Protein AF-0000000074055043 (afdb_homodimer)

Solvent-accessible surface area (backbone atoms only — not comparable to full-atom values): 33519 Å² total; per-residue (Å²): 127,64,66,51,71,71,38,55,76,89,51,40,65,58,17,42,52,49,30,53,51,57,69,73,51,47,36,26,38,34,29,25,25,49,71,39,51,46,24,26,50,11,29,48,30,32,48,45,49,50,36,48,75,71,71,37,51,70,44,43,38,26,54,65,42,75,46,78,78,53,64,84,59,86,58,79,60,70,71,35,54,58,89,67,88,58,99,63,80,64,49,19,32,42,37,31,48,50,73,50,58,73,40,39,26,69,74,50,40,71,46,47,85,78,30,52,18,34,20,40,23,22,64,81,93,50,87,49,80,28,74,73,38,57,44,61,40,58,86,42,50,19,35,5,53,53,49,48,34,20,35,22,54,62,70,42,79,57,36,40,68,48,14,40,18,27,46,42,0,40,36,54,56,14,59,56,57,50,36,83,58,53,43,36,64,53,28,40,49,49,15,49,19,39,71,33,60,20,57,60,33,61,50,47,50,57,60,58,27,57,38,47,70,20,30,40,29,38,50,8,52,45,37,52,62,42,42,68,36,83,95,39,31,27,25,40,39,73,42,48,58,63,52,32,59,75,31,65,33,58,78,73,53,50,66,67,46,46,59,56,44,37,20,32,42,73,38,48,35,10,37,30,38,35,43,78,45,78,51,29,26,37,38,41,32,35,35,55,89,85,40,52,40,17,62,25,22,41,77,58,72,26,36,68,39,55,37,41,15,26,37,60,39,84,34,37,66,71,57,42,48,53,54,50,52,50,33,48,50,52,44,53,51,54,58,68,71,101,125,64,64,51,73,73,40,56,78,89,52,41,63,60,17,41,54,50,30,54,52,57,70,73,49,46,37,26,37,33,30,24,26,50,70,39,51,45,24,28,48,12,28,49,30,31,47,46,49,51,36,48,74,69,70,36,51,70,44,43,40,25,54,65,42,76,44,79,78,52,64,84,59,87,58,82,62,71,72,35,54,60,89,67,88,58,97,64,80,65,48,18,32,42,36,30,49,48,75,49,58,75,41,40,26,66,73,51,41,70,48,46,89,79,31,51,18,36,20,40,21,22,64,81,94,51,88,50,81,28,76,73,40,57,43,61,41,56,85,44,51,19,33,5,52,53,49,49,35,20,34,24,53,61,70,42,79,56,36,40,68,48,15,39,17,26,45,39,0,40,38,53,56,14,61,56,58,51,35,83,58,52,43,35,65,54,28,40,49,49,14,49,20,38,71,33,61,20,57,61,32,61,50,47,51,55,60,60,28,55,39,46,70,20,32,42,30,38,51,8,53,45,36,52,61,41,44,68,37,82,94,38,31,29,24,39,38,75,42,50,58,65,51,32,60,76,31,66,35,57,79,74,54,50,68,66,47,47,59,57,45,37,20,32,42,72,38,49,33,12,38,30,38,34,43,78,45,79,50,28,25,37,37,41,34,34,33,55,89,87,41,53,38,17,62,25,22,41,76,59,72,25,36,68,39,55,38,42,15,26,38,59,39,84,33,36,64,70,57,42,50,53,52,49,53,50,34,48,49,51,44,53,50,54,58,69,72,100

InterPro domains:
  IPR001667 DDH domain [PF01368] (27-170)
  IPR003156 DHHA1 domain [PF02272] (252-331)
  IPR038763 DHH phosphoesterase superfamily [SSF64182] (26-314)
  IPR051319 Bifunctional oligoribonuclease/pAp-phosphatase and c-di-AMP PDE [PTHR47618] (15-335)

Nearest PDB structures (foldseek):
  5o4z-assembly1_A  TM=9.029E-01  e=2.085E-30  Thermotoga maritima
  5o25-assembly1_B  TM=9.298E-01  e=1.106E-29  Thermotoga maritima
  4py9-assembly1_A  TM=8.926E-01  e=7.795E-25  Bacteroides fragilis
  4ls9-assembly1_B  TM=8.419E-01  e=5.519E-25  Mycolicibacterium smegmatis MC2 155
  5jju-assembly1_B  TM=8.271E-01  e=3.102E-24  Mycobacterium tuberculosis H37Ra

Foldseek 3Di:
DQLLVLPPPVLNVVLLVVLVLLLPFALEEEFEFAADALLRQLLLQLVLVLCVVSVHDYAAEHLNDYDPLCVVQDGPDDYHNDPPPDPDDHQAYEYFADADLVRRPPRCSVCLVRHQYEYQHQDPDHPTSGPRYYHHHVLALGSLLSSSSNCSSNVHALADSSLQSSLSGNCGSCVNVVHPSNDPSSVSSNVRSVVRHHPNVVSVCSSPPPDDQLLVQLLVVFVVQWDADPVRQEIETEAEPVSCVVSVHDPCSCPCSQVVSVVRPNHAKYKYWYDPDQFKIKMKMFGDDQQACQQLQVVQVWGDDRGIIMDMGRGGPVVVVVSSVVSSVVSVVVVVVD/DQLLVLPPPVLNVVLLVVLVLLLVFALEEEFEFAADALLRQLLLQLVLVLCVVSVHDYAAEHLNDYDPLCVVQDGPDDYHNDPPPDPDDHQAYEYFQDADLVRRPDRCSVCLVRHQYEYQHADPDHPTSGPRYYHHHVLALGSLLSSCSNCSSNVHACADSSLQSSLSGNCGSCVNVVHPSNDPSSVSSNVRSVVRHHPNVVSVCSSPPPDDQLLVQLLVVFVVVWDADPVRQEIETEAEPVSCVVSVHDPCSCPCSQVVSVPRPNHAKYKYWYDPDQFKIKMKMFGDDQQACQQLQVVQVWGDDRGIIMDMGRGGPVVVVVSSVVSSVVSVVVVVVD

Secondary structure (DSSP, 8-state):
--GGGGS-HHHHHHHHHHHHHHHT--SEEEE--SS--HHHHHHHHHHHHHHHHTT--EEEE-TT---GGGTTS--SSPEES--SS-SS---EEEEES-SSGGGG-HHHHHHGGGSEEEEEE--TT---S-SSEEEE-TTSS-HHHHHHHHHHHTT----HHHHHHHHHHHHHHTTTTTSTT--HHHHHHHHHHHHTT--HHHHHHHHHS-B-HHHHHHHHHHHHH-EEETTTTEEEEEE-HHHHHHHT--GGGGTTHHHHHHTBTT-SEEEEEEEEETTEEEEEEEE-TT--HHHHHHHTT-EEETTEEEEEE-S-HHHHHHHHHHHHHHHHHHHHT-/--GGGGS-HHHHHHHHHHHHHHHT--SEEEE--SS--HHHHHHHHHHHHHHHHTT--EEEE-TT---GGGTTS--SSPEES--SS-SS---EEEEES-SSGGGG-HHHHHHGGGSEEEEEE--TT---S-SSEEEE-TTSS-HHHHHHHHHHHTT----HHHHHHHHHHHHHHTTTTTSTT--HHHHHHHHHHHHTT--HHHHHHHHHS-B-HHHHHHHHHHHHH-EEETTTTEEEEEE-HHHHHHHT--GGGGTTHHHHHHTBTT-SEEEEEEEEETTEEEEEEEE-TT--HHHHHHHTT-EEETTEEEEEE-S-HHHHHHHHHHHHHHHHHHHHT-

Structure (mmCIF, N/CA/C/O backbone):
data_AF-0000000074055043-model_v1
#
loop_
_entity.id
_entity.type
_entity.pdbx_description
1 polymer Phosphoesterase
#
loop_
_atom_site.group_PDB
_atom_site.id
_atom_site.type_symbol
_atom_site.label_atom_id
_atom_site.label_alt_id
_atom_site.label_comp_id
_atom_site.label_asym_id
_atom_site.label_entity_id
_atom_site.label_seq_id
_atom_site.pdbx_PDB_ins_code
_atom_site.Cartn_x
_atom_site.Cartn_y
_atom_site.Cartn_z
_atom_site.occupancy
_atom_site.B_iso_or_equiv
_atom_site.auth_seq_id
_atom_site.auth_comp_id
_atom_site.auth_asym_id
_atom_site.auth_atom_id
_atom_site.pdbx_PDB_model_num
ATOM 1 N N . MET A 1 1 ? -29.188 -9.594 2.592 1 49.84 1 MET A N 1
ATOM 2 C CA . MET A 1 1 ? -29.062 -9.625 1.137 1 49.84 1 MET A CA 1
ATOM 3 C C . MET A 1 1 ? -28.531 -10.977 0.663 1 49.84 1 MET A C 1
ATOM 5 O O . MET A 1 1 ? -27.656 -11.562 1.3 1 49.84 1 MET A O 1
ATOM 9 N N . PRO A 1 2 ? -29.078 -11.469 -0.365 1 58.69 2 PRO A N 1
ATOM 10 C CA . PRO A 1 2 ? -28.453 -12.703 -0.85 1 58.69 2 PRO A CA 1
ATOM 11 C C . PRO A 1 2 ? -26.984 -12.508 -1.216 1 58.69 2 PRO A C 1
ATOM 13 O O . PRO A 1 2 ? -26.594 -11.469 -1.751 1 58.69 2 PRO A O 1
ATOM 16 N N . GLN A 1 3 ? -26.062 -13.383 -0.641 1 71.5 3 GLN A N 1
ATOM 17 C CA . GLN A 1 3 ? -24.609 -13.328 -0.836 1 71.5 3 GLN A CA 1
ATOM 18 C C . GLN A 1 3 ? -24.266 -13.102 -2.305 1 71.5 3 GLN A C 1
ATOM 20 O O . GLN A 1 3 ? -23.234 -12.492 -2.619 1 71.5 3 GLN A O 1
ATOM 25 N N . THR A 1 4 ? -25.25 -13.383 -3.115 1 81.56 4 THR A N 1
ATOM 26 C CA . THR A 1 4 ? -25.016 -13.258 -4.547 1 81.56 4 THR A CA 1
ATOM 27 C C . THR A 1 4 ? -25.109 -11.805 -4.988 1 81.56 4 THR A C 1
ATOM 29 O O . THR A 1 4 ? -24.625 -11.445 -6.066 1 81.56 4 THR A O 1
ATOM 32 N N . GLU A 1 5 ? -25.703 -11.039 -4.145 1 84 5 GLU A N 1
ATOM 33 C CA . GLU A 1 5 ? -25.828 -9.617 -4.465 1 84 5 GLU A CA 1
ATOM 34 C C . GLU A 1 5 ? -24.469 -8.922 -4.391 1 84 5 GLU A C 1
ATOM 36 O O . GLU A 1 5 ? -24.281 -7.832 -4.938 1 84 5 GLU A O 1
ATOM 41 N N . LEU A 1 6 ? -23.578 -9.625 -3.795 1 90.81 6 LEU A N 1
ATOM 42 C CA . LEU A 1 6 ? -22.234 -9.086 -3.648 1 90.81 6 LEU A CA 1
ATOM 43 C C . LEU A 1 6 ? -21.438 -9.234 -4.945 1 90.81 6 LEU A C 1
ATOM 45 O O . LEU A 1 6 ? -20.391 -8.617 -5.109 1 90.81 6 LEU A O 1
ATOM 49 N N . ILE A 1 7 ? -21.984 -10.07 -5.836 1 97.25 7 ILE A N 1
ATOM 50 C CA . ILE A 1 7 ? -21.297 -10.258 -7.117 1 97.25 7 ILE A CA 1
ATOM 51 C C . ILE A 1 7 ? -21.688 -9.133 -8.07 1 97.25 7 ILE A C 1
ATOM 53 O O . ILE A 1 7 ? -22.859 -9.008 -8.453 1 97.25 7 ILE A O 1
ATOM 57 N N . PRO A 1 8 ? -20.766 -8.312 -8.469 1 97.06 8 PRO A N 1
ATOM 58 C CA . PRO A 1 8 ? -21.109 -7.301 -9.469 1 97.06 8 PRO A CA 1
ATOM 59 C C . PRO A 1 8 ? -21.781 -7.902 -10.703 1 97.06 8 PRO A C 1
ATOM 61 O O . PRO A 1 8 ? -21.422 -9.008 -11.125 1 97.06 8 PRO A O 1
ATOM 64 N N . ALA A 1 9 ? -22.656 -7.195 -11.305 1 96.31 9 ALA A N 1
ATOM 65 C CA . ALA A 1 9 ? -23.5 -7.668 -12.398 1 96.31 9 ALA A CA 1
ATOM 66 C C . ALA A 1 9 ? -22.656 -8.266 -13.523 1 96.31 9 ALA A C 1
ATOM 68 O O . ALA A 1 9 ? -22.984 -9.328 -14.062 1 96.31 9 ALA A O 1
ATOM 69 N N . PHE A 1 10 ? -21.578 -7.629 -13.805 1 96.69 10 PHE A N 1
ATOM 70 C CA . PHE A 1 10 ? -20.719 -8.008 -14.922 1 96.69 10 PHE A CA 1
ATOM 71 C C . PHE A 1 10 ? -20.156 -9.414 -14.727 1 96.69 10 PHE A C 1
ATOM 73 O O . PHE A 1 10 ? -19.953 -10.148 -15.695 1 96.69 10 PHE A O 1
ATOM 80 N N . PHE A 1 11 ? -19.969 -9.875 -13.492 1 98 11 PHE A N 1
ATOM 81 C CA . PHE A 1 11 ? -19.266 -11.125 -13.188 1 98 11 PHE A CA 1
ATOM 82 C C . PHE A 1 11 ? -20.266 -12.227 -12.867 1 98 11 PHE A C 1
ATOM 84 O O . PHE A 1 11 ? -19.891 -13.383 -12.664 1 98 11 PHE A O 1
ATOM 91 N N . ARG A 1 12 ? -21.562 -12.008 -12.82 1 97.75 12 ARG A N 1
ATOM 92 C CA . ARG A 1 12 ? -22.562 -12.914 -12.266 1 97.75 12 ARG A CA 1
ATOM 93 C C . ARG A 1 12 ? -22.703 -14.172 -13.125 1 97.75 12 ARG A C 1
ATOM 95 O O . ARG A 1 12 ? -22.688 -15.289 -12.609 1 97.75 12 ARG A O 1
ATOM 102 N N . ASP A 1 13 ? -22.797 -13.945 -14.398 1 97.81 13 ASP A N 1
ATOM 103 C CA . ASP A 1 13 ? -23 -15.078 -15.289 1 97.81 13 ASP A CA 1
ATOM 104 C C . ASP A 1 13 ? -21.812 -16.031 -15.25 1 97.81 13 ASP A C 1
ATOM 106 O O . ASP A 1 13 ? -21.984 -17.25 -15.141 1 97.81 13 ASP A O 1
ATOM 110 N N . GLY A 1 14 ? -20.609 -15.445 -15.344 1 98.12 14 GLY A N 1
ATOM 111 C CA . GLY A 1 14 ? -19.406 -16.266 -15.266 1 98.12 14 GLY A CA 1
ATOM 112 C C . GLY A 1 14 ? -19.281 -17.016 -13.953 1 98.12 14 GLY A C 1
ATOM 113 O O . GLY A 1 14 ? -18.969 -18.203 -13.938 1 98.12 14 GLY A O 1
ATOM 114 N N . ALA A 1 15 ? -19.609 -16.344 -12.914 1 98.56 15 ALA A N 1
ATOM 115 C CA . ALA A 1 15 ? -19.531 -16.938 -11.578 1 98.56 15 ALA A CA 1
ATOM 116 C C . ALA A 1 15 ? -20.5 -18.125 -11.453 1 98.56 15 ALA A C 1
ATOM 118 O O . ALA A 1 15 ? -20.125 -19.188 -10.938 1 98.56 15 ALA A O 1
ATOM 119 N N . GLN A 1 16 ? -21.688 -17.922 -11.914 1 98 16 GLN A N 1
ATOM 120 C CA . GLN A 1 16 ? -22.703 -18.953 -11.828 1 98 16 GLN A CA 1
ATOM 121 C C . GLN A 1 16 ? -22.344 -20.156 -12.68 1 98 16 GLN A C 1
ATOM 123 O O . GLN A 1 16 ? -22.5 -21.312 -12.25 1 98 16 GLN A O 1
ATOM 128 N N . ARG A 1 17 ? -21.844 -19.875 -13.836 1 98.44 17 ARG A N 1
ATOM 129 C CA . ARG A 1 17 ? -21.438 -20.953 -14.727 1 98.44 17 ARG A CA 1
ATOM 130 C C . ARG A 1 17 ? -20.312 -21.781 -14.102 1 98.44 17 ARG A C 1
ATOM 132 O O . ARG A 1 17 ? -20.328 -23.016 -14.172 1 98.44 17 ARG A O 1
ATOM 139 N N . MET A 1 18 ? -19.391 -21.141 -13.484 1 98.62 18 MET A N 1
ATOM 140 C CA . MET A 1 18 ? -18.266 -21.859 -12.898 1 98.62 18 MET A CA 1
ATOM 141 C C . MET A 1 18 ? -18.703 -22.641 -11.664 1 98.62 18 MET A C 1
ATOM 143 O O . MET A 1 18 ? -18.25 -23.766 -11.445 1 98.62 18 MET A O 1
ATOM 147 N N . ALA A 1 19 ? -19.547 -22 -10.859 1 98.38 19 ALA A N 1
ATOM 148 C CA . ALA A 1 19 ? -20.062 -22.703 -9.695 1 98.38 19 ALA A CA 1
ATOM 149 C C . ALA A 1 19 ? -20.781 -24 -10.109 1 98.38 19 ALA A C 1
ATOM 151 O O . ALA A 1 19 ? -20.594 -25.047 -9.492 1 98.38 19 ALA A O 1
ATOM 152 N N . GLN A 1 20 ? -21.547 -23.891 -11.148 1 98.31 20 GLN A N 1
ATOM 153 C CA . GLN A 1 20 ? -22.266 -25.062 -11.656 1 98.31 20 GLN A CA 1
ATOM 154 C C . GLN A 1 20 ? -21.281 -26.109 -12.195 1 98.31 20 GLN A C 1
ATOM 156 O O . GLN A 1 20 ? -21.453 -27.297 -11.945 1 98.31 20 GLN A O 1
ATOM 161 N N . ALA A 1 21 ? -20.297 -25.688 -12.93 1 98.62 21 ALA A N 1
ATOM 162 C CA . ALA A 1 21 ? -19.297 -26.609 -13.461 1 98.62 21 ALA A CA 1
ATOM 163 C C . ALA A 1 21 ? -18.609 -27.375 -12.336 1 98.62 21 ALA A C 1
ATOM 165 O O . ALA A 1 21 ? -18.359 -28.578 -12.453 1 98.62 21 ALA A O 1
ATOM 166 N N . LEU A 1 22 ? -18.281 -26.672 -11.242 1 98.5 22 LEU A N 1
ATOM 167 C CA . LEU A 1 22 ? -17.547 -27.281 -10.141 1 98.5 22 LEU A CA 1
ATOM 168 C C . LEU A 1 22 ? -18.406 -28.312 -9.422 1 98.5 22 LEU A C 1
ATOM 170 O O . LEU A 1 22 ? -17.891 -29.281 -8.859 1 98.5 22 LEU A O 1
ATOM 174 N N . ARG A 1 23 ? -19.688 -28.141 -9.516 1 97.44 23 ARG A N 1
ATOM 175 C CA . ARG A 1 23 ? -20.594 -29.141 -8.938 1 97.44 23 ARG A CA 1
ATOM 176 C C . ARG A 1 23 ? -20.531 -30.438 -9.719 1 97.44 23 ARG A C 1
ATOM 178 O O . ARG A 1 23 ? -20.75 -31.516 -9.156 1 97.44 23 ARG A O 1
ATOM 185 N N . GLY A 1 24 ? -20.109 -30.344 -10.922 1 96.25 24 GLY A N 1
ATOM 186 C CA . GLY A 1 24 ? -20.141 -31.5 -11.797 1 96.25 24 GLY A CA 1
ATOM 187 C C . GLY A 1 24 ? -18.828 -32.25 -11.852 1 96.25 24 GLY A C 1
ATOM 188 O O . GLY A 1 24 ? -18.703 -33.25 -12.562 1 96.25 24 GLY A O 1
ATOM 189 N N . VAL A 1 25 ? -17.906 -31.812 -11.102 1 96.94 25 VAL A N 1
ATOM 190 C CA . VAL A 1 25 ? -16.609 -32.5 -11.164 1 96.94 25 VAL A CA 1
ATOM 191 C C . VAL A 1 25 ? -16.312 -33.156 -9.836 1 96.94 25 VAL A C 1
ATOM 193 O O . VAL A 1 25 ? -16.922 -32.844 -8.812 1 96.94 25 VAL A O 1
ATOM 196 N N . ASP A 1 26 ? -15.406 -34.125 -9.867 1 95.88 26 ASP A N 1
ATOM 197 C CA . ASP A 1 26 ? -14.93 -34.844 -8.68 1 95.88 26 ASP A CA 1
ATOM 198 C C . ASP A 1 26 ? -13.5 -35.344 -8.867 1 95.88 26 ASP A C 1
ATOM 200 O O . ASP A 1 26 ? -12.977 -35.312 -9.984 1 95.88 26 ASP A O 1
ATOM 204 N N . ARG A 1 27 ? -12.852 -35.688 -7.688 1 97.88 27 ARG A N 1
ATOM 205 C CA . ARG A 1 27 ? -11.453 -36.125 -7.727 1 97.88 27 ARG A CA 1
ATOM 206 C C . ARG A 1 27 ? -10.609 -35.125 -8.523 1 97.88 27 ARG A C 1
ATOM 208 O O . ARG A 1 27 ? -10.008 -35.5 -9.539 1 97.88 27 ARG A O 1
ATOM 215 N N . VAL A 1 28 ? -10.547 -33.938 -7.98 1 98.56 28 VAL A N 1
ATOM 216 C CA . VAL A 1 28 ? -10.109 -32.75 -8.727 1 98.56 28 VAL A CA 1
ATOM 217 C C . VAL A 1 28 ? -8.641 -32.469 -8.422 1 98.56 28 VAL A C 1
ATOM 219 O O . VAL A 1 28 ? -8.242 -32.406 -7.254 1 98.56 28 VAL A O 1
ATOM 222 N N . LEU A 1 29 ? -7.82 -32.375 -9.445 1 98.38 29 LEU A N 1
ATOM 223 C CA . LEU A 1 29 ? -6.492 -31.766 -9.328 1 98.38 29 LEU A CA 1
ATOM 224 C C . LEU A 1 29 ? -6.559 -30.25 -9.477 1 98.38 29 LEU A C 1
ATOM 226 O O . LEU A 1 29 ? -6.992 -29.75 -10.516 1 98.38 29 LEU A O 1
ATOM 230 N N . VAL A 1 30 ? -6.207 -29.531 -8.438 1 98.75 30 VAL A N 1
ATOM 231 C CA . VAL A 1 30 ? -6.23 -28.062 -8.453 1 98.75 30 VAL A CA 1
ATOM 232 C C . VAL A 1 30 ? -4.812 -27.531 -8.641 1 98.75 30 VAL A C 1
ATOM 234 O O . VAL A 1 30 ? -3.908 -27.875 -7.879 1 98.75 30 VAL A O 1
ATOM 237 N N . SER A 1 31 ? -4.625 -26.688 -9.641 1 98.31 31 SER A N 1
ATOM 238 C CA . SER A 1 31 ? -3.273 -26.203 -9.914 1 98.31 31 SER A CA 1
ATOM 239 C C . SER A 1 31 ? -3.293 -24.781 -10.484 1 98.31 31 SER A C 1
ATOM 241 O O . SER A 1 31 ? -4.27 -24.375 -11.117 1 98.31 31 SER A O 1
ATOM 243 N N . GLY A 1 32 ? -2.307 -24 -10.148 1 96.56 32 GLY A N 1
ATOM 244 C CA . GLY A 1 32 ? -1.978 -22.75 -10.805 1 96.56 32 GLY A CA 1
ATOM 245 C C . GLY A 1 32 ? -0.677 -22.797 -11.586 1 96.56 32 GLY A C 1
ATOM 246 O O . GLY A 1 32 ? -0.115 -23.875 -11.789 1 96.56 32 GLY A O 1
ATOM 247 N N . HIS A 1 33 ? -0.23 -21.688 -12.094 1 94.88 33 HIS A N 1
ATOM 248 C CA . HIS A 1 33 ? 0.997 -21.672 -12.883 1 94.88 33 HIS A CA 1
ATOM 249 C C . HIS A 1 33 ? 2.209 -22.016 -12.023 1 94.88 33 HIS A C 1
ATOM 251 O O . HIS A 1 33 ? 2.174 -21.844 -10.797 1 94.88 33 HIS A O 1
ATOM 257 N N . VAL A 1 34 ? 3.244 -22.484 -12.672 1 94.12 34 VAL A N 1
ATOM 258 C CA . VAL A 1 34 ? 4.508 -22.766 -12 1 94.12 34 VAL A CA 1
ATOM 259 C C . VAL A 1 34 ? 5.059 -21.484 -11.367 1 94.12 34 VAL A C 1
ATOM 261 O O . VAL A 1 34 ? 4.793 -20.391 -11.852 1 94.12 34 VAL A O 1
ATOM 264 N N . ASN A 1 35 ? 5.797 -21.609 -10.242 1 90.88 35 ASN A N 1
ATOM 265 C CA . ASN A 1 35 ? 6.289 -20.469 -9.484 1 90.88 35 ASN A CA 1
ATOM 266 C C . ASN A 1 35 ? 5.156 -19.516 -9.102 1 90.88 35 ASN A C 1
ATOM 268 O O . ASN A 1 35 ? 5.199 -18.328 -9.43 1 90.88 35 ASN A O 1
ATOM 272 N N . PRO A 1 36 ? 4.25 -20.141 -8.383 1 95.31 36 PRO A N 1
ATOM 273 C CA . PRO A 1 36 ? 3.02 -19.391 -8.102 1 95.31 36 PRO A CA 1
ATOM 274 C C . PRO A 1 36 ? 3.271 -18.141 -7.273 1 95.31 36 PRO A C 1
ATOM 276 O O . PRO A 1 36 ? 4.137 -18.125 -6.395 1 95.31 36 PRO A O 1
ATOM 279 N N . ASP A 1 37 ? 2.564 -17.047 -7.656 1 93.19 37 ASP A N 1
ATOM 280 C CA . ASP A 1 37 ? 2.568 -15.852 -6.824 1 93.19 37 ASP A CA 1
ATOM 281 C C . ASP A 1 37 ? 1.383 -15.844 -5.863 1 93.19 37 ASP A C 1
ATOM 283 O O . ASP A 1 37 ? 0.736 -16.875 -5.66 1 93.19 37 ASP A O 1
ATOM 287 N N . GLY A 1 38 ? 1.146 -14.773 -5.234 1 96.44 38 GLY A N 1
ATOM 288 C CA . GLY A 1 38 ? 0.098 -14.688 -4.23 1 96.44 38 GLY A CA 1
ATOM 289 C C . GLY A 1 38 ? -1.288 -14.945 -4.793 1 96.44 38 GLY A C 1
ATOM 290 O O . GLY A 1 38 ? -2.137 -15.531 -4.117 1 96.44 38 GLY A O 1
ATOM 291 N N . ASP A 1 39 ? -1.575 -14.5 -5.996 1 97.81 39 ASP A N 1
ATOM 292 C CA . ASP A 1 39 ? -2.875 -14.742 -6.613 1 97.81 39 ASP A CA 1
ATOM 293 C C . ASP A 1 39 ? -3.076 -16.234 -6.902 1 97.81 39 ASP A C 1
ATOM 295 O O . ASP A 1 39 ? -4.129 -16.781 -6.586 1 97.81 39 ASP A O 1
ATOM 299 N N . ALA A 1 40 ? -2.039 -16.781 -7.453 1 97.81 40 ALA A N 1
ATOM 300 C CA . ALA A 1 40 ? -2.129 -18.203 -7.738 1 97.81 40 ALA A CA 1
ATOM 301 C C . ALA A 1 40 ? -2.34 -19.016 -6.461 1 97.81 40 ALA A C 1
ATOM 303 O O . ALA A 1 40 ? -3.227 -19.859 -6.395 1 97.81 40 ALA A O 1
ATOM 304 N N . VAL A 1 41 ? -1.569 -18.719 -5.465 1 98.19 41 VAL A N 1
ATOM 305 C CA . VAL A 1 41 ? -1.648 -19.469 -4.211 1 98.19 41 VAL A CA 1
ATOM 306 C C . VAL A 1 41 ? -2.99 -19.188 -3.533 1 98.19 41 VAL A C 1
ATOM 308 O O . VAL A 1 41 ? -3.635 -20.109 -3.031 1 98.19 41 VAL A O 1
ATOM 311 N N . GLY A 1 42 ? -3.373 -17.906 -3.477 1 98.56 42 GLY A N 1
ATOM 312 C CA . GLY A 1 42 ? -4.676 -17.578 -2.924 1 98.56 42 GLY A CA 1
ATOM 313 C C . GLY A 1 42 ? -5.824 -18.266 -3.639 1 98.56 42 GLY A C 1
ATOM 314 O O . GLY A 1 42 ? -6.758 -18.75 -2.998 1 98.56 42 GLY A O 1
ATOM 315 N N . SER A 1 43 ? -5.785 -18.312 -4.922 1 98.75 43 SER A N 1
ATOM 316 C CA . SER A 1 43 ? -6.809 -18.969 -5.723 1 98.75 43 SER A CA 1
ATOM 317 C C . SER A 1 43 ? -6.816 -20.469 -5.477 1 98.75 43 SER A C 1
ATOM 319 O O . SER A 1 43 ? -7.883 -21.078 -5.367 1 98.75 43 SER A O 1
ATOM 321 N N . LEU A 1 44 ? -5.617 -21.031 -5.457 1 98.44 44 LEU A N 1
ATOM 322 C CA . LEU A 1 44 ? -5.457 -22.453 -5.152 1 98.44 44 LEU A CA 1
ATOM 323 C C . LEU A 1 44 ? -6.109 -22.797 -3.816 1 98.44 44 LEU A C 1
ATOM 325 O O . LEU A 1 44 ? -6.852 -23.766 -3.717 1 98.44 44 LEU A O 1
ATOM 329 N N . ALA A 1 45 ? -5.828 -22.016 -2.785 1 98.62 45 ALA A N 1
ATOM 330 C CA . ALA A 1 45 ? -6.379 -22.234 -1.45 1 98.62 45 ALA A CA 1
ATOM 331 C C . ALA A 1 45 ? -7.898 -22.078 -1.455 1 98.62 45 ALA A C 1
ATOM 333 O O . ALA A 1 45 ? -8.617 -22.906 -0.89 1 98.62 45 ALA A O 1
ATOM 334 N N . ALA A 1 46 ? -8.383 -21.016 -2.092 1 98.81 46 ALA A N 1
ATOM 335 C CA . ALA A 1 46 ? -9.82 -20.781 -2.186 1 98.81 46 ALA A CA 1
ATOM 336 C C . ALA A 1 46 ? -10.531 -21.969 -2.846 1 98.81 46 ALA A C 1
ATOM 338 O O . ALA A 1 46 ? -11.578 -22.406 -2.375 1 98.81 46 ALA A O 1
ATOM 339 N N . ALA A 1 47 ? -9.953 -22.453 -3.902 1 98.81 47 ALA A N 1
ATOM 340 C CA . ALA A 1 47 ? -10.516 -23.594 -4.605 1 98.81 47 ALA A CA 1
ATOM 341 C C . ALA A 1 47 ? -10.633 -24.797 -3.682 1 98.81 47 ALA A C 1
ATOM 343 O O . ALA A 1 47 ? -11.648 -25.5 -3.686 1 98.81 47 ALA A O 1
ATOM 344 N N . GLY A 1 48 ? -9.516 -25.047 -2.971 1 98.56 48 GLY A N 1
ATOM 345 C CA . GLY A 1 48 ? -9.57 -26.141 -2.018 1 98.56 48 GLY A CA 1
ATOM 346 C C . GLY A 1 48 ? -10.719 -26.016 -1.035 1 98.56 48 GLY A C 1
ATOM 347 O O . GLY A 1 48 ? -11.453 -26.984 -0.802 1 98.56 48 GLY A O 1
ATOM 348 N N . HIS A 1 49 ? -10.938 -24.875 -0.459 1 98.5 49 HIS A N 1
ATOM 349 C CA . HIS A 1 49 ? -12.016 -24.656 0.496 1 98.5 49 HIS A CA 1
ATOM 350 C C . HIS A 1 49 ? -13.383 -24.812 -0.168 1 98.5 49 HIS A C 1
ATOM 352 O O . HIS A 1 49 ? -14.297 -25.391 0.42 1 98.5 49 HIS A O 1
ATOM 358 N N . ILE A 1 50 ? -13.531 -24.297 -1.388 1 98.5 50 ILE A N 1
ATOM 359 C CA . ILE A 1 50 ? -14.797 -24.375 -2.115 1 98.5 50 ILE A CA 1
ATOM 360 C C . ILE A 1 50 ? -15.125 -25.844 -2.418 1 98.5 50 ILE A C 1
ATOM 362 O O . ILE A 1 50 ? -16.234 -26.297 -2.156 1 98.5 50 ILE A O 1
ATOM 366 N N . LEU A 1 51 ? -14.133 -26.578 -2.947 1 98.62 51 LEU A N 1
ATOM 367 C CA . LEU A 1 51 ? -14.344 -27.984 -3.297 1 98.62 51 LEU A CA 1
ATOM 368 C C . LEU A 1 51 ? -14.664 -28.812 -2.057 1 98.62 51 LEU A C 1
ATOM 370 O O . LEU A 1 51 ? -15.539 -29.688 -2.094 1 98.62 51 LEU A O 1
ATOM 374 N N . ARG A 1 52 ? -13.922 -28.5 -0.986 1 98.06 52 ARG A N 1
ATOM 375 C CA . ARG A 1 52 ? -14.211 -29.188 0.271 1 98.06 52 ARG A CA 1
ATOM 376 C C . ARG A 1 52 ? -15.648 -28.938 0.714 1 98.06 52 ARG A C 1
ATOM 378 O O . ARG A 1 52 ? -16.359 -29.859 1.105 1 98.06 52 ARG A O 1
ATOM 385 N N . ALA A 1 53 ? -16.094 -27.766 0.65 1 97.5 53 ALA A N 1
ATOM 386 C CA . ALA A 1 53 ? -17.453 -27.406 1.045 1 97.5 53 ALA A CA 1
ATOM 387 C C . ALA A 1 53 ? -18.484 -28.094 0.158 1 97.5 53 ALA A C 1
ATOM 389 O O . ALA A 1 53 ? -19.609 -28.391 0.603 1 97.5 53 ALA A O 1
ATOM 390 N N . MET A 1 54 ? -18.125 -28.391 -1.07 1 97.5 54 MET A N 1
ATOM 391 C CA . MET A 1 54 ? -19.016 -29.062 -2.025 1 97.5 54 MET A CA 1
ATOM 392 C C . MET A 1 54 ? -18.938 -30.578 -1.867 1 97.5 54 MET A C 1
ATOM 394 O O . MET A 1 54 ? -19.594 -31.312 -2.609 1 97.5 54 MET A O 1
ATOM 398 N N . GLY A 1 55 ? -18.078 -31.031 -1.005 1 97.44 55 GLY A N 1
ATOM 399 C CA . GLY A 1 55 ? -17.969 -32.438 -0.743 1 97.44 55 GLY A CA 1
ATOM 400 C C . GLY A 1 55 ? -17.094 -33.188 -1.751 1 97.44 55 GLY A C 1
ATOM 401 O O . GLY A 1 55 ? -17.234 -34.375 -1.956 1 97.44 55 GLY A O 1
ATOM 402 N N . LYS A 1 56 ? -16.234 -32.438 -2.404 1 97.88 56 LYS A N 1
ATOM 403 C CA . LYS A 1 56 ? -15.391 -33.031 -3.434 1 97.88 56 LYS A CA 1
ATOM 404 C C . LYS A 1 56 ? -14.031 -33.406 -2.873 1 97.88 56 LYS A C 1
ATOM 406 O O . LYS A 1 56 ? -13.5 -32.75 -1.984 1 97.88 56 LYS A O 1
ATOM 411 N N . GLU A 1 57 ? -13.492 -34.438 -3.396 1 97.44 57 GLU A N 1
ATOM 412 C CA . GLU A 1 57 ? -12.086 -34.75 -3.148 1 97.44 57 GLU A CA 1
ATOM 413 C C . GLU A 1 57 ? -11.172 -33.969 -4.078 1 97.44 57 GLU A C 1
ATOM 415 O O . GLU A 1 57 ? -11.484 -33.781 -5.258 1 97.44 57 GLU A O 1
ATOM 420 N N . PHE A 1 58 ? -10.102 -33.469 -3.473 1 98.38 58 PHE A N 1
ATOM 421 C CA . PHE A 1 58 ? -9.211 -32.688 -4.312 1 98.38 58 PHE A CA 1
ATOM 422 C C . PHE A 1 58 ? -7.762 -32.812 -3.855 1 98.38 58 PHE A C 1
ATOM 424 O O . PHE A 1 58 ? -7.504 -33.281 -2.74 1 98.38 58 PHE A O 1
ATOM 431 N N . ILE A 1 59 ? -6.84 -32.562 -4.754 1 98.19 59 ILE A N 1
ATOM 432 C CA . ILE A 1 59 ? -5.402 -32.469 -4.52 1 98.19 59 ILE A CA 1
ATOM 433 C C . ILE A 1 59 ? -4.891 -31.109 -4.98 1 98.19 59 ILE A C 1
ATOM 435 O O . ILE A 1 59 ? -5.223 -30.656 -6.078 1 98.19 59 ILE A O 1
ATOM 439 N N . LEU A 1 60 ? -4.199 -30.422 -4.094 1 98.44 60 LEU A N 1
ATOM 440 C CA . LEU A 1 60 ? -3.496 -29.219 -4.496 1 98.44 60 LEU A CA 1
ATOM 441 C C . LEU A 1 60 ? -2.139 -29.547 -5.105 1 98.44 60 LEU A C 1
ATOM 443 O O . LEU A 1 60 ? -1.396 -30.375 -4.559 1 98.44 60 LEU A O 1
ATOM 447 N N . TYR A 1 61 ? -1.864 -28.891 -6.281 1 98.19 61 TYR A N 1
ATOM 448 C CA . TYR A 1 61 ? -0.643 -29.25 -6.996 1 98.19 61 TYR A CA 1
ATOM 449 C C . TYR A 1 61 ? 0.084 -28 -7.48 1 98.19 61 TYR A C 1
ATOM 451 O O . TYR A 1 61 ? -0.541 -27.078 -8.008 1 98.19 61 TYR A O 1
ATOM 459 N N . SER A 1 62 ? 1.316 -27.875 -7.281 1 97.38 62 SER A N 1
ATOM 460 C CA . SER A 1 62 ? 2.266 -26.938 -7.859 1 97.38 62 SER A CA 1
ATOM 461 C C . SER A 1 62 ? 3.629 -27.578 -8.078 1 97.38 62 SER A C 1
ATOM 463 O O . SER A 1 62 ? 4.34 -27.891 -7.121 1 97.38 62 SER A O 1
ATOM 465 N N . SER A 1 63 ? 4.031 -27.688 -9.336 1 96.25 63 SER A N 1
ATOM 466 C CA . SER A 1 63 ? 5.25 -28.422 -9.656 1 96.25 63 SER A CA 1
ATOM 467 C C . SER A 1 63 ? 6.465 -27.797 -8.992 1 96.25 63 SER A C 1
ATOM 469 O O . SER A 1 63 ? 7.438 -28.5 -8.68 1 96.25 63 SER A O 1
ATOM 471 N N . THR A 1 64 ? 6.418 -26.531 -8.688 1 95 64 THR A N 1
ATOM 472 C CA . THR A 1 64 ? 7.57 -25.828 -8.133 1 95 64 THR A CA 1
ATOM 473 C C . THR A 1 64 ? 7.375 -25.578 -6.637 1 95 64 THR A C 1
ATOM 475 O O . THR A 1 64 ? 8.219 -24.938 -5.996 1 95 64 THR A O 1
ATOM 478 N N . GLY A 1 65 ? 6.27 -26.062 -6.078 1 95.69 65 GLY A N 1
ATOM 479 C CA . GLY A 1 65 ? 5.965 -25.75 -4.688 1 95.69 65 GLY A CA 1
ATOM 480 C C . GLY A 1 65 ? 5.594 -24.297 -4.469 1 95.69 65 GLY A C 1
ATOM 481 O O . GLY A 1 65 ? 5.297 -23.578 -5.422 1 95.69 65 GLY A O 1
ATOM 482 N N . LEU A 1 66 ? 5.473 -23.969 -3.162 1 94.19 66 LEU A N 1
ATOM 483 C CA . LEU A 1 66 ? 5.156 -22.594 -2.795 1 94.19 66 LEU A CA 1
ATOM 484 C C . LEU A 1 66 ? 6.43 -21.766 -2.596 1 94.19 66 LEU A C 1
ATOM 486 O O . LEU A 1 66 ? 7.418 -22.281 -2.064 1 94.19 66 LEU A O 1
ATOM 490 N N . PRO A 1 67 ? 6.441 -20.547 -3.055 1 89.5 67 PRO A N 1
ATOM 491 C CA . PRO A 1 67 ? 7.609 -19.719 -2.752 1 89.5 67 PRO A CA 1
ATOM 492 C C . PRO A 1 67 ? 7.777 -19.453 -1.258 1 89.5 67 PRO A C 1
ATOM 494 O O . PRO A 1 67 ? 6.801 -19.5 -0.506 1 89.5 67 PRO A O 1
ATOM 497 N N . GLN A 1 68 ? 8.961 -19.172 -0.885 1 84.62 68 GLN A N 1
ATOM 498 C CA . GLN A 1 68 ? 9.328 -19.016 0.519 1 84.62 68 GLN A CA 1
ATOM 499 C C . GLN A 1 68 ? 8.469 -17.938 1.191 1 84.62 68 GLN A C 1
ATOM 501 O O . GLN A 1 68 ? 8.023 -18.125 2.326 1 84.62 68 GLN A O 1
ATOM 506 N N . TYR A 1 69 ? 8.18 -16.891 0.456 1 85.44 69 TYR A N 1
ATOM 507 C CA . TYR A 1 69 ? 7.512 -15.742 1.062 1 85.44 69 TYR A CA 1
ATOM 508 C C . TYR A 1 69 ? 6.035 -16.031 1.29 1 85.44 69 TYR A C 1
ATOM 510 O O . TYR A 1 69 ? 5.344 -15.273 1.972 1 85.44 69 TYR A O 1
ATOM 518 N N . LEU A 1 70 ? 5.547 -17.203 0.811 1 93.44 70 LEU A N 1
ATOM 519 C CA . LEU A 1 70 ? 4.141 -17.562 0.997 1 93.44 70 LEU A CA 1
ATOM 520 C C . LEU A 1 70 ? 4 -18.781 1.887 1 93.44 70 LEU A C 1
ATOM 522 O O . LEU A 1 70 ? 2.889 -19.281 2.102 1 93.44 70 LEU A O 1
ATOM 526 N N . LYS A 1 71 ? 5.098 -19.234 2.443 1 89.88 71 LYS A N 1
ATOM 527 C CA . LYS A 1 71 ? 5.082 -20.453 3.25 1 89.88 71 LYS A CA 1
ATOM 528 C C . LYS A 1 71 ? 4.25 -20.266 4.516 1 89.88 71 LYS A C 1
ATOM 530 O O . LYS A 1 71 ? 3.748 -21.234 5.086 1 89.88 71 LYS A O 1
ATOM 535 N N . PHE A 1 72 ? 4.094 -19.078 4.93 1 90.19 72 PHE A N 1
ATOM 536 C CA . PHE A 1 72 ? 3.354 -18.797 6.152 1 90.19 72 PHE A CA 1
ATOM 537 C C . PHE A 1 72 ? 1.856 -19 5.938 1 90.19 72 PHE A C 1
ATOM 539 O O . PHE A 1 72 ? 1.096 -19.109 6.902 1 90.19 72 PHE A O 1
ATOM 546 N N . PHE A 1 73 ? 1.411 -19.031 4.688 1 95.44 73 PHE A N 1
ATOM 547 C CA . PHE A 1 73 ? -0.011 -18.953 4.375 1 95.44 73 PHE A CA 1
ATOM 548 C C . PHE A 1 73 ? -0.664 -20.328 4.516 1 95.44 73 PHE A C 1
ATOM 550 O O . PHE A 1 73 ? -0.214 -21.297 3.906 1 95.44 73 PHE A O 1
ATOM 557 N N . PRO A 1 74 ? -1.689 -20.391 5.309 1 95.38 74 PRO A N 1
ATOM 558 C CA . PRO A 1 74 ? -2.348 -21.688 5.512 1 95.38 74 PRO A CA 1
ATOM 559 C C . PRO A 1 74 ? -3.127 -22.156 4.285 1 95.38 74 PRO A C 1
ATOM 561 O O . PRO A 1 74 ? -3.76 -21.344 3.605 1 95.38 74 PRO A O 1
ATOM 564 N N . LEU A 1 75 ? -3.045 -23.406 3.992 1 97.19 75 LEU A N 1
ATOM 565 C CA . LEU A 1 75 ? -3.766 -24.031 2.885 1 97.19 75 LEU A CA 1
ATOM 566 C C . LEU A 1 75 ? -4.664 -25.156 3.383 1 97.19 75 LEU A C 1
ATOM 568 O O . LEU A 1 75 ? -4.418 -25.734 4.449 1 97.19 75 LEU A O 1
ATOM 572 N N . PRO A 1 76 ? -5.73 -25.438 2.646 1 97.12 76 PRO A N 1
ATOM 573 C CA . PRO A 1 76 ? -6.68 -26.469 3.088 1 97.12 76 PRO A CA 1
ATOM 574 C C . PRO A 1 76 ? -6.18 -27.875 2.816 1 97.12 76 PRO A C 1
ATOM 576 O O . PRO A 1 76 ? -6.906 -28.844 3.049 1 97.12 76 PRO A O 1
ATOM 579 N N . GLY A 1 77 ? -5.016 -28.062 2.371 1 94.94 77 GLY A N 1
ATOM 580 C CA . GLY A 1 77 ? -4.375 -29.344 2.109 1 94.94 77 GLY A CA 1
ATOM 581 C C . GLY A 1 77 ? -2.904 -29.219 1.758 1 94.94 77 GLY A C 1
ATOM 582 O O . GLY A 1 77 ? -2.398 -28.109 1.593 1 94.94 77 GLY A O 1
ATOM 583 N N . THR A 1 78 ? -2.289 -30.328 1.654 1 94.94 78 THR A N 1
ATOM 584 C CA . THR A 1 78 ? -0.88 -30.344 1.279 1 94.94 78 THR A CA 1
ATOM 585 C C . THR A 1 78 ? -0.713 -30.078 -0.214 1 94.94 78 THR A C 1
ATOM 587 O O . THR A 1 78 ? -1.445 -30.625 -1.036 1 94.94 78 THR A O 1
ATOM 590 N N . VAL A 1 79 ? 0.206 -29.25 -0.516 1 97.56 79 VAL A N 1
ATOM 591 C CA . VAL A 1 79 ? 0.529 -28.984 -1.912 1 97.56 79 VAL A CA 1
ATOM 592 C C . VAL A 1 79 ? 1.548 -30 -2.416 1 97.56 79 VAL A C 1
ATOM 594 O O . VAL A 1 79 ? 2.678 -30.047 -1.924 1 97.56 79 VAL A O 1
ATOM 597 N N . ARG A 1 80 ? 1.146 -30.797 -3.383 1 97.56 80 ARG A N 1
ATOM 598 C CA . ARG A 1 80 ? 2.033 -31.797 -3.967 1 97.56 80 ARG A CA 1
ATOM 599 C C . ARG A 1 80 ? 2.871 -31.188 -5.09 1 97.56 80 ARG A C 1
ATOM 601 O O . ARG A 1 80 ? 2.383 -30.359 -5.863 1 97.56 80 ARG A O 1
ATOM 608 N N . THR A 1 81 ? 4.105 -31.656 -5.23 1 97.38 81 THR A N 1
ATOM 609 C CA . THR A 1 81 ? 4.992 -31.172 -6.285 1 97.38 81 THR A CA 1
ATOM 610 C C . THR A 1 81 ? 5.199 -32.25 -7.355 1 97.38 81 THR A C 1
ATOM 612 O O . THR A 1 81 ? 5.898 -32 -8.344 1 97.38 81 THR A O 1
ATOM 615 N N . SER A 1 82 ? 4.598 -33.344 -7.109 1 96.94 82 SER A N 1
ATOM 616 C CA . SER A 1 82 ? 4.645 -34.469 -8.039 1 96.94 82 SER A CA 1
ATOM 617 C C . SER A 1 82 ? 3.279 -35.125 -8.172 1 96.94 82 SER A C 1
ATOM 619 O O . SER A 1 82 ? 2.494 -35.125 -7.223 1 96.94 82 SER A O 1
ATOM 621 N N . LEU A 1 83 ? 3.031 -35.562 -9.312 1 96.75 83 LEU A N 1
ATOM 622 C CA . LEU A 1 83 ? 1.771 -36.25 -9.547 1 96.75 83 LEU A CA 1
ATOM 623 C C . LEU A 1 83 ? 1.973 -37.781 -9.508 1 96.75 83 LEU A C 1
ATOM 625 O O . LEU A 1 83 ? 1.123 -38.531 -9.984 1 96.75 83 LEU A O 1
ATOM 629 N N . ARG A 1 84 ? 3.154 -38.031 -8.828 1 92.56 84 ARG A N 1
ATOM 630 C CA . ARG A 1 84 ? 3.418 -39.438 -8.586 1 92.56 84 ARG A CA 1
ATOM 631 C C . ARG A 1 84 ? 2.818 -39.906 -7.262 1 92.56 84 ARG A C 1
ATOM 633 O O . ARG A 1 84 ? 2.811 -39.125 -6.289 1 92.56 84 ARG A O 1
ATOM 640 N N . HIS A 1 85 ? 2.178 -41.062 -7.156 1 92.81 85 HIS A N 1
ATOM 641 C CA . HIS A 1 85 ? 1.636 -41.688 -5.957 1 92.81 85 HIS A CA 1
ATOM 642 C C . HIS A 1 85 ? 0.543 -40.812 -5.332 1 92.81 85 HIS A C 1
ATOM 644 O O . HIS A 1 85 ? 0.638 -40.438 -4.164 1 92.81 85 HIS A O 1
ATOM 650 N N . LEU A 1 86 ? -0.387 -40.469 -5.934 1 95.19 86 LEU A N 1
ATOM 651 C CA . LEU A 1 86 ? -1.512 -39.656 -5.484 1 95.19 86 LEU A CA 1
ATOM 652 C C . LEU A 1 86 ? -2.484 -40.5 -4.652 1 95.19 86 LEU A C 1
ATOM 654 O O . LEU A 1 86 ? -2.578 -41.719 -4.836 1 95.19 86 LEU A O 1
ATOM 658 N N . PRO A 1 87 ? -3.082 -39.844 -3.684 1 94.56 87 PRO A N 1
ATOM 659 C CA . PRO A 1 87 ? -4.043 -40.562 -2.84 1 94.56 87 PRO A CA 1
ATOM 660 C C . PRO A 1 87 ? -5.254 -41.062 -3.621 1 94.56 87 PRO A C 1
ATOM 662 O O . PRO A 1 87 ? -6.008 -41.906 -3.127 1 94.56 87 PRO A O 1
ATOM 665 N N . PHE A 1 88 ? -5.594 -40.594 -4.777 1 96.12 88 PHE A N 1
ATOM 666 C CA . PHE A 1 88 ? -6.617 -41.062 -5.703 1 96.12 88 PHE A CA 1
ATOM 667 C C . PHE A 1 88 ? -6.242 -40.719 -7.141 1 96.12 88 PHE A C 1
ATOM 669 O O . PHE A 1 88 ? -5.352 -39.906 -7.379 1 96.12 88 PHE A O 1
ATOM 676 N N . THR A 1 89 ? -6.93 -41.344 -8.047 1 96.62 89 THR A N 1
ATOM 677 C CA . THR A 1 89 ? -6.73 -41.031 -9.461 1 96.62 89 THR A CA 1
ATOM 678 C C . THR A 1 89 ? -7.59 -39.844 -9.875 1 96.62 89 THR A C 1
ATOM 680 O O . THR A 1 89 ? -8.82 -39.938 -9.883 1 96.62 89 THR A O 1
ATOM 683 N N . PRO A 1 90 ? -6.98 -38.75 -10.227 1 97.75 90 PRO A N 1
ATOM 684 C CA . PRO A 1 90 ? -7.77 -37.562 -10.625 1 97.75 90 PRO A CA 1
ATOM 685 C C . PRO A 1 90 ? -8.594 -37.812 -11.883 1 97.75 90 PRO A C 1
ATOM 687 O O . PRO A 1 90 ? -8.133 -38.5 -12.805 1 97.75 90 PRO A O 1
ATOM 690 N N . ARG A 1 91 ? -9.758 -37.25 -11.945 1 98.06 91 ARG A N 1
ATOM 691 C CA . ARG A 1 91 ? -10.641 -37.344 -13.109 1 98.06 91 ARG A CA 1
ATOM 692 C C . ARG A 1 91 ? -10.859 -35.938 -13.711 1 98.06 91 ARG A C 1
ATOM 694 O O . ARG A 1 91 ? -11.297 -35.812 -14.859 1 98.06 91 ARG A O 1
ATOM 701 N N . SER A 1 92 ? -10.656 -34.969 -12.891 1 98.56 92 SER A N 1
ATOM 702 C CA . SER A 1 92 ? -10.883 -33.594 -13.305 1 98.56 92 SER A CA 1
ATOM 703 C C . SER A 1 92 ? -9.742 -32.688 -12.852 1 98.56 92 SER A C 1
ATOM 705 O O . SER A 1 92 ? -8.906 -33.094 -12.039 1 98.56 92 SER A O 1
ATOM 707 N N . ALA A 1 93 ? -9.711 -31.516 -13.469 1 98.56 93 ALA A N 1
ATOM 708 C CA . ALA A 1 93 ? -8.727 -30.516 -13.094 1 98.56 93 ALA A CA 1
ATOM 709 C C . ALA A 1 93 ? -9.367 -29.125 -13.008 1 98.56 93 ALA A C 1
ATOM 711 O O . ALA A 1 93 ? -10.227 -28.781 -13.828 1 98.56 93 ALA A O 1
ATOM 712 N N . LEU A 1 94 ? -9.062 -28.422 -11.984 1 98.75 94 LEU A N 1
ATOM 713 C CA . LEU A 1 94 ? -9.359 -27 -11.867 1 98.75 94 LEU A CA 1
ATOM 714 C C . LEU A 1 94 ? -8.086 -26.156 -12.016 1 98.75 94 LEU A C 1
ATOM 716 O O . LEU A 1 94 ? -7.207 -26.219 -11.148 1 98.75 94 LEU A O 1
ATOM 720 N N . LEU A 1 95 ? -8.008 -25.453 -13.125 1 98.38 95 LEU A N 1
ATOM 721 C CA . LEU A 1 95 ? -6.816 -24.703 -13.508 1 98.38 95 LEU A CA 1
ATOM 722 C C . LEU A 1 95 ? -7.004 -23.219 -13.234 1 98.38 95 LEU A C 1
ATOM 724 O O . LEU A 1 95 ? -7.918 -22.594 -13.781 1 98.38 95 LEU A O 1
ATOM 728 N N . LEU A 1 96 ? -6.07 -22.703 -12.438 1 98.31 96 LEU A N 1
ATOM 729 C CA . LEU A 1 96 ? -6.27 -21.344 -11.914 1 98.31 96 LEU A CA 1
ATOM 730 C C . LEU A 1 96 ? -5.09 -20.453 -12.273 1 98.31 96 LEU A C 1
ATOM 732 O O . LEU A 1 96 ? -3.934 -20.859 -12.164 1 98.31 96 LEU A O 1
ATOM 736 N N . ASP A 1 97 ? -5.41 -19.219 -12.672 1 96.94 97 ASP A N 1
ATOM 737 C CA . ASP A 1 97 ? -4.406 -18.172 -12.844 1 96.94 97 ASP A CA 1
ATOM 738 C C . ASP A 1 97 ? -3.316 -18.609 -13.82 1 96.94 97 ASP A C 1
ATOM 740 O O . ASP A 1 97 ? -2.129 -18.406 -13.562 1 96.94 97 ASP A O 1
ATOM 744 N N . CYS A 1 98 ? -3.711 -19.281 -14.812 1 94.44 98 CYS A N 1
ATOM 745 C CA . CYS A 1 98 ? -2.797 -19.828 -15.812 1 94.44 98 CYS A CA 1
ATOM 746 C C . CYS A 1 98 ? -3.455 -19.859 -17.188 1 94.44 98 CYS A C 1
ATOM 748 O O . CYS A 1 98 ? -4.582 -20.344 -17.328 1 94.44 98 CYS A O 1
ATOM 750 N N . GLY A 1 99 ? -2.695 -19.406 -18.203 1 90.31 99 GLY A N 1
ATOM 751 C CA . GLY A 1 99 ? -3.289 -19.344 -19.531 1 90.31 99 GLY A CA 1
ATOM 752 C C . GLY A 1 99 ? -2.68 -20.328 -20.516 1 90.31 99 GLY A C 1
ATOM 753 O O . GLY A 1 99 ? -3.158 -20.469 -21.641 1 90.31 99 GLY A O 1
ATOM 754 N N . GLU A 1 100 ? -1.63 -21.031 -20.094 1 91.12 100 GLU A N 1
ATOM 755 C CA . GLU A 1 100 ? -0.927 -21.938 -21 1 91.12 100 GLU A CA 1
ATOM 756 C C . GLU A 1 100 ? -0.585 -23.25 -20.297 1 91.12 100 GLU A C 1
ATOM 758 O O . GLU A 1 100 ? -0.052 -23.25 -19.188 1 91.12 100 GLU A O 1
ATOM 763 N N . PRO A 1 101 ? -0.782 -24.344 -21.016 1 92.31 101 PRO A N 1
ATOM 764 C CA . PRO A 1 101 ? -0.587 -25.641 -20.391 1 92.31 101 PRO A CA 1
ATOM 765 C C . PRO A 1 101 ? 0.833 -25.844 -19.859 1 92.31 101 PRO A C 1
ATOM 767 O O . PRO A 1 101 ? 1.023 -26.422 -18.781 1 92.31 101 PRO A O 1
ATOM 770 N N . HIS A 1 102 ? 1.802 -25.359 -20.578 1 90.69 102 HIS A N 1
ATOM 771 C CA . HIS A 1 102 ? 3.18 -25.594 -20.172 1 90.69 102 HIS A CA 1
ATOM 772 C C . HIS A 1 102 ? 3.48 -24.906 -18.844 1 90.69 102 HIS A C 1
ATOM 774 O O . HIS A 1 102 ? 4.395 -25.297 -18.125 1 90.69 102 HIS A O 1
ATOM 780 N N . ARG A 1 103 ? 2.746 -23.938 -18.438 1 92.5 103 ARG A N 1
ATOM 781 C CA . ARG A 1 103 ? 2.947 -23.203 -17.188 1 92.5 103 ARG A CA 1
ATOM 782 C C . ARG A 1 103 ? 2.328 -23.938 -16.016 1 92.5 103 ARG A C 1
ATOM 784 O O . ARG A 1 103 ? 2.453 -23.5 -14.867 1 92.5 103 ARG A O 1
ATOM 791 N N . LEU A 1 104 ? 1.715 -25.062 -16.25 1 94.81 104 LEU A N 1
ATOM 792 C CA . LEU A 1 104 ? 1.185 -25.906 -15.172 1 94.81 104 LEU A CA 1
ATOM 793 C C . LEU A 1 104 ? 2.234 -26.891 -14.695 1 94.81 104 LEU A C 1
ATOM 795 O O . LEU A 1 104 ? 2.029 -27.578 -13.688 1 94.81 104 LEU A O 1
ATOM 799 N N . GLY A 1 105 ? 3.354 -26.984 -15.359 1 94.62 105 GLY A N 1
ATOM 800 C CA . GLY A 1 105 ? 4.309 -28.062 -15.164 1 94.62 105 GLY A CA 1
ATOM 801 C C . GLY A 1 105 ? 4.113 -29.219 -16.125 1 94.62 105 GLY A C 1
ATOM 802 O O . GLY A 1 105 ? 2.982 -29.531 -16.516 1 94.62 105 GLY A O 1
ATOM 803 N N . SER A 1 106 ? 5.168 -29.875 -16.453 1 95.38 106 SER A N 1
ATOM 804 C CA . SER A 1 106 ? 5.16 -30.891 -17.5 1 95.38 106 SER A CA 1
ATOM 805 C C . SER A 1 106 ? 4.234 -32.031 -17.125 1 95.38 106 SER A C 1
ATOM 807 O O . SER A 1 106 ? 3.488 -32.531 -17.969 1 95.38 106 SER A O 1
ATOM 809 N N . GLU A 1 107 ? 4.273 -32.469 -15.883 1 96.56 107 GLU A N 1
ATOM 810 C CA . GLU A 1 107 ? 3.473 -33.594 -15.477 1 96.56 107 GLU A CA 1
ATOM 811 C C . GLU A 1 107 ? 1.984 -33.344 -15.703 1 96.56 107 GLU A C 1
ATOM 813 O O . GLU A 1 107 ? 1.281 -34.219 -16.25 1 96.56 107 GLU A O 1
ATOM 818 N N . LEU A 1 108 ? 1.536 -32.219 -15.266 1 96.75 108 LEU A N 1
ATOM 819 C CA . LEU A 1 108 ? 0.116 -31.906 -15.414 1 96.75 108 LEU A CA 1
ATOM 820 C C . LEU A 1 108 ? -0.224 -31.594 -16.859 1 96.75 108 LEU A C 1
ATOM 822 O O . LEU A 1 108 ? -1.267 -32 -17.375 1 96.75 108 LEU A O 1
ATOM 826 N N . ALA A 1 109 ? 0.644 -30.875 -17.5 1 96.38 109 ALA A N 1
ATOM 827 C CA . ALA A 1 109 ? 0.421 -30.562 -18.906 1 96.38 109 ALA A CA 1
ATOM 828 C C . ALA A 1 109 ? 0.175 -31.828 -19.719 1 96.38 109 ALA A C 1
ATOM 830 O O . ALA A 1 109 ? -0.709 -31.859 -20.578 1 96.38 109 ALA A O 1
ATOM 831 N N . ASP A 1 110 ? 0.912 -32.812 -19.438 1 96 110 ASP A N 1
ATOM 832 C CA . ASP A 1 110 ? 0.82 -34.062 -20.172 1 96 110 ASP A CA 1
ATOM 833 C C . ASP A 1 110 ? -0.491 -34.781 -19.859 1 96 110 ASP A C 1
ATOM 835 O O . ASP A 1 110 ? -1.022 -35.5 -20.703 1 96 110 ASP A O 1
ATOM 839 N N . ARG A 1 111 ? -1.018 -34.625 -18.703 1 95.94 111 ARG A N 1
ATOM 840 C CA . ARG A 1 111 ? -2.205 -35.344 -18.25 1 95.94 111 ARG A CA 1
ATOM 841 C C . ARG A 1 111 ? -3.477 -34.594 -18.625 1 95.94 111 ARG A C 1
ATOM 843 O O . ARG A 1 111 ? -4.566 -35.156 -18.609 1 95.94 111 ARG A O 1
ATOM 850 N N . LEU A 1 112 ? -3.342 -33.375 -18.891 1 96.5 112 LEU A N 1
ATOM 851 C CA . LEU A 1 112 ? -4.469 -32.438 -19.016 1 96.5 112 LEU A CA 1
ATOM 852 C C . LEU A 1 112 ? -5.465 -32.938 -20.047 1 96.5 112 LEU A C 1
ATOM 854 O O . LEU A 1 112 ? -6.676 -32.906 -19.828 1 96.5 112 LEU A O 1
ATOM 858 N N . PRO A 1 113 ? -5.008 -33.469 -21.234 1 95.94 113 PRO A N 1
ATOM 859 C CA . PRO A 1 113 ? -5.945 -33.906 -22.281 1 95.94 113 PRO A CA 1
ATOM 860 C C . PRO A 1 113 ? -6.859 -35.031 -21.812 1 95.94 113 PRO A C 1
ATOM 862 O O . PRO A 1 113 ? -7.922 -35.25 -22.406 1 95.94 113 PRO A O 1
ATOM 865 N N . ARG A 1 114 ? -6.57 -35.75 -20.766 1 96 114 ARG A N 1
ATOM 866 C CA . ARG A 1 114 ? -7.332 -36.906 -20.281 1 96 114 ARG A CA 1
ATOM 867 C C . ARG A 1 114 ? -8.242 -36.5 -19.125 1 96 114 ARG A C 1
ATOM 869 O O . ARG A 1 114 ? -9.016 -37.312 -18.625 1 96 114 ARG A O 1
ATOM 876 N N . LEU A 1 115 ? -8.18 -35.281 -18.672 1 97.5 115 LEU A N 1
ATOM 877 C CA . LEU A 1 115 ? -8.945 -34.812 -17.531 1 97.5 115 LEU A CA 1
ATOM 878 C C . LEU A 1 115 ? -10.07 -33.875 -17.984 1 97.5 115 LEU A C 1
ATOM 880 O O . LEU A 1 115 ? -9.891 -33.094 -18.906 1 97.5 115 LEU A O 1
ATOM 884 N N . THR A 1 116 ? -11.266 -34 -17.406 1 98 116 THR A N 1
ATOM 885 C CA . THR A 1 116 ? -12.266 -32.969 -17.5 1 98 116 THR A CA 1
ATOM 886 C C . THR A 1 116 ? -11.828 -31.719 -16.75 1 98 116 THR A C 1
ATOM 888 O O . THR A 1 116 ? -11.617 -31.766 -15.531 1 98 116 THR A O 1
ATOM 891 N N . SER A 1 117 ? -11.703 -30.594 -17.453 1 97.94 117 SER A N 1
ATOM 892 C CA . SER A 1 117 ? -11.008 -29.484 -16.781 1 97.94 117 SER A CA 1
ATOM 893 C C . SER A 1 117 ? -11.836 -28.203 -16.828 1 97.94 117 SER A C 1
ATOM 895 O O . SER A 1 117 ? -12.586 -27.969 -17.781 1 97.94 117 SER A O 1
ATOM 897 N N . VAL A 1 118 ? -11.773 -27.438 -15.781 1 98.38 118 VAL A N 1
ATOM 898 C CA . VAL A 1 118 ? -12.305 -26.094 -15.648 1 98.38 118 VAL A CA 1
ATOM 899 C C . VAL A 1 118 ? -11.156 -25.094 -15.516 1 98.38 118 VAL A C 1
ATOM 901 O O . VAL A 1 118 ? -10.203 -25.328 -14.773 1 98.38 118 VAL A O 1
ATOM 904 N N . ASN A 1 119 ? -11.18 -24.047 -16.281 1 98.25 119 ASN A N 1
ATOM 905 C CA . ASN A 1 119 ? -10.141 -23.031 -16.234 1 98.25 119 ASN A CA 1
ATOM 906 C C . ASN A 1 119 ? -10.695 -21.656 -15.828 1 98.25 119 ASN A C 1
ATOM 908 O O . ASN A 1 119 ? -11.672 -21.188 -16.406 1 98.25 119 ASN A O 1
ATOM 912 N N . ILE A 1 120 ? -10.172 -21.062 -14.781 1 98.38 120 ILE A N 1
ATOM 913 C CA . ILE A 1 120 ? -10.492 -19.719 -14.336 1 98.38 120 ILE A CA 1
ATOM 914 C C . ILE A 1 120 ? -9.234 -18.859 -14.312 1 98.38 120 ILE A C 1
ATOM 916 O O . ILE A 1 120 ? -8.25 -19.203 -13.648 1 98.38 120 ILE A O 1
ATOM 920 N N . ASP A 1 121 ? -9.203 -17.797 -15.016 1 96.75 121 ASP A N 1
ATOM 921 C CA . ASP A 1 121 ? -8.039 -16.938 -15.219 1 96.75 121 ASP A CA 1
ATOM 922 C C . ASP A 1 121 ? -8.453 -15.492 -15.469 1 96.75 121 ASP A C 1
ATOM 924 O O . ASP A 1 121 ? -9.625 -15.219 -15.742 1 96.75 121 ASP A O 1
ATOM 928 N N . HIS A 1 122 ? -7.508 -14.562 -15.258 1 95.5 122 HIS A N 1
ATOM 929 C CA . HIS A 1 122 ? -7.844 -13.172 -15.531 1 95.5 122 HIS A CA 1
ATOM 930 C C . HIS A 1 122 ? -6.844 -12.547 -16.5 1 95.5 122 HIS A C 1
ATOM 932 O O . HIS A 1 122 ? -6.98 -11.383 -16.875 1 95.5 122 HIS A O 1
ATOM 938 N N . HIS A 1 123 ? -5.891 -13.305 -16.984 1 87.88 123 HIS A N 1
ATOM 939 C CA . HIS A 1 123 ? -4.891 -12.773 -17.891 1 87.88 123 HIS A CA 1
ATOM 940 C C . HIS A 1 123 ? -5.457 -12.617 -19.312 1 87.88 123 HIS A C 1
ATOM 942 O O . HIS A 1 123 ? -6.289 -13.422 -19.734 1 87.88 123 HIS A O 1
ATOM 948 N N . LEU A 1 124 ? -4.906 -11.617 -20.031 1 79.94 124 LEU A N 1
ATOM 949 C CA . LEU A 1 124 ? -5.316 -11.391 -21.422 1 79.94 124 LEU A CA 1
ATOM 950 C C . LEU A 1 124 ? -4.785 -12.492 -22.328 1 79.94 124 LEU A C 1
ATOM 952 O O . LEU A 1 124 ? -3.686 -13.008 -22.109 1 79.94 124 LEU A O 1
ATOM 956 N N . GLY A 1 125 ? -5.441 -12.766 -23.547 1 68 125 GLY A N 1
ATOM 957 C CA . GLY A 1 125 ? -4.859 -13.469 -24.672 1 68 125 GLY A CA 1
ATOM 958 C C . GLY A 1 125 ? -5.379 -14.891 -24.828 1 68 125 GLY A C 1
ATOM 959 O O . GLY A 1 125 ? -5.219 -15.508 -25.875 1 68 125 GLY A O 1
ATOM 960 N N . GLY A 1 126 ? -5.988 -15.523 -23.812 1 66.81 126 GLY A N 1
ATOM 961 C CA . GLY A 1 126 ? -6.32 -16.922 -24.031 1 66.81 126 GLY A CA 1
ATOM 962 C C . GLY A 1 126 ? -7.805 -17.219 -23.906 1 66.81 126 GLY A C 1
ATOM 963 O O . GLY A 1 126 ? -8.562 -16.391 -23.391 1 66.81 126 GLY A O 1
ATOM 964 N N . ASN A 1 127 ? -8.242 -18.172 -24.734 1 78.88 127 ASN A N 1
ATOM 965 C CA . ASN A 1 127 ? -9.633 -18.625 -24.656 1 78.88 127 ASN A CA 1
ATOM 966 C C . ASN A 1 127 ? -9.828 -19.594 -23.5 1 78.88 127 ASN A C 1
ATOM 968 O O . ASN A 1 127 ? -10.945 -20.062 -23.266 1 78.88 127 ASN A O 1
ATOM 972 N N . GLY A 1 128 ? -8.828 -19.828 -22.781 1 88.56 128 GLY A N 1
ATOM 973 C CA . GLY A 1 128 ? -8.898 -20.766 -21.672 1 88.56 128 GLY A CA 1
ATOM 974 C C . GLY A 1 128 ? -8.43 -22.156 -22.047 1 88.56 128 GLY A C 1
ATOM 975 O O . GLY A 1 128 ? -8.289 -22.469 -23.234 1 88.56 128 GLY A O 1
ATOM 976 N N . MET A 1 129 ? -8.172 -23.031 -21.125 1 93.12 129 MET A N 1
ATOM 977 C CA . MET A 1 129 ? -7.621 -24.359 -21.328 1 93.12 129 MET A CA 1
ATOM 978 C C . MET A 1 129 ? -8.57 -25.422 -20.812 1 93.12 129 MET A C 1
ATOM 980 O O . MET A 1 129 ? -8.281 -26.625 -20.891 1 93.12 129 MET A O 1
ATOM 984 N N . GLY A 1 130 ? -9.68 -25.047 -20.328 1 95.69 130 GLY A N 1
ATOM 985 C CA . GLY A 1 130 ? -10.625 -25.984 -19.75 1 95.69 130 GLY A CA 1
ATOM 986 C C . GLY A 1 130 ? -11.438 -26.734 -20.797 1 95.69 130 GLY A C 1
ATOM 987 O O . GLY A 1 130 ? -11.867 -26.141 -21.797 1 95.69 130 GLY A O 1
ATOM 988 N N . SER A 1 131 ? -11.609 -28.016 -20.656 1 96.94 131 SER A N 1
ATOM 989 C CA . SER A 1 131 ? -12.414 -28.828 -21.562 1 96.94 131 SER A CA 1
ATOM 990 C C . SER A 1 131 ? -13.898 -28.734 -21.219 1 96.94 131 SER A C 1
ATOM 992 O O . SER A 1 131 ? -14.75 -28.844 -22.094 1 96.94 131 SER A O 1
ATOM 994 N N . LEU A 1 132 ? -14.227 -28.531 -19.922 1 97.62 132 LEU A N 1
ATOM 995 C CA . LEU A 1 132 ? -15.609 -28.469 -19.469 1 97.62 132 LEU A CA 1
ATOM 996 C C . LEU A 1 132 ? -16.109 -27.031 -19.453 1 97.62 132 LEU A C 1
ATOM 998 O O . LEU A 1 132 ? -17.219 -26.75 -19.906 1 97.62 132 LEU A O 1
ATOM 1002 N N . ALA A 1 133 ? -15.32 -26.141 -18.938 1 97.62 133 ALA A N 1
ATOM 1003 C CA . ALA A 1 133 ? -15.711 -24.734 -18.828 1 97.62 133 ALA A CA 1
ATOM 1004 C C . ALA A 1 133 ? -14.492 -23.828 -18.719 1 97.62 133 ALA A C 1
ATOM 1006 O O . ALA A 1 133 ? -13.453 -24.234 -18.203 1 97.62 133 ALA A O 1
ATOM 1007 N N . ASN A 1 134 ? -14.633 -22.672 -19.234 1 97.5 134 ASN A N 1
ATOM 1008 C CA . ASN A 1 134 ? -13.609 -21.641 -19.172 1 97.5 134 ASN A CA 1
ATOM 1009 C C . ASN A 1 134 ? -14.188 -20.297 -18.734 1 97.5 134 ASN A C 1
ATOM 1011 O O . ASN A 1 134 ? -15.273 -19.922 -19.172 1 97.5 134 ASN A O 1
ATOM 1015 N N . TRP A 1 135 ? -13.516 -19.625 -17.844 1 97.69 135 TRP A N 1
ATOM 1016 C CA . TRP A 1 135 ? -13.812 -18.234 -17.469 1 97.69 135 TRP A CA 1
ATOM 1017 C C . TRP A 1 135 ? -12.539 -17.406 -17.391 1 97.69 135 TRP A C 1
ATOM 1019 O O . TRP A 1 135 ? -11.852 -17.422 -16.359 1 97.69 135 TRP A O 1
ATOM 1029 N N . VAL A 1 136 ? -12.211 -16.75 -18.484 1 96.75 136 VAL A N 1
ATOM 1030 C CA . VAL A 1 136 ? -11.078 -15.836 -18.562 1 96.75 136 VAL A CA 1
ATOM 1031 C C . VAL A 1 136 ? -11.578 -14.391 -18.578 1 96.75 136 VAL A C 1
ATOM 1033 O O . VAL A 1 136 ? -12.172 -13.945 -19.562 1 96.75 136 VAL A O 1
ATOM 1036 N N . GLU A 1 137 ? -11.375 -13.648 -17.5 1 95.44 137 GLU A N 1
ATOM 1037 C CA . GLU A 1 137 ? -11.961 -12.328 -17.328 1 95.44 137 GLU A CA 1
ATOM 1038 C C . GLU A 1 137 ? -10.898 -11.281 -17 1 95.44 137 GLU A C 1
ATOM 1040 O O . GLU A 1 137 ? -10.656 -10.984 -15.828 1 95.44 137 GLU A O 1
ATOM 1045 N N . PRO A 1 138 ? -10.328 -10.633 -18.016 1 92.88 138 PRO A N 1
ATOM 1046 C CA . PRO A 1 138 ? -9.227 -9.688 -17.828 1 92.88 138 PRO A CA 1
ATOM 1047 C C . PRO A 1 138 ? -9.633 -8.469 -17 1 92.88 138 PRO A C 1
ATOM 1049 O O . PRO A 1 138 ? -8.773 -7.738 -16.5 1 92.88 138 PRO A O 1
ATOM 1052 N N . GLN A 1 139 ? -10.906 -8.203 -16.812 1 93.31 139 GLN A N 1
ATOM 1053 C CA . GLN A 1 139 ? -11.383 -7.07 -16.031 1 93.31 139 GLN A CA 1
ATOM 1054 C C . GLN A 1 139 ? -11.195 -7.324 -14.539 1 93.31 139 GLN A C 1
ATOM 1056 O O . GLN A 1 139 ? -11.258 -6.391 -13.734 1 93.31 139 GLN A O 1
ATOM 1061 N N . ALA A 1 140 ? -11.062 -8.594 -14.18 1 97 140 ALA A N 1
ATOM 1062 C CA . ALA A 1 140 ? -10.828 -8.914 -12.773 1 97 140 ALA A CA 1
ATOM 1063 C C . ALA A 1 140 ? -9.398 -8.57 -12.367 1 97 140 ALA A C 1
ATOM 1065 O O . ALA A 1 140 ? -8.461 -8.766 -13.141 1 97 140 ALA A O 1
ATOM 1066 N N . ALA A 1 141 ? -9.266 -8.102 -11.164 1 96.31 141 ALA A N 1
ATOM 1067 C CA . ALA A 1 141 ? -7.949 -7.699 -10.672 1 96.31 141 ALA A CA 1
ATOM 1068 C C . ALA A 1 141 ? -7.074 -8.914 -10.383 1 96.31 141 ALA A C 1
ATOM 1070 O O . ALA A 1 141 ? -5.844 -8.828 -10.406 1 96.31 141 ALA A O 1
ATOM 1071 N N . ALA A 1 142 ? -7.668 -9.984 -10.109 1 97.56 142 ALA A N 1
ATOM 1072 C CA . ALA A 1 142 ? -7 -11.219 -9.711 1 97.56 142 ALA A CA 1
ATOM 1073 C C . ALA A 1 142 ? -7.895 -12.43 -9.961 1 97.56 142 ALA A C 1
ATOM 1075 O O . ALA A 1 142 ? -9.125 -12.312 -9.984 1 97.56 142 ALA A O 1
ATOM 1076 N N . THR A 1 143 ? -7.297 -13.523 -10.188 1 98.25 143 THR A N 1
ATOM 1077 C CA . THR A 1 143 ? -8.062 -14.766 -10.266 1 98.25 143 THR A CA 1
ATOM 1078 C C . THR A 1 143 ? -8.773 -15.047 -8.945 1 98.25 143 THR A C 1
ATOM 1080 O O . THR A 1 143 ? -9.898 -15.555 -8.93 1 98.25 143 THR A O 1
ATOM 1083 N N . ALA A 1 144 ? -8.156 -14.672 -7.832 1 98.75 144 ALA A N 1
ATOM 1084 C CA . ALA A 1 144 ? -8.758 -14.836 -6.512 1 98.75 144 ALA A CA 1
ATOM 1085 C C . ALA A 1 144 ? -10.086 -14.078 -6.418 1 98.75 144 ALA A C 1
ATOM 1087 O O . ALA A 1 144 ? -11.008 -14.523 -5.734 1 98.75 144 ALA A O 1
ATOM 1088 N N . GLN A 1 145 ? -10.18 -12.961 -7.07 1 98.69 145 GLN A N 1
ATOM 1089 C CA . GLN A 1 145 ? -11.438 -12.227 -7.129 1 98.69 145 GLN A CA 1
ATOM 1090 C C . GLN A 1 145 ? -12.531 -13.055 -7.793 1 98.69 145 GLN A C 1
ATOM 1092 O O . GLN A 1 145 ? -13.664 -13.094 -7.316 1 98.69 145 GLN A O 1
ATOM 1097 N N . LEU A 1 146 ? -12.203 -13.68 -8.898 1 98.75 146 LEU A N 1
ATOM 1098 C CA . LEU A 1 146 ? -13.148 -14.547 -9.594 1 98.75 146 LEU A CA 1
ATOM 1099 C C . LEU A 1 146 ? -13.562 -15.719 -8.711 1 98.75 146 LEU A C 1
ATOM 1101 O O . LEU A 1 146 ? -14.734 -16.078 -8.656 1 98.75 146 LEU A O 1
ATOM 1105 N N . MET A 1 147 ? -12.594 -16.266 -8 1 98.88 147 MET A N 1
ATOM 1106 C CA . MET A 1 147 ? -12.898 -17.375 -7.105 1 98.88 147 MET A CA 1
ATOM 1107 C C . MET A 1 147 ? -13.852 -16.938 -6 1 98.88 147 MET A C 1
ATOM 1109 O O . MET A 1 147 ? -14.688 -17.734 -5.547 1 98.88 147 MET A O 1
ATOM 1113 N N . ALA A 1 148 ? -13.68 -15.719 -5.52 1 98.81 148 ALA A N 1
ATOM 1114 C CA . ALA A 1 148 ? -14.625 -15.18 -4.543 1 98.81 148 ALA A CA 1
ATOM 1115 C C . ALA A 1 148 ? -16.047 -15.219 -5.082 1 98.81 148 ALA A C 1
ATOM 1117 O O . ALA A 1 148 ? -16.969 -15.641 -4.383 1 98.81 148 ALA A O 1
ATOM 1118 N N . TYR A 1 149 ? -16.203 -14.797 -6.316 1 98.75 149 TYR A N 1
ATOM 1119 C CA . TYR A 1 149 ? -17.516 -14.742 -6.918 1 98.75 149 TYR A CA 1
ATOM 1120 C C . TYR A 1 149 ? -18.062 -16.141 -7.164 1 98.75 149 TYR A C 1
ATOM 1122 O O . TYR A 1 149 ? -19.281 -16.375 -7.051 1 98.75 149 TYR A O 1
ATOM 1130 N N . VAL A 1 150 ? -17.203 -17.062 -7.52 1 98.75 150 VAL A N 1
ATOM 1131 C CA . VAL A 1 150 ? -17.609 -18.453 -7.66 1 98.75 150 VAL A CA 1
ATOM 1132 C C . VAL A 1 150 ? -18.156 -18.969 -6.324 1 98.75 150 VAL A C 1
ATOM 1134 O O . VAL A 1 150 ? -19.188 -19.625 -6.281 1 98.75 150 VAL A O 1
ATOM 1137 N N . ALA A 1 151 ? -17.438 -18.719 -5.227 1 98.56 151 ALA A N 1
ATOM 1138 C CA . ALA A 1 151 ? -17.875 -19.125 -3.898 1 98.56 151 ALA A CA 1
ATOM 1139 C C . ALA A 1 151 ? -19.25 -18.562 -3.574 1 98.56 151 ALA A C 1
ATOM 1141 O O . ALA A 1 151 ? -20.141 -19.297 -3.148 1 98.56 151 ALA A O 1
ATOM 1142 N N . LEU A 1 152 ? -19.391 -17.297 -3.828 1 98.31 152 LEU A N 1
ATOM 1143 C CA . LEU A 1 152 ? -20.656 -16.641 -3.549 1 98.31 152 LEU A CA 1
ATOM 1144 C C . LEU A 1 152 ? -21.781 -17.25 -4.387 1 98.31 152 LEU A C 1
ATOM 1146 O O . LEU A 1 152 ? -22.875 -17.484 -3.879 1 98.31 152 LEU A O 1
ATOM 1150 N N . ALA A 1 153 ? -21.5 -17.453 -5.656 1 97.88 153 ALA A N 1
ATOM 1151 C CA . ALA A 1 153 ? -22.5 -18.047 -6.551 1 97.88 153 ALA A CA 1
ATOM 1152 C C . ALA A 1 153 ? -22.859 -19.453 -6.105 1 97.88 153 ALA A C 1
ATOM 1154 O O . ALA A 1 153 ? -23.984 -19.922 -6.336 1 97.88 153 ALA A O 1
ATOM 1155 N N . ALA A 1 154 ? -21.953 -20.141 -5.492 1 97.5 154 ALA A N 1
ATOM 1156 C CA . ALA A 1 154 ? -22.188 -21.5 -4.992 1 97.5 154 ALA A CA 1
ATOM 1157 C C . ALA A 1 154 ? -22.891 -21.484 -3.645 1 97.5 154 ALA A C 1
ATOM 1159 O O . ALA A 1 154 ? -23.156 -22.531 -3.061 1 97.5 154 ALA A O 1
ATOM 1160 N N . GLY A 1 155 ? -23.109 -20.312 -3.098 1 96.44 155 GLY A N 1
ATOM 1161 C CA . GLY A 1 155 ? -23.797 -20.188 -1.827 1 96.44 155 GLY A CA 1
ATOM 1162 C C . GLY A 1 155 ? -22.875 -20.312 -0.628 1 96.44 155 GLY A C 1
ATOM 1163 O O . GLY A 1 155 ? -23.328 -20.578 0.486 1 96.44 155 GLY A O 1
ATOM 1164 N N . LEU A 1 156 ? -21.625 -20.203 -0.821 1 96.75 156 LEU A N 1
ATOM 1165 C CA . LEU A 1 156 ? -20.641 -20.297 0.262 1 96.75 156 LEU A CA 1
ATOM 1166 C C . LEU A 1 156 ? -20.281 -18.906 0.773 1 96.75 156 LEU A C 1
ATOM 1168 O O . LEU A 1 156 ? -20.016 -18 -0.019 1 96.75 156 LEU A O 1
ATOM 1172 N N . PRO A 1 157 ? -20.266 -18.734 2.053 1 95.69 157 PRO A N 1
ATOM 1173 C CA . PRO A 1 157 ? -19.891 -17.422 2.586 1 95.69 157 PRO A CA 1
ATOM 1174 C C . PRO A 1 157 ? -18.375 -17.156 2.492 1 95.69 157 PRO A C 1
ATOM 1176 O O . PRO A 1 157 ? -17.578 -18.078 2.684 1 95.69 157 PRO A O 1
ATOM 1179 N N . LEU A 1 158 ? -17.953 -15.984 2.158 1 96.44 158 LEU A N 1
ATOM 1180 C CA . LEU A 1 158 ? -16.562 -15.555 2.172 1 96.44 158 LEU A CA 1
ATOM 1181 C C . LEU A 1 158 ? -16.125 -15.156 3.58 1 96.44 158 LEU A C 1
ATOM 1183 O O . LEU A 1 158 ? -16.031 -13.969 3.895 1 96.44 158 LEU A O 1
ATOM 1187 N N . GLU A 1 159 ? -15.836 -16.156 4.359 1 96.38 159 GLU A N 1
ATOM 1188 C CA . GLU A 1 159 ? -15.484 -15.891 5.75 1 96.38 159 GLU A CA 1
ATOM 1189 C C . GLU A 1 159 ? -14.195 -16.594 6.137 1 96.38 159 GLU A C 1
ATOM 1191 O O . GLU A 1 159 ? -13.797 -17.578 5.5 1 96.38 159 GLU A O 1
ATOM 1196 N N . ASN A 1 160 ? -13.531 -16.062 7.039 1 94.62 160 ASN A N 1
ATOM 1197 C CA . ASN A 1 160 ? -12.359 -16.641 7.691 1 94.62 160 ASN A CA 1
ATOM 1198 C C . ASN A 1 160 ? -11.305 -17.062 6.672 1 94.62 160 ASN A C 1
ATOM 1200 O O . ASN A 1 160 ? -10.781 -16.234 5.926 1 94.62 160 ASN A O 1
ATOM 1204 N N . GLU A 1 161 ? -11.047 -18.391 6.59 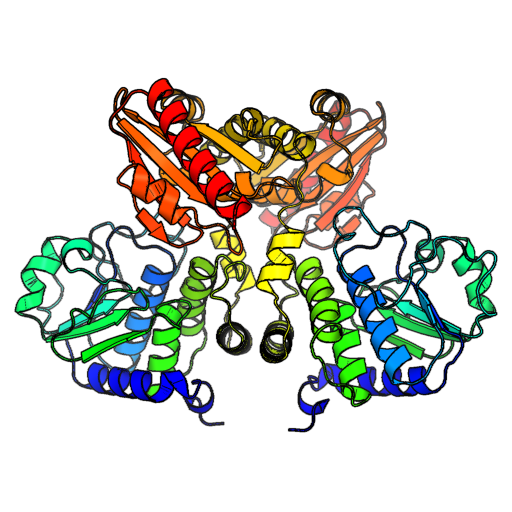1 96.12 161 GLU A N 1
ATOM 1205 C CA . GLU A 1 161 ? -9.953 -18.844 5.746 1 96.12 161 GLU A CA 1
ATOM 1206 C C . GLU A 1 161 ? -10.203 -18.5 4.277 1 96.12 161 GLU A C 1
ATOM 1208 O O . GLU A 1 161 ? -9.297 -18.031 3.584 1 96.12 161 GLU A O 1
ATOM 1213 N N . LEU A 1 162 ? -11.453 -18.75 3.854 1 97.69 162 LEU A N 1
ATOM 1214 C CA . LEU A 1 162 ? -11.789 -18.469 2.461 1 97.69 162 LEU A CA 1
ATOM 1215 C C . LEU A 1 162 ? -11.641 -16.984 2.16 1 97.69 162 LEU A C 1
ATOM 1217 O O . LEU A 1 162 ? -11.141 -16.609 1.095 1 97.69 162 LEU A O 1
ATOM 1221 N N . ALA A 1 163 ? -12.031 -16.172 3.117 1 98.06 163 ALA A N 1
ATOM 1222 C CA . ALA A 1 163 ? -11.859 -14.719 2.973 1 98.06 163 ALA A CA 1
ATOM 1223 C C . ALA A 1 163 ? -10.383 -14.352 2.867 1 98.06 163 ALA A C 1
ATOM 1225 O O . ALA A 1 163 ? -10.008 -13.523 2.033 1 98.06 163 ALA A O 1
ATOM 1226 N N . CYS A 1 164 ? -9.57 -14.977 3.623 1 98 164 CYS A N 1
ATOM 1227 C CA . CYS A 1 164 ? -8.141 -14.695 3.639 1 98 164 CYS A CA 1
ATOM 1228 C C . CYS A 1 164 ? -7.477 -15.172 2.348 1 98 164 CYS A C 1
ATOM 1230 O O . CYS A 1 164 ? -6.551 -14.531 1.851 1 98 164 CYS A O 1
ATOM 1232 N N . ASP A 1 165 ? -7.953 -16.281 1.843 1 98.44 165 ASP A N 1
ATOM 1233 C CA . ASP A 1 165 ? -7.445 -16.797 0.57 1 98.44 165 ASP A CA 1
ATOM 1234 C C . ASP A 1 165 ? -7.637 -15.766 -0.543 1 98.44 165 ASP A C 1
ATOM 1236 O O . ASP A 1 165 ? -6.699 -15.469 -1.284 1 98.44 165 ASP A O 1
ATOM 1240 N N . VAL A 1 166 ? -8.828 -15.266 -0.572 1 98.56 166 VAL A N 1
ATOM 1241 C CA . VAL A 1 166 ? -9.188 -14.281 -1.587 1 98.56 166 VAL A CA 1
ATOM 1242 C C . VAL A 1 166 ? -8.359 -13.016 -1.395 1 98.56 166 VAL A C 1
ATOM 1244 O O . VAL A 1 166 ? -7.809 -12.477 -2.355 1 98.56 166 VAL A O 1
ATOM 1247 N N . ALA A 1 167 ? -8.219 -12.625 -0.188 1 98.44 167 ALA A N 1
ATOM 1248 C CA . ALA A 1 167 ? -7.465 -11.414 0.133 1 98.44 167 ALA A CA 1
ATOM 1249 C C . ALA A 1 167 ? -6.016 -11.523 -0.325 1 98.44 167 ALA A C 1
ATOM 1251 O O . ALA A 1 167 ? -5.438 -10.562 -0.836 1 98.44 167 ALA A O 1
ATOM 1252 N N . LEU A 1 168 ? -5.398 -12.664 -0.161 1 98.19 168 LEU A N 1
ATOM 1253 C CA . LEU A 1 168 ? -4.012 -12.883 -0.564 1 98.19 168 LEU A CA 1
ATOM 1254 C C . LEU A 1 168 ? -3.824 -12.578 -2.047 1 98.19 168 LEU A C 1
ATOM 1256 O O . LEU A 1 168 ? -2.898 -11.859 -2.426 1 98.19 168 LEU A O 1
ATOM 1260 N N . GLY A 1 169 ? -4.727 -13.094 -2.832 1 98.19 169 GLY A N 1
ATOM 1261 C CA . GLY A 1 169 ? -4.633 -12.859 -4.262 1 98.19 169 GLY A CA 1
ATOM 1262 C C . GLY A 1 169 ? -4.859 -11.406 -4.645 1 98.19 169 GLY A C 1
ATOM 1263 O O . GLY A 1 169 ? -4.113 -10.852 -5.453 1 98.19 169 GLY A O 1
ATOM 1264 N N . ILE A 1 170 ? -5.852 -10.789 -4.035 1 97.81 170 ILE A N 1
ATOM 1265 C CA . ILE A 1 170 ? -6.199 -9.406 -4.344 1 97.81 170 ILE A CA 1
ATOM 1266 C C . ILE A 1 170 ? -5.031 -8.492 -3.977 1 97.81 170 ILE A C 1
ATOM 1268 O O . ILE A 1 170 ? -4.613 -7.656 -4.781 1 97.81 170 ILE A O 1
ATOM 1272 N N . ILE A 1 171 ? -4.492 -8.664 -2.812 1 96.38 171 ILE A N 1
ATOM 1273 C CA . ILE A 1 171 ? -3.432 -7.793 -2.318 1 96.38 171 ILE A CA 1
ATOM 1274 C C . ILE A 1 171 ? -2.209 -7.902 -3.23 1 96.38 171 ILE A C 1
ATOM 1276 O O . ILE A 1 171 ? -1.633 -6.887 -3.629 1 96.38 171 ILE A O 1
ATOM 1280 N N . THR A 1 172 ? -1.837 -9.094 -3.6 1 94.5 172 THR A N 1
ATOM 1281 C CA . THR A 1 172 ? -0.61 -9.289 -4.367 1 94.5 172 THR A CA 1
ATOM 1282 C C . THR A 1 172 ? -0.783 -8.789 -5.797 1 94.5 172 THR A C 1
ATOM 1284 O O . THR A 1 172 ? 0.055 -8.039 -6.309 1 94.5 172 THR A O 1
ATOM 1287 N N . ASP A 1 173 ? -1.917 -9.039 -6.398 1 94.06 173 ASP A N 1
ATOM 1288 C CA . ASP A 1 173 ? -2.09 -8.695 -7.809 1 94.06 173 ASP A CA 1
ATOM 1289 C C . ASP A 1 173 ? -2.408 -7.211 -7.98 1 94.06 173 ASP A C 1
ATOM 1291 O O . ASP A 1 173 ? -2.271 -6.668 -9.078 1 94.06 173 ASP A O 1
ATOM 1295 N N . THR A 1 174 ? -2.912 -6.59 -6.945 1 93.69 174 THR A N 1
ATOM 1296 C CA . THR A 1 174 ? -3.166 -5.156 -7.035 1 93.69 174 THR A CA 1
ATOM 1297 C C . THR A 1 174 ? -1.973 -4.359 -6.516 1 93.69 174 THR A C 1
ATOM 1299 O O . THR A 1 174 ? -2.023 -3.131 -6.441 1 93.69 174 THR A O 1
ATOM 1302 N N . GLY A 1 175 ? -0.948 -5.09 -6.113 1 89.69 175 GLY A N 1
ATOM 1303 C CA . GLY A 1 175 ? 0.188 -4.395 -5.527 1 89.69 175 GLY A CA 1
ATOM 1304 C C . GLY A 1 175 ? -0.166 -3.629 -4.266 1 89.69 175 GLY A C 1
ATOM 1305 O O . GLY A 1 175 ? 0.29 -2.502 -4.07 1 89.69 175 GLY A O 1
ATOM 1306 N N . GLY A 1 176 ? -1.064 -4.242 -3.477 1 92.25 176 GL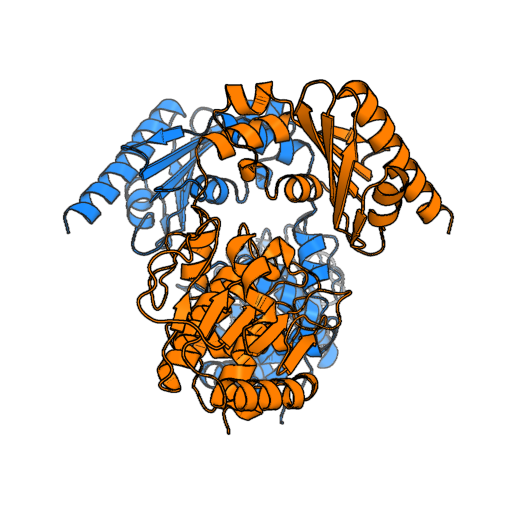Y A N 1
ATOM 1307 C CA . GLY A 1 176 ? -1.543 -3.504 -2.318 1 92.25 176 GLY A CA 1
ATOM 1308 C C . GLY A 1 176 ? -2.414 -2.318 -2.684 1 92.25 176 GLY A C 1
ATOM 1309 O O . GLY A 1 176 ? -2.279 -1.239 -2.102 1 92.25 176 GLY A O 1
ATOM 1310 N N . PHE A 1 177 ? -3.154 -2.422 -3.734 1 93.75 177 PHE A N 1
ATOM 1311 C CA . PHE A 1 177 ? -4.141 -1.459 -4.215 1 93.75 177 PHE A CA 1
ATOM 1312 C C . PHE A 1 177 ? -3.457 -0.277 -4.891 1 93.75 177 PHE A C 1
ATOM 1314 O O . PHE A 1 177 ? -4 0.83 -4.914 1 93.75 177 PHE A O 1
ATOM 1321 N N . CYS A 1 178 ? -2.289 -0.492 -5.418 1 87.88 178 CYS A N 1
ATOM 1322 C CA . CYS A 1 178 ? -1.545 0.573 -6.078 1 87.88 178 CYS A CA 1
ATOM 1323 C C . CYS A 1 178 ? -1.755 0.529 -7.59 1 87.88 178 CYS A C 1
ATOM 1325 O O . CYS A 1 178 ? -1.587 1.54 -8.273 1 87.88 178 CYS A O 1
ATOM 1327 N N . HIS A 1 179 ? -2.033 -0.604 -8.062 1 85.56 179 HIS A N 1
ATOM 1328 C CA . HIS A 1 179 ? -2.086 -0.781 -9.516 1 85.56 179 HIS A CA 1
ATOM 1329 C C . HIS A 1 179 ? -3.441 -0.362 -10.07 1 85.56 179 HIS A C 1
ATOM 1331 O O . HIS A 1 179 ? -4.438 -0.343 -9.344 1 85.56 179 HIS A O 1
ATOM 1337 N N . GLY A 1 180 ? -3.51 -0.12 -11.289 1 85.88 180 GLY A N 1
ATOM 1338 C CA . GLY A 1 180 ? -4.684 0.398 -11.977 1 85.88 180 GLY A CA 1
ATOM 1339 C C . GLY A 1 180 ? -5.84 -0.583 -12 1 85.88 180 GLY A C 1
ATOM 1340 O O . GLY A 1 180 ? -6.98 -0.196 -12.266 1 85.88 180 GLY A O 1
ATOM 1341 N N . ASN A 1 181 ? -5.59 -1.803 -11.703 1 90.12 181 ASN A N 1
ATOM 1342 C CA . ASN A 1 181 ? -6.652 -2.807 -11.711 1 90.12 181 ASN A CA 1
ATOM 1343 C C . ASN A 1 181 ? -7.434 -2.803 -10.398 1 90.12 181 ASN A C 1
ATOM 1345 O O . ASN A 1 181 ? -8.312 -3.643 -10.195 1 90.12 181 ASN A O 1
ATOM 1349 N N . THR A 1 182 ? -7.113 -1.881 -9.469 1 94.69 182 THR A N 1
ATOM 1350 C CA . THR A 1 182 ? -7.863 -1.723 -8.234 1 94.69 182 THR A CA 1
ATOM 1351 C C . THR A 1 182 ? -9.164 -0.964 -8.484 1 94.69 182 THR A C 1
ATOM 1353 O O . THR A 1 182 ? -9.195 0.267 -8.406 1 94.69 182 THR A O 1
ATOM 1356 N N . SER A 1 183 ? -10.203 -1.649 -8.656 1 95.81 183 SER A N 1
ATOM 1357 C CA . SER A 1 183 ? -11.5 -1.062 -8.977 1 95.81 183 SER A CA 1
ATOM 1358 C C . SER A 1 183 ? -12.352 -0.876 -7.723 1 95.81 183 SER A C 1
ATOM 1360 O O . SER A 1 183 ? -11.969 -1.324 -6.637 1 95.81 183 SER A O 1
ATOM 1362 N N . ALA A 1 184 ? -13.531 -0.199 -7.926 1 97 184 ALA A N 1
ATOM 1363 C CA . ALA A 1 184 ? -14.508 -0.064 -6.848 1 97 184 ALA A CA 1
ATOM 1364 C C . ALA A 1 184 ? -14.977 -1.432 -6.359 1 97 184 ALA A C 1
ATOM 1366 O O . ALA A 1 184 ? -15.188 -1.634 -5.16 1 97 184 ALA A O 1
ATOM 1367 N N . ASP A 1 185 ? -15.094 -2.357 -7.258 1 97.31 185 ASP A N 1
ATOM 1368 C CA . ASP A 1 185 ? -15.531 -3.709 -6.922 1 97.31 185 ASP A CA 1
ATOM 1369 C C . ASP A 1 185 ? -14.508 -4.41 -6.035 1 97.31 185 ASP A C 1
ATOM 1371 O O . ASP A 1 185 ? -14.875 -5.172 -5.137 1 97.31 185 ASP A O 1
ATOM 1375 N N . VAL A 1 186 ? -13.25 -4.184 -6.312 1 97.75 186 VAL A N 1
ATOM 1376 C CA . VAL A 1 186 ? -12.18 -4.754 -5.5 1 97.75 186 VAL A CA 1
ATOM 1377 C C . VAL A 1 186 ? -12.281 -4.223 -4.07 1 97.75 186 VAL A C 1
ATOM 1379 O O . VAL A 1 186 ? -12.25 -5 -3.113 1 97.75 186 VAL A O 1
ATOM 1382 N N . PHE A 1 187 ? -12.469 -2.91 -3.938 1 97.81 187 PHE A N 1
ATOM 1383 C CA . PHE A 1 187 ? -12.594 -2.318 -2.611 1 97.81 187 PHE A CA 1
ATOM 1384 C C . PHE A 1 187 ? -13.836 -2.846 -1.902 1 97.81 187 PHE A C 1
ATOM 1386 O O . PHE A 1 187 ? -13.797 -3.133 -0.704 1 97.81 187 PHE A O 1
ATOM 1393 N N . SER A 1 188 ? -14.953 -2.939 -2.613 1 97.56 188 SER A N 1
ATOM 1394 C CA . SER A 1 188 ? -16.188 -3.482 -2.039 1 97.56 188 SER A CA 1
ATOM 1395 C C . SER A 1 188 ? -15.977 -4.91 -1.544 1 97.56 188 SER A C 1
ATOM 1397 O O . SER A 1 188 ? -16.438 -5.27 -0.459 1 97.56 188 SER A O 1
ATOM 1399 N N . LEU A 1 189 ? -15.32 -5.676 -2.363 1 98 189 LEU A N 1
ATOM 1400 C CA . LEU A 1 189 ? -15.031 -7.051 -1.979 1 98 189 LEU A CA 1
ATOM 1401 C C . LEU A 1 189 ? -14.172 -7.098 -0.724 1 98 189 LEU A C 1
ATOM 1403 O O . LEU A 1 189 ? -14.461 -7.855 0.205 1 98 189 LEU A O 1
ATOM 1407 N N . CYS A 1 190 ? -13.148 -6.266 -0.667 1 97.94 190 CYS A N 1
ATOM 1408 C CA . CYS A 1 190 ? -1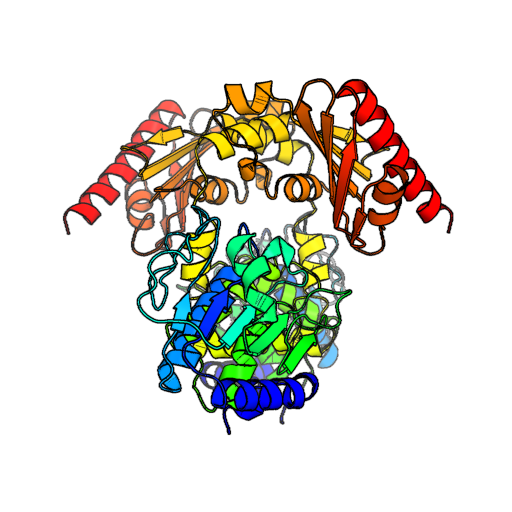2.266 -6.227 0.49 1 97.94 190 CYS A CA 1
ATOM 1409 C C . CYS A 1 190 ? -13.023 -5.816 1.746 1 97.94 190 CYS A C 1
ATOM 1411 O O . CYS A 1 190 ? -12.766 -6.34 2.832 1 97.94 190 CYS A O 1
ATOM 1413 N N . ALA A 1 191 ? -13.977 -4.855 1.577 1 97.44 191 ALA A N 1
ATOM 1414 C CA . ALA A 1 191 ? -14.82 -4.488 2.715 1 97.44 191 ALA A CA 1
ATOM 1415 C C . ALA A 1 191 ? -15.547 -5.707 3.273 1 97.44 191 ALA A C 1
ATOM 1417 O O . ALA A 1 191 ? -15.578 -5.914 4.488 1 97.44 191 ALA A O 1
ATOM 1418 N N . HIS A 1 192 ? -16.062 -6.469 2.367 1 97.75 192 HIS A N 1
ATOM 1419 C CA . HIS A 1 192 ? -16.797 -7.664 2.771 1 97.75 192 HIS A CA 1
ATOM 1420 C C . HIS A 1 192 ? -15.875 -8.672 3.447 1 97.75 192 HIS A C 1
ATOM 1422 O O . HIS A 1 192 ? -16.234 -9.25 4.48 1 97.75 192 HIS A O 1
ATOM 1428 N N . LEU A 1 193 ? -14.719 -8.891 2.867 1 98.06 193 LEU A N 1
ATOM 1429 C CA . LEU A 1 193 ? -13.766 -9.852 3.424 1 98.06 193 LEU A CA 1
ATOM 1430 C C . LEU A 1 193 ? -13.383 -9.461 4.848 1 98.06 193 LEU A C 1
ATOM 1432 O O . LEU A 1 193 ? -13.391 -10.305 5.746 1 98.06 193 LEU A O 1
ATOM 1436 N N . VAL A 1 194 ? -13.086 -8.219 5.039 1 97.12 194 VAL A N 1
ATOM 1437 C CA . VAL A 1 194 ? -12.656 -7.73 6.344 1 97.12 194 VAL A CA 1
ATOM 1438 C C . VAL A 1 194 ? -13.805 -7.836 7.344 1 97.12 194 VAL A C 1
ATOM 1440 O O . VAL A 1 194 ? -13.609 -8.266 8.484 1 97.12 194 VAL A O 1
ATOM 1443 N N . ARG A 1 195 ? -15.039 -7.504 6.934 1 95.75 195 ARG A N 1
ATOM 1444 C CA . ARG A 1 195 ? -16.219 -7.609 7.797 1 95.75 195 ARG A CA 1
ATOM 1445 C C . ARG A 1 195 ? -16.438 -9.055 8.242 1 95.75 195 ARG A C 1
ATOM 1447 O O . ARG A 1 195 ? -17.031 -9.297 9.297 1 95.75 195 ARG A O 1
ATOM 1454 N N . ASN A 1 196 ? -15.922 -9.93 7.426 1 96.19 196 ASN A N 1
ATOM 1455 C CA . ASN A 1 196 ? -16.219 -11.336 7.68 1 96.19 196 ASN A CA 1
ATOM 1456 C C . ASN A 1 196 ? -14.984 -12.102 8.141 1 96.19 196 ASN A C 1
ATOM 1458 O O . ASN A 1 196 ? -14.836 -13.289 7.84 1 96.19 196 ASN A O 1
ATOM 1462 N N . GLY A 1 197 ? -14.07 -11.43 8.758 1 95.62 197 GLY A N 1
ATOM 1463 C CA . GLY A 1 197 ? -13.07 -12.125 9.547 1 95.62 197 GLY A CA 1
ATOM 1464 C C . GLY A 1 197 ? -11.688 -12.094 8.922 1 95.62 197 GLY A C 1
ATOM 1465 O O . GLY A 1 197 ? -10.727 -12.602 9.5 1 95.62 197 GLY A O 1
ATOM 1466 N N . CYS A 1 198 ? -11.531 -11.5 7.77 1 96.56 198 CYS A N 1
ATOM 1467 C CA . CYS A 1 198 ? -10.211 -11.43 7.152 1 96.56 198 CYS A CA 1
ATOM 1468 C C . CYS A 1 198 ? -9.359 -10.352 7.805 1 96.56 198 CYS A C 1
ATOM 1470 O O . CYS A 1 198 ? -9.719 -9.172 7.781 1 96.56 198 CYS A O 1
ATOM 1472 N N . ASP A 1 199 ? -8.305 -10.758 8.398 1 94.31 199 ASP A N 1
ATOM 1473 C CA . ASP A 1 199 ? -7.32 -9.805 8.906 1 94.31 199 ASP A CA 1
ATOM 1474 C C . ASP A 1 199 ? -6.375 -9.352 7.797 1 94.31 199 ASP A C 1
ATOM 1476 O O . ASP A 1 199 ? -5.215 -9.766 7.754 1 94.31 199 ASP A O 1
ATOM 1480 N N . LEU A 1 200 ? -6.891 -8.484 7.023 1 94.62 200 LEU A N 1
ATOM 1481 C CA . LEU A 1 200 ? -6.176 -8.062 5.824 1 94.62 200 LEU A CA 1
ATOM 1482 C C . LEU A 1 200 ? -4.871 -7.363 6.188 1 94.62 200 LEU A C 1
ATOM 1484 O O . LEU A 1 200 ? -3.846 -7.574 5.535 1 94.62 200 LEU A O 1
ATOM 1488 N N . THR A 1 201 ? -4.863 -6.578 7.191 1 89.75 201 THR A N 1
ATOM 1489 C CA . THR A 1 201 ? -3.666 -5.852 7.605 1 89.75 201 THR A CA 1
ATOM 1490 C C . THR A 1 201 ? -2.607 -6.816 8.133 1 89.75 201 THR A C 1
ATOM 1492 O O . THR A 1 201 ? -1.417 -6.652 7.852 1 89.75 201 THR A O 1
ATOM 1495 N N . GLY A 1 202 ? -3.059 -7.785 8.945 1 90.69 202 GLY A N 1
ATOM 1496 C CA . GLY A 1 202 ? -2.131 -8.812 9.391 1 90.69 202 GLY A CA 1
ATOM 1497 C C . GLY A 1 202 ? -1.518 -9.594 8.242 1 90.69 202 GLY A C 1
ATOM 1498 O O . GLY A 1 202 ? -0.325 -9.906 8.266 1 90.69 202 GLY A O 1
ATOM 1499 N N . LEU A 1 203 ? -2.332 -9.914 7.285 1 94.06 203 LEU A N 1
ATOM 1500 C CA . LEU A 1 203 ? -1.854 -10.609 6.098 1 94.06 203 LEU A CA 1
ATOM 1501 C C . LEU A 1 203 ? -0.798 -9.781 5.371 1 94.06 203 LEU A C 1
ATOM 1503 O O . LEU A 1 203 ? 0.245 -10.312 4.977 1 94.06 203 LEU A O 1
ATOM 1507 N N . ARG A 1 204 ? -1.044 -8.539 5.191 1 91.75 204 ARG A N 1
ATOM 1508 C CA . ARG A 1 204 ? -0.107 -7.645 4.52 1 91.75 204 ARG A CA 1
ATOM 1509 C C . ARG A 1 204 ? 1.21 -7.562 5.285 1 91.75 204 ARG A C 1
ATOM 1511 O O . ARG A 1 204 ? 2.285 -7.559 4.68 1 91.75 204 ARG A O 1
ATOM 1518 N N . GLU A 1 205 ? 1.083 -7.445 6.547 1 89 205 GLU A N 1
ATOM 1519 C CA . GLU A 1 205 ? 2.27 -7.391 7.395 1 89 205 GLU A CA 1
ATOM 1520 C C . GLU A 1 205 ? 3.16 -8.609 7.176 1 89 205 GLU A C 1
ATOM 1522 O O . GLU A 1 205 ? 4.383 -8.484 7.062 1 89 205 GLU A O 1
ATOM 1527 N N . ARG A 1 206 ? 2.576 -9.719 7.133 1 90.31 206 ARG A N 1
ATOM 1528 C CA . ARG A 1 206 ? 3.332 -10.953 6.949 1 90.31 206 ARG A CA 1
ATOM 1529 C C . ARG A 1 206 ? 3.926 -11.031 5.543 1 90.31 206 ARG A C 1
ATOM 1531 O O . ARG A 1 206 ? 5.035 -11.531 5.359 1 90.31 206 ARG A O 1
ATOM 1538 N N . LEU A 1 207 ? 3.172 -10.555 4.559 1 92 207 LEU A N 1
ATOM 1539 C CA . LEU A 1 207 ? 3.627 -10.57 3.172 1 92 207 LEU A CA 1
ATOM 1540 C C . LEU A 1 207 ? 4.82 -9.641 2.979 1 92 207 LEU A C 1
ATOM 1542 O O . LEU A 1 207 ? 5.738 -9.953 2.217 1 92 207 LEU A O 1
ATOM 1546 N N . GLU A 1 208 ? 4.805 -8.531 3.682 1 89.94 208 GLU A N 1
ATOM 1547 C CA . GLU A 1 208 ? 5.742 -7.453 3.379 1 89.94 208 GLU A CA 1
ATOM 1548 C C . GLU A 1 208 ? 7 -7.555 4.238 1 89.94 208 GLU A C 1
ATOM 1550 O O . GLU A 1 208 ? 8.023 -6.938 3.93 1 89.94 208 GLU A O 1
ATOM 1555 N N . ASN A 1 209 ? 6.906 -8.227 5.34 1 90.5 209 ASN A N 1
ATOM 1556 C CA . ASN A 1 209 ? 8.016 -8.258 6.285 1 90.5 209 ASN A CA 1
ATOM 1557 C C . ASN A 1 209 ? 8.742 -9.594 6.262 1 90.5 209 ASN A C 1
ATOM 1559 O O . ASN A 1 209 ? 8.898 -10.242 7.301 1 90.5 209 ASN A O 1
ATOM 1563 N N . THR A 1 210 ? 9.242 -9.922 5.086 1 90 210 THR A N 1
ATOM 1564 C CA . THR A 1 210 ? 9.898 -11.211 4.879 1 90 210 THR A CA 1
ATOM 1565 C C . THR A 1 210 ? 11.281 -11.016 4.262 1 90 210 THR A C 1
ATOM 1567 O O . THR A 1 210 ? 11.891 -11.969 3.783 1 90 210 THR A O 1
ATOM 1570 N N . TRP A 1 211 ? 11.766 -9.773 4.27 1 93.12 211 TRP A N 1
ATOM 1571 C CA . TRP A 1 211 ? 13.016 -9.508 3.568 1 93.12 211 TRP A CA 1
ATOM 1572 C C . TRP A 1 211 ? 14.188 -10.188 4.266 1 93.12 211 TRP A C 1
ATOM 1574 O O . TRP A 1 211 ? 14.258 -10.219 5.496 1 93.12 211 TRP A O 1
ATOM 1584 N N . SER A 1 212 ? 15.078 -10.695 3.469 1 93.19 212 SER A N 1
ATOM 1585 C CA . SER A 1 212 ? 16.375 -11.133 3.979 1 93.19 212 SER A CA 1
ATOM 1586 C C . SER A 1 212 ? 17.344 -9.969 4.113 1 93.19 212 SER A C 1
ATOM 1588 O O . SER A 1 212 ? 17.141 -8.906 3.514 1 93.19 212 SER A O 1
ATOM 1590 N N . MET A 1 213 ? 18.344 -10.203 4.93 1 95.19 213 MET A N 1
ATOM 1591 C CA . MET A 1 213 ? 19.406 -9.195 5.012 1 95.19 213 MET A CA 1
ATOM 1592 C C . MET A 1 213 ? 20.078 -9.008 3.66 1 95.19 213 MET A C 1
ATOM 1594 O O . MET A 1 213 ? 20.5 -7.898 3.314 1 95.19 213 MET A O 1
ATOM 1598 N N . GLY A 1 214 ? 20.203 -10.125 2.963 1 96.31 214 GLY A N 1
ATOM 1599 C CA . GLY A 1 214 ? 20.766 -10.039 1.619 1 96.31 214 GLY A CA 1
ATOM 1600 C C . GLY A 1 214 ? 19.984 -9.102 0.713 1 96.31 214 GLY A C 1
ATOM 1601 O O . GLY A 1 214 ? 20.578 -8.289 0 1 96.31 214 GLY A O 1
ATOM 1602 N N . ARG A 1 215 ? 18.672 -9.188 0.732 1 95.88 215 ARG A N 1
ATOM 1603 C CA . ARG A 1 215 ? 17.828 -8.289 -0.046 1 95.88 215 ARG A CA 1
ATOM 1604 C C . ARG A 1 215 ? 18.031 -6.844 0.386 1 95.88 215 ARG A C 1
ATOM 1606 O O . ARG A 1 215 ? 18.172 -5.953 -0.455 1 95.88 215 ARG A O 1
ATOM 1613 N N . MET A 1 216 ? 18.047 -6.621 1.677 1 97.5 216 MET A N 1
ATOM 1614 C CA . MET A 1 216 ? 18.234 -5.281 2.225 1 97.5 216 MET A CA 1
ATOM 1615 C C . MET A 1 216 ? 19.531 -4.664 1.731 1 97.5 216 MET A C 1
ATOM 1617 O O . MET A 1 216 ? 19.547 -3.529 1.25 1 97.5 216 MET A O 1
ATOM 1621 N N . ARG A 1 217 ? 20.562 -5.414 1.776 1 97.75 217 ARG A N 1
ATOM 1622 C CA . ARG A 1 217 ? 21.875 -4.926 1.37 1 97.75 217 ARG A CA 1
ATOM 1623 C C . ARG A 1 217 ? 21.938 -4.715 -0.139 1 97.75 217 ARG A C 1
ATOM 1625 O O . ARG A 1 217 ? 22.516 -3.725 -0.608 1 97.75 217 ARG A O 1
ATOM 1632 N N . LEU A 1 218 ? 21.406 -5.668 -0.83 1 97.81 218 LEU A N 1
ATOM 1633 C CA . LEU A 1 218 ? 21.391 -5.551 -2.285 1 97.81 218 LEU A CA 1
ATOM 1634 C C . LEU A 1 218 ? 20.656 -4.289 -2.721 1 97.81 218 LEU A C 1
ATOM 1636 O O . LEU A 1 218 ? 21.172 -3.51 -3.525 1 97.81 218 LEU A O 1
ATOM 1640 N N . TRP A 1 219 ? 19.453 -4.062 -2.188 1 98.25 219 TRP A N 1
ATOM 1641 C CA . TRP A 1 219 ? 18.688 -2.869 -2.531 1 98.25 219 TRP A CA 1
ATOM 1642 C C . TRP A 1 219 ? 19.438 -1.604 -2.146 1 98.25 219 TRP A C 1
ATOM 1644 O O . TRP A 1 219 ? 19.453 -0.623 -2.895 1 98.25 219 TRP A O 1
ATOM 1654 N N . GLY A 1 220 ? 20.062 -1.664 -0.934 1 98 220 GLY A N 1
ATOM 1655 C CA . GLY A 1 220 ? 20.875 -0.526 -0.535 1 98 220 GLY A CA 1
ATOM 1656 C C . GLY A 1 220 ? 21.953 -0.18 -1.543 1 98 220 GLY A C 1
ATOM 1657 O O . GLY A 1 220 ? 22.078 0.977 -1.951 1 98 220 GLY A O 1
ATOM 1658 N N . ARG A 1 221 ? 22.656 -1.129 -1.964 1 97.19 221 ARG A N 1
ATOM 1659 C CA . ARG A 1 221 ? 23.734 -0.958 -2.941 1 97.19 221 ARG A CA 1
ATOM 1660 C C . ARG A 1 221 ? 23.188 -0.419 -4.258 1 97.19 221 ARG A C 1
ATOM 1662 O O . ARG A 1 221 ? 23.766 0.505 -4.84 1 97.19 221 ARG A O 1
ATOM 1669 N N . LEU A 1 222 ? 22.125 -0.972 -4.695 1 97.94 222 LEU A N 1
ATOM 1670 C CA . LEU A 1 222 ? 21.547 -0.595 -5.984 1 97.94 222 LEU A CA 1
ATOM 1671 C C . LEU A 1 222 ? 20.953 0.811 -5.926 1 97.94 222 LEU A C 1
ATOM 1673 O O . LEU A 1 222 ? 21.047 1.568 -6.891 1 97.94 222 LEU A O 1
ATOM 1677 N N . MET A 1 223 ? 20.344 1.128 -4.82 1 98 223 MET A N 1
ATOM 1678 C CA . MET A 1 223 ? 19.797 2.471 -4.652 1 98 223 MET A CA 1
ATOM 1679 C C . MET A 1 223 ? 20.906 3.516 -4.66 1 98 223 MET A C 1
ATOM 1681 O O . MET A 1 223 ? 20.734 4.613 -5.191 1 98 223 MET A O 1
ATOM 1685 N N . ASP A 1 224 ? 22 3.143 -4.117 1 93.44 224 ASP A N 1
ATOM 1686 C CA . ASP A 1 224 ? 23.156 4.043 -4.102 1 93.44 224 ASP A CA 1
ATOM 1687 C C . ASP A 1 224 ? 23.703 4.258 -5.508 1 93.44 224 ASP A C 1
ATOM 1689 O O . ASP A 1 224 ? 24.203 5.332 -5.824 1 93.44 224 ASP A O 1
ATOM 1693 N N . ARG A 1 225 ? 23.547 3.279 -6.312 1 94.06 225 ARG A N 1
ATOM 1694 C CA . ARG A 1 225 ? 24.141 3.311 -7.641 1 94.06 225 ARG A CA 1
ATOM 1695 C C . ARG A 1 225 ? 23.141 3.785 -8.688 1 94.06 225 ARG A C 1
ATOM 1697 O O . ARG A 1 225 ? 23.5 4.102 -9.812 1 94.06 225 ARG A O 1
ATOM 1704 N N . ALA A 1 226 ? 21.906 3.832 -8.336 1 97.12 226 ALA A N 1
ATOM 1705 C CA . ALA A 1 226 ? 20.859 4.254 -9.266 1 97.12 226 ALA A CA 1
ATOM 1706 C C . ALA A 1 226 ? 21.172 5.625 -9.859 1 97.12 226 ALA A C 1
ATOM 1708 O O . ALA A 1 226 ? 21.766 6.477 -9.188 1 97.12 226 ALA A O 1
ATOM 1709 N N . ARG A 1 227 ? 20.859 5.812 -11.07 1 96.44 227 ARG A N 1
ATOM 1710 C CA . ARG A 1 227 ? 21.141 7.113 -11.672 1 96.44 227 ARG A CA 1
ATOM 1711 C C . ARG A 1 227 ? 19.984 7.562 -12.555 1 96.44 227 ARG A C 1
ATOM 1713 O O . ARG A 1 227 ? 19.125 6.754 -12.938 1 96.44 227 ARG A O 1
ATOM 1720 N N . LEU A 1 228 ? 19.953 8.812 -12.805 1 97.5 228 LEU A N 1
ATOM 1721 C CA . LEU A 1 228 ? 18.953 9.438 -13.672 1 97.5 228 LEU A CA 1
ATOM 1722 C C . LEU A 1 228 ? 19.531 9.734 -15.047 1 97.5 228 LEU A C 1
ATOM 1724 O O . LEU A 1 228 ? 20.688 10.141 -15.156 1 97.5 228 LEU A O 1
ATOM 1728 N N . GLU A 1 229 ? 18.734 9.383 -16.016 1 97.19 229 GLU A N 1
ATOM 1729 C CA . GLU A 1 229 ? 19.078 9.656 -17.406 1 97.19 229 GLU A CA 1
ATOM 1730 C C . GLU A 1 229 ? 18.047 10.57 -18.047 1 97.19 229 GLU A C 1
ATOM 1732 O O . GLU A 1 229 ? 16.969 10.789 -17.5 1 97.19 229 GLU A O 1
ATOM 1737 N N . ARG A 1 230 ? 18.469 11.164 -19.25 1 96.38 230 ARG A N 1
ATOM 1738 C CA . ARG A 1 230 ? 17.562 12 -20.031 1 96.38 230 ARG A CA 1
ATOM 1739 C C . ARG A 1 230 ? 16.953 13.102 -19.188 1 96.38 230 ARG A C 1
ATOM 1741 O O . ARG A 1 230 ? 15.734 13.234 -19.109 1 96.38 230 ARG A O 1
ATOM 1748 N N . ASN A 1 231 ? 17.766 13.859 -18.484 1 94.88 231 ASN A N 1
ATOM 1749 C CA . ASN A 1 231 ? 17.375 15 -17.656 1 94.88 231 ASN A CA 1
ATOM 1750 C C . ASN A 1 231 ? 16.375 14.594 -16.578 1 94.88 231 ASN A C 1
ATOM 1752 O O . ASN A 1 231 ? 15.391 15.297 -16.344 1 94.88 231 ASN A O 1
ATOM 1756 N N . GLY A 1 232 ? 16.5 13.359 -16.125 1 96 232 GLY A N 1
ATOM 1757 C CA . GLY A 1 232 ? 15.727 12.922 -14.961 1 96 232 GLY A CA 1
ATOM 1758 C C . GLY A 1 232 ? 14.5 12.125 -15.336 1 96 232 GLY A C 1
ATOM 1759 O O . GLY A 1 232 ? 13.75 11.672 -14.461 1 96 232 GLY A O 1
ATOM 1760 N N . GLU A 1 233 ? 14.258 11.844 -16.562 1 97 233 GLU A N 1
ATOM 1761 C CA . GLU A 1 233 ? 13.031 11.195 -17 1 97 233 GLU A CA 1
ATOM 1762 C C . GLU A 1 233 ? 13.164 9.672 -16.984 1 97 233 GLU A C 1
ATOM 1764 O O . GLU A 1 233 ? 12.164 8.953 -17.031 1 97 233 GLU A O 1
ATOM 1769 N N . ILE A 1 234 ? 14.422 9.281 -16.969 1 98.31 234 ILE A N 1
ATOM 1770 C CA . ILE A 1 234 ? 14.672 7.848 -16.906 1 98.31 234 ILE A CA 1
ATOM 1771 C C . ILE A 1 234 ? 15.492 7.516 -15.664 1 98.31 234 ILE A C 1
ATOM 1773 O O . ILE A 1 234 ? 16.531 8.117 -15.414 1 98.31 234 ILE A O 1
ATOM 1777 N N . ALA A 1 235 ? 14.953 6.656 -14.844 1 98.56 235 ALA A N 1
ATOM 1778 C CA . ALA A 1 235 ? 15.742 6.07 -13.758 1 98.56 235 ALA A CA 1
ATOM 1779 C C . ALA A 1 235 ? 16.328 4.723 -14.172 1 98.56 235 ALA A C 1
ATOM 1781 O O . ALA A 1 235 ? 15.609 3.863 -14.695 1 98.56 235 ALA A O 1
ATOM 1782 N N . PHE A 1 236 ? 17.578 4.625 -13.984 1 98.5 236 PHE A N 1
ATOM 1783 C CA . PHE A 1 236 ? 18.266 3.434 -14.484 1 98.5 236 PHE A CA 1
ATOM 1784 C C . PHE A 1 236 ? 19.188 2.85 -13.422 1 98.5 236 PHE A C 1
ATOM 1786 O O . PHE A 1 236 ? 19.812 3.59 -12.664 1 98.5 236 PHE A O 1
ATOM 1793 N N . CYS A 1 237 ? 19.203 1.519 -13.383 1 98.44 237 CYS A N 1
ATOM 1794 C CA . CYS A 1 237 ? 20.156 0.811 -12.531 1 98.44 237 CYS A CA 1
ATOM 1795 C C . CYS A 1 237 ? 20.562 -0.515 -13.164 1 98.44 237 CYS A C 1
ATOM 1797 O O . CYS A 1 237 ? 19.75 -1.189 -13.789 1 98.44 237 CYS A O 1
ATOM 1799 N N . ARG A 1 238 ? 21.844 -0.828 -13.07 1 97.69 238 ARG A N 1
ATOM 1800 C CA . ARG A 1 238 ? 22.359 -2.121 -13.508 1 97.69 238 ARG A CA 1
ATOM 1801 C C . ARG A 1 238 ? 22.703 -3.012 -12.32 1 97.69 238 ARG A C 1
ATOM 1803 O O . ARG A 1 238 ? 23.219 -2.535 -11.305 1 97.69 238 ARG A O 1
ATOM 1810 N N . VAL A 1 239 ? 22.359 -4.203 -12.43 1 98.12 239 VAL A N 1
ATOM 1811 C CA . VAL A 1 239 ? 22.656 -5.203 -11.414 1 98.12 239 VAL A CA 1
ATOM 1812 C C . VAL A 1 239 ? 23.641 -6.23 -11.977 1 98.12 239 VAL A C 1
ATOM 1814 O O . VAL A 1 239 ? 23.359 -6.883 -12.984 1 98.12 239 VAL A O 1
ATOM 1817 N N . LEU A 1 240 ? 24.781 -6.348 -11.352 1 97 240 LEU A N 1
ATOM 1818 C CA . LEU A 1 240 ? 25.781 -7.312 -11.781 1 97 240 LEU A CA 1
ATOM 1819 C C . LEU A 1 240 ? 25.734 -8.578 -10.93 1 97 240 LEU A C 1
ATOM 1821 O O . LEU A 1 240 ? 25.266 -8.539 -9.789 1 97 240 LEU A O 1
ATOM 1825 N N . LEU A 1 241 ? 26.188 -9.625 -11.516 1 96.31 241 LEU A N 1
ATOM 1826 C CA . LEU A 1 241 ? 26.266 -10.875 -10.766 1 96.31 241 LEU A CA 1
ATOM 1827 C C . LEU A 1 241 ? 27.078 -10.695 -9.484 1 96.31 241 LEU A C 1
ATOM 1829 O O . LEU A 1 241 ? 26.766 -11.297 -8.453 1 96.31 241 LEU A O 1
ATOM 1833 N N . GLU A 1 242 ? 28.062 -9.914 -9.547 1 96.25 242 GLU A N 1
ATOM 1834 C CA . GLU A 1 242 ? 28.922 -9.648 -8.398 1 96.25 242 GLU A CA 1
ATOM 1835 C C . GLU A 1 242 ? 28.156 -8.977 -7.27 1 96.25 242 GLU A C 1
ATOM 1837 O O . GLU A 1 242 ? 28.438 -9.211 -6.09 1 96.25 242 GLU A O 1
ATOM 1842 N N . ASP A 1 243 ? 27.203 -8.125 -7.59 1 96.69 243 ASP A N 1
ATOM 1843 C CA . ASP A 1 243 ? 26.375 -7.484 -6.582 1 96.69 243 ASP A CA 1
ATOM 1844 C C . ASP A 1 243 ? 25.609 -8.516 -5.754 1 96.69 243 ASP A C 1
ATOM 1846 O O . ASP A 1 243 ? 25.578 -8.43 -4.523 1 96.69 243 ASP A O 1
ATOM 1850 N N . LEU A 1 244 ? 24.984 -9.492 -6.453 1 96.88 244 LEU A N 1
ATOM 1851 C CA . LEU A 1 244 ? 24.219 -10.547 -5.793 1 96.88 244 LEU A CA 1
ATOM 1852 C C . LEU A 1 244 ? 25.125 -11.367 -4.875 1 96.88 244 LEU A C 1
ATOM 1854 O O . LEU A 1 244 ? 24.766 -11.648 -3.732 1 96.88 244 LEU A O 1
ATOM 1858 N N . ARG A 1 245 ? 26.266 -11.688 -5.438 1 96.62 245 ARG A N 1
ATOM 1859 C CA . ARG A 1 245 ? 27.219 -12.484 -4.676 1 96.62 245 ARG A CA 1
ATOM 1860 C C . ARG A 1 245 ? 27.688 -11.75 -3.426 1 96.62 245 ARG A C 1
ATOM 1862 O O . ARG A 1 245 ? 27.656 -12.297 -2.326 1 96.62 245 ARG A O 1
ATOM 1869 N N . GLN A 1 246 ? 28.078 -10.516 -3.525 1 96.38 246 GLN A N 1
ATOM 1870 C CA . GLN A 1 246 ? 28.625 -9.734 -2.418 1 96.38 246 GLN A CA 1
ATOM 1871 C C . GLN A 1 246 ? 27.578 -9.508 -1.337 1 96.38 246 GLN A C 1
ATOM 1873 O O . GLN A 1 246 ? 27.891 -9.453 -0.149 1 96.38 246 GLN A O 1
ATOM 1878 N N . CYS A 1 247 ? 26.344 -9.438 -1.738 1 96.38 247 CYS A N 1
ATOM 1879 C CA . CYS A 1 247 ? 25.266 -9.164 -0.79 1 96.38 247 CYS A CA 1
ATOM 1880 C C . CYS A 1 247 ? 24.625 -10.453 -0.3 1 96.38 247 CYS A C 1
ATOM 1882 O O . CYS A 1 247 ? 23.719 -10.43 0.54 1 96.38 247 CYS A O 1
ATOM 1884 N N . ARG A 1 248 ? 25.078 -11.625 -0.811 1 95.88 248 ARG A N 1
ATOM 1885 C CA . ARG A 1 248 ? 24.469 -12.914 -0.507 1 95.88 248 ARG A CA 1
ATOM 1886 C C . ARG A 1 248 ? 22.969 -12.875 -0.77 1 95.88 248 ARG A C 1
ATOM 1888 O O . ARG A 1 248 ? 22.172 -13.273 0.084 1 95.88 248 ARG A O 1
ATOM 1895 N N . ALA A 1 249 ? 22.656 -12.305 -1.894 1 95.31 249 ALA A N 1
ATOM 1896 C CA . ALA A 1 249 ? 21.266 -12.148 -2.316 1 95.31 249 ALA A CA 1
ATOM 1897 C C . ALA A 1 249 ? 20.953 -13.047 -3.514 1 95.31 249 ALA A C 1
ATOM 1899 O O . ALA A 1 249 ? 21.859 -13.539 -4.18 1 95.31 249 ALA A O 1
ATOM 1900 N N . LEU A 1 250 ? 19.672 -13.328 -3.701 1 91.25 250 LEU A N 1
ATOM 1901 C CA . LEU A 1 250 ? 19.172 -14.102 -4.832 1 91.25 250 LEU A CA 1
ATOM 1902 C C . LEU A 1 250 ? 18.531 -13.188 -5.875 1 91.25 250 LEU A C 1
ATOM 1904 O O . LEU A 1 250 ? 18.234 -12.023 -5.59 1 91.25 250 LEU A O 1
ATOM 1908 N N . LYS A 1 251 ? 18.375 -13.734 -7.074 1 89.69 251 LYS A N 1
ATOM 1909 C CA . LYS A 1 251 ? 17.734 -12.977 -8.148 1 89.69 251 LYS A CA 1
ATOM 1910 C C . LYS A 1 251 ? 16.328 -12.539 -7.738 1 89.69 251 LYS A C 1
ATOM 1912 O O . LYS A 1 251 ? 15.898 -11.438 -8.086 1 89.69 251 LYS A O 1
ATOM 1917 N N . GLU A 1 252 ? 15.633 -13.344 -7.004 1 86.25 252 GLU A N 1
ATOM 1918 C CA . GLU A 1 252 ? 14.281 -13.055 -6.547 1 86.25 252 GLU A CA 1
ATOM 1919 C C . GLU A 1 252 ? 14.25 -11.828 -5.637 1 86.25 252 GLU A C 1
ATOM 1921 O O . GLU A 1 252 ? 13.219 -11.172 -5.504 1 86.25 252 GLU A O 1
ATOM 1926 N N . ASP A 1 253 ? 15.414 -11.516 -5.062 1 92.31 253 ASP A N 1
ATOM 1927 C CA . ASP A 1 253 ? 15.516 -10.375 -4.164 1 92.31 253 ASP A CA 1
ATOM 1928 C C . ASP A 1 253 ? 15.414 -9.055 -4.93 1 92.31 253 ASP A C 1
ATOM 1930 O O . ASP A 1 253 ? 15.266 -7.988 -4.332 1 92.31 253 ASP A O 1
ATOM 1934 N N . LEU A 1 254 ? 15.406 -9.188 -6.25 1 93.81 254 LEU A N 1
ATOM 1935 C CA . LEU A 1 254 ? 15.328 -7.988 -7.078 1 93.81 254 LEU A CA 1
ATOM 1936 C C . LEU A 1 254 ? 13.875 -7.633 -7.383 1 93.81 254 LEU A C 1
ATOM 1938 O O . LEU A 1 254 ? 13.594 -6.555 -7.918 1 93.81 254 LEU A O 1
ATOM 1942 N N . GLU A 1 255 ? 13.055 -8.547 -6.992 1 87.44 255 GLU A N 1
ATOM 1943 C CA . GLU A 1 255 ? 11.641 -8.305 -7.262 1 87.44 255 GLU A CA 1
ATOM 1944 C C . GLU A 1 255 ? 11.172 -6.996 -6.637 1 87.44 255 GLU A C 1
ATOM 1946 O O . GLU A 1 255 ? 11.375 -6.766 -5.441 1 87.44 255 GLU A O 1
ATOM 1951 N N . GLY A 1 256 ? 10.586 -6.145 -7.457 1 90.5 256 GLY A N 1
ATOM 1952 C CA . GLY A 1 256 ? 10.031 -4.891 -6.973 1 90.5 256 GLY A CA 1
ATOM 1953 C C . GLY A 1 256 ? 11.016 -3.736 -7.039 1 90.5 256 GLY A C 1
ATOM 1954 O O . GLY A 1 256 ? 10.641 -2.58 -6.832 1 90.5 256 GLY A O 1
ATOM 1955 N N . PHE A 1 257 ? 12.289 -4.039 -7.426 1 96.06 257 PHE A N 1
ATOM 1956 C CA . PHE A 1 257 ? 13.289 -2.98 -7.359 1 96.06 257 PHE A CA 1
ATOM 1957 C C . PHE A 1 257 ? 13.062 -1.947 -8.453 1 96.06 257 PHE A C 1
ATOM 1959 O O . PHE A 1 257 ? 13.297 -0.755 -8.25 1 96.06 257 PHE A O 1
ATOM 1966 N N . VAL A 1 258 ? 12.656 -2.402 -9.633 1 96.25 258 VAL A N 1
ATOM 1967 C CA . VAL A 1 258 ? 12.422 -1.451 -10.719 1 96.25 258 VAL A CA 1
ATOM 1968 C C . VAL A 1 258 ? 11.328 -0.464 -10.305 1 96.25 258 VAL A C 1
ATOM 1970 O O . VAL A 1 258 ? 11.383 0.713 -10.672 1 96.25 258 VAL A O 1
ATOM 1973 N N . GLU A 1 259 ? 10.383 -0.883 -9.547 1 93 259 GLU A N 1
ATOM 1974 C CA . GLU A 1 259 ? 9.359 0.01 -9 1 93 259 GLU A CA 1
ATOM 1975 C C . GLU A 1 259 ? 9.969 1.006 -8.016 1 93 259 GLU A C 1
ATOM 1977 O O . GLU A 1 259 ? 9.523 2.15 -7.926 1 93 259 GLU A O 1
ATOM 1982 N N . GLN A 1 260 ? 10.922 0.495 -7.254 1 95.94 260 GLN A N 1
ATOM 1983 C CA . GLN A 1 260 ? 11.633 1.387 -6.34 1 95.94 260 GLN A CA 1
ATOM 1984 C C . GLN A 1 260 ? 12.297 2.531 -7.094 1 95.94 260 GLN A C 1
ATOM 1986 O O . GLN A 1 260 ? 12.281 3.676 -6.637 1 95.94 260 GLN A O 1
ATOM 1991 N N . LEU A 1 261 ? 12.867 2.225 -8.258 1 97.19 261 LEU A N 1
ATOM 1992 C CA . LEU A 1 261 ? 13.477 3.254 -9.086 1 97.19 261 LEU A CA 1
ATOM 1993 C C . LEU A 1 261 ? 12.445 4.277 -9.539 1 97.19 261 LEU A C 1
ATOM 1995 O O . LEU A 1 261 ? 12.734 5.473 -9.609 1 97.19 261 LEU A O 1
ATOM 1999 N N . ARG A 1 262 ? 11.344 3.803 -9.758 1 94.56 262 ARG A N 1
ATOM 2000 C CA . ARG A 1 262 ? 10.266 4.641 -10.266 1 94.56 262 ARG A CA 1
ATOM 2001 C C . ARG A 1 262 ? 9.812 5.652 -9.219 1 94.56 262 ARG A C 1
ATOM 2003 O O . ARG A 1 262 ? 9.141 6.633 -9.547 1 94.56 262 ARG A O 1
ATOM 2010 N N . ARG A 1 263 ? 10.141 5.488 -7.98 1 94.38 263 ARG A N 1
ATOM 2011 C CA . ARG A 1 263 ? 9.727 6.391 -6.906 1 94.38 263 ARG A CA 1
ATOM 2012 C C . ARG A 1 263 ? 10.391 7.758 -7.062 1 94.38 263 ARG A C 1
ATOM 2014 O O . ARG A 1 263 ? 9.938 8.742 -6.465 1 94.38 263 ARG A O 1
ATOM 2021 N N . LEU A 1 264 ? 11.469 7.777 -7.844 1 95.31 264 LEU A N 1
ATOM 2022 C CA . LEU A 1 264 ? 12.172 9.039 -8.055 1 95.31 264 LEU A CA 1
ATOM 2023 C C . LEU A 1 264 ? 11.281 10.039 -8.789 1 95.31 264 LEU A C 1
ATOM 2025 O O . LEU A 1 264 ? 10.688 9.703 -9.82 1 95.31 264 LEU A O 1
ATOM 2029 N N . GLY A 1 265 ? 11.219 11.227 -8.219 1 92.44 265 GLY A N 1
ATOM 2030 C CA . GLY A 1 265 ? 10.391 12.266 -8.812 1 92.44 265 GLY A CA 1
ATOM 2031 C C . GLY A 1 265 ? 10.812 12.625 -10.227 1 92.44 265 GLY A C 1
ATOM 2032 O O . GLY A 1 265 ? 12.008 12.727 -10.516 1 92.44 265 GLY A O 1
ATOM 2033 N N . GLY A 1 266 ? 9.781 12.812 -11.117 1 91.31 266 GLY A N 1
ATOM 2034 C CA . GLY A 1 266 ? 10.047 13.258 -12.477 1 91.31 266 GLY A CA 1
ATOM 2035 C C . GLY A 1 266 ? 10.312 12.117 -13.438 1 91.31 266 GLY A C 1
ATOM 2036 O O . GLY A 1 266 ? 10.32 12.312 -14.648 1 91.31 266 GLY A O 1
ATOM 2037 N N . VAL A 1 267 ? 10.508 10.938 -12.945 1 95.81 267 VAL A N 1
ATOM 2038 C CA . VAL A 1 267 ? 10.836 9.781 -13.766 1 95.81 267 VAL A CA 1
ATOM 2039 C C . VAL A 1 267 ? 9.602 9.32 -14.531 1 95.81 267 VAL A C 1
ATOM 2041 O O . VAL A 1 267 ? 8.539 9.102 -13.938 1 95.81 267 VAL A O 1
ATOM 2044 N N . ARG A 1 268 ? 9.75 9.188 -15.836 1 95.31 268 ARG A N 1
ATOM 2045 C CA . ARG A 1 268 ? 8.68 8.68 -16.688 1 95.31 268 ARG A CA 1
ATOM 2046 C C . ARG A 1 268 ? 8.82 7.18 -16.906 1 95.31 268 ARG A C 1
ATOM 2048 O O . ARG A 1 268 ? 7.82 6.48 -17.094 1 95.31 268 ARG A O 1
ATOM 2055 N N . ALA A 1 269 ? 10.023 6.758 -16.906 1 97.69 269 ALA A N 1
ATOM 2056 C CA . ALA A 1 269 ? 10.297 5.336 -17.094 1 97.69 269 ALA A CA 1
ATOM 2057 C C . ALA A 1 269 ? 11.469 4.883 -16.234 1 97.69 269 ALA A C 1
ATOM 2059 O O . ALA A 1 269 ? 12.477 5.59 -16.109 1 97.69 269 ALA A O 1
ATOM 2060 N N . ALA A 1 270 ? 11.312 3.756 -15.594 1 98.31 270 ALA A N 1
ATOM 2061 C CA . ALA A 1 270 ? 12.391 3.1 -14.859 1 98.31 270 ALA A CA 1
ATOM 2062 C C . ALA A 1 270 ? 12.898 1.868 -15.602 1 98.31 270 ALA A C 1
ATOM 2064 O O . ALA A 1 270 ? 12.109 1.129 -16.203 1 98.31 270 ALA A O 1
ATOM 2065 N N . ALA A 1 271 ? 14.164 1.691 -15.586 1 98.62 271 ALA A N 1
ATOM 2066 C CA . ALA A 1 271 ? 14.797 0.575 -16.281 1 98.62 271 ALA A CA 1
ATOM 2067 C C . ALA A 1 271 ? 15.805 -0.139 -15.391 1 98.62 271 ALA A C 1
ATOM 2069 O O . ALA A 1 271 ? 16.672 0.499 -14.797 1 98.62 271 ALA A O 1
ATOM 2070 N N . LEU A 1 272 ? 15.664 -1.37 -15.273 1 98.5 272 LEU A N 1
ATOM 2071 C CA . LEU A 1 272 ? 16.578 -2.236 -14.539 1 98.5 272 LEU A CA 1
ATOM 2072 C C . LEU A 1 272 ? 17.234 -3.254 -15.477 1 98.5 272 LEU A C 1
ATOM 2074 O O . LEU A 1 272 ? 16.531 -3.92 -16.25 1 98.5 272 LEU A O 1
ATOM 2078 N N . LEU A 1 273 ? 18.547 -3.283 -15.477 1 98.44 273 LEU A N 1
ATOM 2079 C CA . LEU A 1 273 ? 19.312 -4.242 -16.266 1 98.44 273 LEU A CA 1
ATOM 2080 C C . LEU A 1 273 ? 20.062 -5.211 -15.352 1 98.44 273 LEU A C 1
ATOM 2082 O O . LEU A 1 273 ? 20.953 -4.797 -14.594 1 98.44 273 LEU A O 1
ATOM 2086 N N . ARG A 1 274 ? 19.703 -6.453 -15.453 1 98.12 274 ARG A N 1
ATOM 2087 C CA . ARG A 1 274 ? 20.328 -7.465 -14.609 1 98.12 274 ARG A CA 1
ATOM 2088 C C . ARG A 1 274 ? 21.219 -8.398 -15.445 1 98.12 274 ARG A C 1
ATOM 2090 O O . ARG A 1 274 ? 20.75 -8.969 -16.438 1 98.12 274 ARG A O 1
ATOM 2097 N N . GLU A 1 275 ? 22.438 -8.562 -15 1 97.44 275 GLU A N 1
ATOM 2098 C CA . GLU A 1 275 ? 23.344 -9.547 -15.586 1 97.44 275 GLU A CA 1
ATOM 2099 C C . GLU A 1 275 ? 22.969 -10.961 -15.148 1 97.44 275 GLU A C 1
ATOM 2101 O O . GLU A 1 275 ? 22.922 -11.25 -13.945 1 97.44 275 GLU A O 1
ATOM 2106 N N . ASP A 1 276 ? 22.625 -11.828 -16.078 1 95.31 276 ASP A N 1
ATOM 2107 C CA . ASP A 1 276 ? 22.344 -13.227 -15.766 1 95.31 276 ASP A CA 1
ATOM 2108 C C . ASP A 1 276 ? 23.562 -14.109 -16.047 1 95.31 276 ASP A C 1
ATOM 2110 O O . ASP A 1 276 ? 23.75 -15.141 -15.398 1 95.31 276 ASP A O 1
ATOM 2114 N N . SER A 1 277 ? 24.312 -13.781 -17.047 1 94.19 277 SER A N 1
ATOM 2115 C CA . SER A 1 277 ? 25.625 -14.312 -17.422 1 94.19 277 SER A CA 1
ATOM 2116 C C . SER A 1 277 ? 26.438 -13.281 -18.188 1 94.19 277 SER A C 1
ATOM 2118 O O . SER A 1 277 ? 25.938 -12.203 -18.516 1 94.19 277 SER A O 1
ATOM 2120 N N . PRO A 1 278 ? 27.656 -13.5 -18.391 1 92.19 278 PRO A N 1
ATOM 2121 C CA . PRO A 1 278 ? 28.516 -12.5 -19.031 1 92.19 278 PRO A CA 1
ATOM 2122 C C . PRO A 1 278 ? 27.938 -11.992 -20.359 1 92.19 278 PRO A C 1
ATOM 2124 O O . PRO A 1 278 ? 28.203 -10.859 -20.766 1 92.19 278 PRO A O 1
ATOM 2127 N N . GLU A 1 279 ? 27.172 -12.82 -21.047 1 95.62 279 GLU A N 1
ATOM 2128 C CA . GLU A 1 279 ? 26.641 -12.398 -22.344 1 95.62 279 GLU A CA 1
ATOM 2129 C C . GLU A 1 279 ? 25.125 -12.453 -22.375 1 95.62 279 GLU A C 1
ATOM 2131 O O . GLU A 1 279 ? 24.516 -12.609 -23.438 1 95.62 279 GLU A O 1
ATOM 2136 N N . LEU A 1 280 ? 24.594 -12.43 -21.312 1 97.5 280 LEU A N 1
ATOM 2137 C CA . LEU A 1 280 ? 23.141 -12.508 -21.203 1 97.5 280 LEU A CA 1
ATOM 2138 C C . LEU A 1 280 ? 22.625 -11.562 -20.125 1 97.5 280 LEU A C 1
ATOM 2140 O O . LEU A 1 280 ? 23.062 -11.648 -18.969 1 97.5 280 LEU A O 1
ATOM 2144 N N . CYS A 1 281 ? 21.766 -10.656 -20.547 1 97.81 281 CYS A N 1
ATOM 2145 C CA . CYS A 1 281 ? 21.172 -9.703 -19.609 1 97.81 281 CYS A CA 1
ATOM 2146 C C . CYS A 1 281 ? 19.656 -9.719 -19.688 1 97.81 281 CYS A C 1
ATOM 2148 O O . CYS A 1 281 ? 19.094 -9.93 -20.766 1 97.81 281 CYS A O 1
ATOM 2150 N N . LYS A 1 282 ? 19.031 -9.539 -18.609 1 97.75 282 LYS A N 1
ATOM 2151 C CA . LYS A 1 282 ? 17.594 -9.328 -18.531 1 97.75 282 LYS A CA 1
ATOM 2152 C C . LYS A 1 282 ? 17.266 -7.879 -18.188 1 97.75 282 LYS A C 1
ATOM 2154 O O . LYS A 1 282 ? 17.938 -7.266 -17.359 1 97.75 282 LYS A O 1
ATOM 2159 N N . PHE A 1 283 ? 16.297 -7.363 -18.875 1 98.19 283 PHE A N 1
ATOM 2160 C CA . PHE A 1 283 ? 15.914 -6 -18.531 1 98.19 283 PHE A CA 1
ATOM 2161 C C . PHE A 1 283 ? 14.445 -5.934 -18.141 1 98.19 283 PHE A C 1
ATOM 2163 O O . PHE A 1 283 ? 13.641 -6.781 -18.531 1 98.19 283 PHE A O 1
ATOM 2170 N N . SER A 1 284 ? 14.094 -5.023 -17.281 1 97.31 284 SER A N 1
ATOM 2171 C CA . SER A 1 284 ? 12.742 -4.719 -16.828 1 97.31 284 SER A CA 1
ATOM 2172 C C . SER A 1 284 ? 12.453 -3.225 -16.922 1 97.31 284 SER A C 1
ATOM 2174 O O . SER A 1 284 ? 13.312 -2.395 -16.625 1 97.31 284 SER A O 1
ATOM 2176 N N . LEU A 1 285 ? 11.352 -2.936 -17.422 1 97.69 285 LEU A N 1
ATOM 2177 C CA . LEU A 1 285 ? 10.914 -1.555 -17.594 1 97.69 285 LEU A CA 1
ATOM 2178 C C . LEU A 1 285 ? 9.602 -1.307 -16.859 1 97.69 285 LEU A C 1
ATOM 2180 O O . LEU A 1 285 ? 8.727 -2.172 -16.828 1 97.69 285 LEU A O 1
ATOM 2184 N N . ARG A 1 286 ? 9.484 -0.193 -16.219 1 95.12 286 ARG A N 1
ATOM 2185 C CA . ARG A 1 286 ? 8.258 0.25 -15.562 1 95.12 286 ARG A CA 1
ATOM 2186 C C . ARG A 1 286 ? 7.961 1.712 -15.891 1 95.12 286 ARG A C 1
ATOM 2188 O O . ARG A 1 286 ? 8.883 2.527 -15.992 1 95.12 286 ARG A O 1
ATOM 2195 N N . SER A 1 287 ? 6.793 2.006 -16.078 1 94.19 287 SER A N 1
ATOM 2196 C CA . SER A 1 287 ? 6.32 3.373 -16.266 1 94.19 287 SER A CA 1
ATOM 2197 C C . SER A 1 287 ? 4.938 3.568 -15.648 1 94.19 287 SER A C 1
ATOM 2199 O O . SER A 1 287 ? 4.434 2.686 -14.953 1 94.19 287 SER A O 1
ATOM 2201 N N . TYR A 1 288 ? 4.426 4.746 -15.812 1 86.81 288 TYR A N 1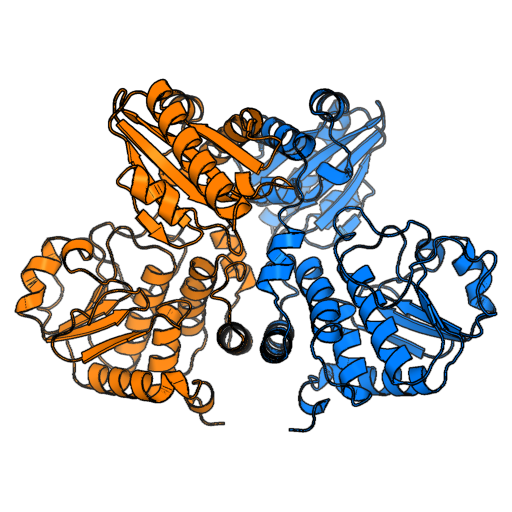
ATOM 2202 C CA . TYR A 1 288 ? 3.074 5.031 -15.344 1 86.81 288 TYR A CA 1
ATOM 2203 C C . TYR A 1 288 ? 2.322 5.902 -16.344 1 86.81 288 TYR A C 1
ATOM 2205 O O . TYR A 1 288 ? 2.934 6.543 -17.203 1 86.81 288 TYR A O 1
ATOM 2213 N N . GLY A 1 289 ? 1.01 5.844 -16.234 1 83.69 289 GLY A N 1
ATOM 2214 C CA . GLY A 1 289 ? 0.192 6.676 -17.094 1 83.69 289 GLY A CA 1
ATOM 2215 C C . GLY A 1 289 ? 0.235 6.242 -18.547 1 83.69 289 GLY A C 1
ATOM 2216 O O . GLY A 1 289 ? 0.038 5.066 -18.859 1 83.69 289 GLY A O 1
ATOM 2217 N N . ALA A 1 290 ? 0.517 7.203 -19.406 1 87.88 290 ALA A N 1
ATOM 2218 C CA . ALA A 1 290 ? 0.403 6.965 -20.844 1 87.88 290 ALA A CA 1
ATOM 2219 C C . ALA A 1 290 ? 1.738 6.516 -21.438 1 87.88 290 ALA A C 1
ATOM 2221 O O . ALA A 1 290 ? 1.815 6.156 -22.609 1 87.88 290 ALA A O 1
ATOM 2222 N N . THR A 1 291 ? 2.789 6.465 -20.625 1 93 291 THR A N 1
ATOM 2223 C CA . THR A 1 291 ? 4.105 6.098 -21.141 1 93 291 THR A CA 1
ATOM 2224 C C . THR A 1 291 ? 4.16 4.609 -21.469 1 93 291 THR A C 1
ATOM 2226 O O . THR A 1 291 ? 4.023 3.766 -20.578 1 93 291 THR A O 1
ATOM 2229 N N . ASP A 1 292 ? 4.43 4.273 -22.672 1 94.38 292 ASP A N 1
ATOM 2230 C CA . ASP A 1 292 ? 4.375 2.9 -23.172 1 94.38 292 ASP A CA 1
ATOM 2231 C C . ASP A 1 292 ? 5.766 2.268 -23.188 1 94.38 292 ASP A C 1
ATOM 2233 O O . ASP A 1 292 ? 6.449 2.287 -24.219 1 94.38 292 ASP A O 1
ATOM 2237 N N . VAL A 1 293 ? 6.117 1.546 -22.188 1 96.81 293 VAL A N 1
ATOM 2238 C CA . VAL A 1 293 ? 7.441 0.932 -22.141 1 96.81 293 VAL A CA 1
ATOM 2239 C C . VAL A 1 293 ? 7.422 -0.403 -22.875 1 96.81 293 VAL A C 1
ATOM 2241 O O . VAL A 1 293 ? 8.477 -0.97 -23.172 1 96.81 293 VAL A O 1
ATOM 2244 N N . ARG A 1 294 ? 6.242 -0.925 -23.156 1 93.94 294 ARG A N 1
ATOM 2245 C CA . ARG A 1 294 ? 6.113 -2.139 -23.953 1 93.94 294 ARG A CA 1
ATOM 2246 C C . ARG A 1 294 ? 6.734 -1.953 -25.344 1 93.94 294 ARG A C 1
ATOM 2248 O O . ARG A 1 294 ? 7.391 -2.859 -25.859 1 93.94 294 ARG A O 1
ATOM 2255 N N . ALA A 1 295 ? 6.5 -0.852 -25.906 1 96.12 295 ALA A N 1
ATOM 2256 C CA . ALA A 1 295 ? 7.043 -0.551 -27.219 1 96.12 295 ALA A CA 1
ATOM 2257 C C . ALA A 1 295 ? 8.57 -0.562 -27.203 1 96.12 295 ALA A C 1
ATOM 2259 O O . ALA A 1 295 ? 9.203 -1.062 -28.141 1 96.12 295 ALA A O 1
ATOM 2260 N N . ALA A 1 296 ? 9.18 0.019 -26.203 1 97.5 296 ALA A N 1
ATOM 2261 C CA . ALA A 1 296 ? 10.633 -0.002 -26.047 1 97.5 296 ALA A CA 1
ATOM 2262 C C . ALA A 1 296 ? 11.148 -1.431 -25.906 1 97.5 296 ALA A C 1
ATOM 2264 O O . ALA A 1 296 ? 12.148 -1.797 -26.531 1 97.5 296 ALA A O 1
ATOM 2265 N N . ALA A 1 297 ? 10.461 -2.182 -25.094 1 97.62 297 ALA A N 1
ATOM 2266 C CA . ALA A 1 297 ? 10.852 -3.576 -24.891 1 97.62 297 ALA A CA 1
ATOM 2267 C C . ALA A 1 297 ? 10.75 -4.367 -26.188 1 97.62 297 ALA A C 1
ATOM 2269 O O . ALA A 1 297 ? 11.625 -5.18 -26.5 1 97.62 297 ALA A O 1
ATOM 2270 N N . ALA A 1 298 ? 9.672 -4.148 -26.922 1 96.31 298 ALA A N 1
ATOM 2271 C CA . ALA A 1 298 ? 9.445 -4.848 -28.188 1 96.31 298 ALA A CA 1
ATOM 2272 C C . ALA A 1 298 ? 10.578 -4.578 -29.172 1 96.31 298 ALA A C 1
ATOM 2274 O O . ALA A 1 298 ? 10.977 -5.469 -29.922 1 96.31 298 ALA A O 1
ATOM 2275 N N . ALA A 1 299 ? 11.062 -3.424 -29.188 1 96.94 299 ALA A N 1
ATOM 2276 C CA . ALA A 1 299 ? 12.164 -3.051 -30.078 1 96.94 299 ALA A CA 1
ATOM 2277 C C . ALA A 1 299 ? 13.414 -3.873 -29.766 1 96.94 299 ALA A C 1
ATOM 2279 O O . ALA A 1 299 ? 14.305 -4 -30.609 1 96.94 299 ALA A O 1
ATOM 2280 N N . LEU A 1 300 ? 13.5 -4.41 -28.594 1 97.75 300 LEU A N 1
ATOM 2281 C CA . LEU A 1 300 ? 14.656 -5.184 -28.172 1 97.75 300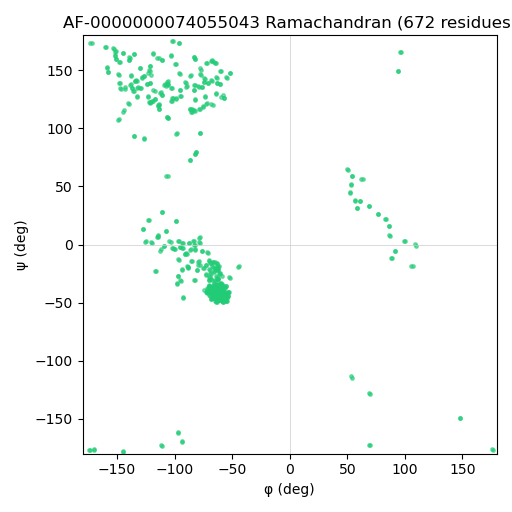 LEU A CA 1
ATOM 2282 C C . LEU A 1 300 ? 14.328 -6.672 -28.109 1 97.75 300 LEU A C 1
ATOM 2284 O O . LEU A 1 300 ? 15.086 -7.453 -27.516 1 97.75 300 LEU A O 1
ATOM 2288 N N . GLY A 1 301 ? 13.156 -7.004 -28.672 1 95.44 301 GLY A N 1
ATOM 2289 C CA . GLY A 1 301 ? 12.766 -8.406 -28.703 1 95.44 301 GLY A CA 1
ATOM 2290 C C . GLY A 1 301 ? 12.039 -8.859 -27.453 1 95.44 301 GLY A C 1
ATOM 2291 O O . GLY A 1 301 ? 11.82 -10.055 -27.266 1 95.44 301 GLY A O 1
ATOM 2292 N N . GLY A 1 302 ? 11.734 -7.91 -26.609 1 95 302 GLY A N 1
ATOM 2293 C CA . GLY A 1 302 ? 10.984 -8.219 -25.406 1 95 302 GLY A CA 1
ATOM 2294 C C . GLY A 1 302 ? 9.492 -7.961 -25.547 1 95 302 GLY A C 1
ATOM 2295 O O . GLY A 1 302 ? 8.953 -8.031 -26.641 1 95 302 GLY A O 1
ATOM 2296 N N . GLY A 1 303 ? 8.867 -7.863 -24.391 1 90.69 303 GLY A N 1
ATOM 2297 C CA . GLY A 1 303 ? 7.434 -7.617 -24.375 1 90.69 303 GLY A CA 1
ATOM 2298 C C . GLY A 1 303 ? 6.883 -7.406 -22.984 1 90.69 303 GLY A C 1
ATOM 2299 O O . GLY A 1 303 ? 7.645 -7.227 -22.031 1 90.69 303 GLY A O 1
ATOM 2300 N N . GLY A 1 304 ? 5.578 -7.254 -22.922 1 86.31 304 GLY A N 1
ATOM 2301 C CA . GLY A 1 304 ? 4.887 -7.035 -21.656 1 86.31 304 GLY A CA 1
ATOM 2302 C C . GLY A 1 304 ? 3.66 -6.156 -21.797 1 86.31 304 GLY A C 1
ATOM 2303 O O . GLY A 1 304 ? 2.961 -6.211 -22.812 1 86.31 304 GLY A O 1
ATOM 2304 N N . HIS A 1 305 ? 3.34 -5.426 -20.781 1 83.44 305 HIS A N 1
ATOM 2305 C CA . HIS A 1 305 ? 2.201 -4.52 -20.75 1 83.44 305 HIS A CA 1
ATOM 2306 C C . HIS A 1 305 ? 2.643 -3.072 -20.953 1 83.44 305 HIS A C 1
ATOM 2308 O O . HIS A 1 305 ? 3.84 -2.785 -21 1 83.44 305 HIS A O 1
ATOM 2314 N N . LEU A 1 306 ? 1.607 -2.26 -21.031 1 87.12 306 LEU A N 1
ATOM 2315 C CA . LEU A 1 306 ? 1.84 -0.851 -21.344 1 87.12 306 LEU A CA 1
ATOM 2316 C C . LEU A 1 306 ? 2.861 -0.252 -20.375 1 87.12 306 LEU A C 1
ATOM 2318 O O . LEU A 1 306 ? 3.797 0.428 -20.797 1 87.12 306 LEU A O 1
ATOM 2322 N N . ASN A 1 307 ? 2.764 -0.512 -19.047 1 91.62 307 ASN A N 1
ATOM 2323 C CA . ASN A 1 307 ? 3.592 0.143 -18.047 1 91.62 307 ASN A CA 1
ATOM 2324 C C . ASN A 1 307 ? 4.531 -0.847 -17.359 1 91.62 307 ASN A C 1
ATOM 2326 O O . ASN A 1 307 ? 5.141 -0.525 -16.328 1 91.62 307 ASN A O 1
ATOM 2330 N N . ALA A 1 308 ? 4.594 -2.051 -17.828 1 89.56 308 ALA A N 1
ATOM 2331 C CA . ALA A 1 308 ? 5.438 -3.111 -17.281 1 89.56 308 ALA A CA 1
ATOM 2332 C C . ALA A 1 308 ? 5.891 -4.07 -18.375 1 89.56 308 ALA A C 1
ATOM 2334 O O . ALA A 1 308 ? 5.102 -4.879 -18.859 1 89.56 308 ALA A O 1
ATOM 2335 N N . ALA A 1 309 ? 7.133 -3.963 -18.688 1 93.38 309 ALA A N 1
ATOM 2336 C CA . ALA A 1 309 ? 7.656 -4.773 -19.797 1 93.38 309 ALA A CA 1
ATOM 2337 C C . ALA A 1 309 ? 9.094 -5.203 -19.516 1 93.38 309 ALA A C 1
ATOM 2339 O O . ALA A 1 309 ? 9.703 -4.766 -18.531 1 93.38 309 ALA A O 1
ATOM 2340 N N . GLY A 1 310 ? 9.578 -6.145 -20.234 1 95.88 310 GLY A N 1
ATOM 2341 C CA . GLY A 1 310 ? 10.938 -6.637 -20.094 1 95.88 310 GLY A CA 1
ATOM 2342 C C . GLY A 1 310 ? 11.359 -7.578 -21.203 1 95.88 310 GLY A C 1
ATOM 2343 O O . GLY A 1 310 ? 10.695 -7.668 -22.234 1 95.88 310 GLY A O 1
ATOM 2344 N N . GLY A 1 311 ? 12.523 -8.055 -21.047 1 95.56 311 GLY A N 1
ATOM 2345 C CA . GLY A 1 311 ? 13.086 -8.969 -22.031 1 95.56 311 GLY A CA 1
ATOM 2346 C C . GLY A 1 311 ? 14.516 -9.375 -21.719 1 95.56 311 GLY A C 1
ATOM 2347 O O . GLY A 1 311 ? 15.016 -9.117 -20.609 1 95.56 311 GLY A O 1
ATOM 2348 N N . THR A 1 312 ? 15.008 -10.133 -22.656 1 97.38 312 THR A N 1
ATOM 2349 C CA . THR A 1 312 ? 16.359 -10.656 -22.547 1 97.38 312 THR A CA 1
ATOM 2350 C C . THR A 1 312 ? 17.25 -10.133 -23.672 1 97.38 312 THR A C 1
ATOM 2352 O O . THR A 1 312 ? 16.812 -10.047 -24.812 1 97.38 312 THR A O 1
ATOM 2355 N N . LEU A 1 313 ? 18.375 -9.695 -23.281 1 97.69 313 LEU A N 1
ATOM 2356 C CA . LEU A 1 313 ? 19.375 -9.227 -24.234 1 97.69 313 LEU A CA 1
ATOM 2357 C C . LEU A 1 313 ? 20.609 -10.133 -24.219 1 97.69 313 LEU A C 1
ATOM 2359 O O . LEU A 1 313 ? 21.234 -10.297 -23.172 1 97.69 313 LEU A O 1
ATOM 2363 N N . ARG A 1 314 ? 20.859 -10.703 -25.344 1 97.38 314 ARG A N 1
ATOM 2364 C CA . ARG A 1 314 ? 22.031 -11.562 -25.469 1 97.38 314 ARG A CA 1
ATOM 2365 C C . ARG A 1 314 ? 23.266 -10.75 -25.828 1 97.38 314 ARG A C 1
ATOM 2367 O O . ARG A 1 314 ? 23.812 -10.891 -26.922 1 97.38 314 ARG A O 1
ATOM 2374 N N . MET A 1 315 ? 23.781 -10.039 -24.969 1 96.38 315 MET A N 1
ATOM 2375 C CA . MET A 1 315 ? 24.953 -9.18 -25.094 1 96.38 315 MET A CA 1
ATOM 2376 C C . MET A 1 315 ? 25.547 -8.859 -23.734 1 96.38 315 MET A C 1
ATOM 2378 O O . MET A 1 315 ? 24.984 -9.234 -22.703 1 96.38 315 MET A O 1
ATOM 2382 N N . THR A 1 316 ? 26.766 -8.234 -23.734 1 96.62 316 THR A N 1
ATOM 2383 C CA . THR A 1 316 ? 27.438 -7.855 -22.5 1 96.62 316 THR A CA 1
ATOM 2384 C C . THR A 1 316 ? 26.672 -6.738 -21.797 1 96.62 316 THR A C 1
ATOM 2386 O O . THR A 1 316 ? 25.922 -5.992 -22.438 1 96.62 316 THR A O 1
ATOM 2389 N N . PRO A 1 317 ? 26.875 -6.602 -20.484 1 97.31 317 PRO A N 1
ATOM 2390 C CA . PRO A 1 317 ? 26.156 -5.57 -19.719 1 97.31 317 PRO A CA 1
ATOM 2391 C C . PRO A 1 317 ? 26.344 -4.172 -20.312 1 97.31 317 PRO A C 1
ATOM 2393 O O . PRO A 1 317 ? 25.391 -3.391 -20.375 1 97.31 317 PRO A O 1
ATOM 2396 N N . ASP A 1 318 ? 27.5 -3.834 -20.703 1 97.56 318 ASP A N 1
ATOM 2397 C CA . ASP A 1 318 ? 27.781 -2.51 -21.25 1 97.56 318 ASP A CA 1
ATOM 2398 C C . ASP A 1 318 ? 26.969 -2.27 -22.531 1 97.56 318 ASP A C 1
ATOM 2400 O O . ASP A 1 318 ? 26.328 -1.22 -22.672 1 97.56 318 ASP A O 1
ATOM 2404 N N . ARG A 1 319 ? 26.969 -3.238 -23.359 1 97.94 319 ARG A N 1
ATOM 2405 C CA . ARG A 1 319 ? 26.234 -3.131 -24.609 1 97.94 319 ARG A CA 1
ATOM 2406 C C . ARG A 1 319 ? 24.734 -3.141 -24.359 1 97.94 319 ARG A C 1
ATOM 2408 O O . ARG A 1 319 ? 23.984 -2.418 -25.016 1 97.94 319 ARG A O 1
ATOM 2415 N N . ALA A 1 320 ? 24.328 -3.986 -23.469 1 98.25 320 ALA A N 1
ATOM 2416 C CA . ALA A 1 320 ? 22.922 -4.086 -23.125 1 98.25 320 ALA A CA 1
ATOM 2417 C C . ALA A 1 320 ? 22.391 -2.762 -22.578 1 98.25 320 ALA A C 1
ATOM 2419 O O . ALA A 1 320 ? 21.266 -2.354 -22.891 1 98.25 320 ALA A O 1
ATOM 2420 N N . GLU A 1 321 ? 23.25 -2.172 -21.734 1 98.06 321 GLU A N 1
ATOM 2421 C CA . GLU A 1 321 ? 22.891 -0.871 -21.172 1 98.06 321 GLU A CA 1
ATOM 2422 C C . GLU A 1 321 ? 22.672 0.159 -22.281 1 98.06 321 GLU A C 1
ATOM 2424 O O . GLU A 1 321 ? 21.672 0.88 -22.281 1 98.06 321 GLU A O 1
ATOM 2429 N N . GLU A 1 322 ? 23.547 0.238 -23.172 1 98.12 322 GLU A N 1
ATOM 2430 C CA . GLU A 1 322 ? 23.453 1.183 -24.281 1 98.12 322 GLU A CA 1
ATOM 2431 C C . GLU A 1 322 ? 22.188 0.929 -25.125 1 98.12 322 GLU A C 1
ATOM 2433 O O . GLU A 1 322 ? 21.469 1.864 -25.453 1 98.12 322 GLU A O 1
ATOM 2438 N N . ALA A 1 323 ? 21.984 -0.305 -25.438 1 98.31 323 ALA A N 1
ATOM 2439 C CA . ALA A 1 323 ? 20.828 -0.681 -26.25 1 98.31 323 ALA A CA 1
ATOM 2440 C C . ALA A 1 323 ? 19.531 -0.353 -25.531 1 98.31 323 ALA A C 1
ATOM 2442 O O . ALA A 1 323 ? 18.594 0.197 -26.141 1 98.31 323 ALA A O 1
ATOM 2443 N N . LEU A 1 324 ? 19.484 -0.69 -24.25 1 98.44 324 LEU A N 1
ATOM 2444 C CA . LEU A 1 324 ? 18.266 -0.495 -23.453 1 98.44 324 LEU A CA 1
ATOM 2445 C C . LEU A 1 324 ? 17.938 0.987 -23.344 1 98.44 324 LEU A C 1
ATOM 2447 O O . LEU A 1 324 ? 16.797 1.391 -23.578 1 98.44 324 LEU A O 1
ATOM 2451 N N . LEU A 1 325 ? 18.922 1.766 -22.984 1 98.31 325 LEU A N 1
ATOM 2452 C CA . LEU A 1 325 ? 18.688 3.195 -22.812 1 98.31 325 LEU A CA 1
ATOM 2453 C C . LEU A 1 325 ? 18.328 3.859 -24.141 1 98.31 325 LEU A C 1
ATOM 2455 O O . LEU A 1 325 ? 17.5 4.773 -24.172 1 98.31 325 LEU A O 1
ATOM 2459 N N . ALA A 1 326 ? 18.922 3.369 -25.203 1 98.25 326 ALA A N 1
ATOM 2460 C CA . ALA A 1 326 ? 18.594 3.896 -26.531 1 98.25 326 ALA A CA 1
ATOM 2461 C C . ALA A 1 326 ? 17.141 3.619 -26.875 1 98.25 326 ALA A C 1
ATOM 2463 O O . ALA A 1 326 ? 16.453 4.484 -27.422 1 98.25 326 ALA A O 1
ATOM 2464 N N . ALA A 1 327 ? 16.734 2.449 -26.578 1 98.12 327 ALA A N 1
ATOM 2465 C CA . ALA A 1 327 ? 15.352 2.061 -26.891 1 98.12 327 ALA A CA 1
ATOM 2466 C C . ALA A 1 327 ? 14.359 2.877 -26.062 1 98.12 327 ALA A C 1
ATOM 2468 O O . ALA A 1 327 ? 13.336 3.334 -26.594 1 98.12 327 ALA A O 1
ATOM 2469 N N . VAL A 1 328 ? 14.617 3.088 -24.781 1 98.12 328 VAL A N 1
ATOM 2470 C CA . VAL A 1 328 ? 13.719 3.842 -23.906 1 98.12 328 VAL A CA 1
ATOM 2471 C C . VAL A 1 328 ? 13.695 5.309 -24.328 1 98.12 328 VAL A C 1
ATOM 2473 O O . VAL A 1 328 ? 12.625 5.922 -24.391 1 98.12 328 VAL A O 1
ATOM 2476 N N . ASN A 1 329 ? 14.891 5.812 -24.656 1 97.56 329 ASN A N 1
ATOM 2477 C CA . ASN A 1 329 ? 14.977 7.188 -25.141 1 97.56 329 ASN A CA 1
ATOM 2478 C C . ASN A 1 329 ? 14.156 7.391 -26.406 1 97.56 329 ASN A C 1
ATOM 2480 O O . ASN A 1 329 ? 13.438 8.383 -26.531 1 97.56 329 ASN A O 1
ATOM 2484 N N . ALA A 1 330 ? 14.289 6.469 -27.297 1 97.19 330 ALA A N 1
ATOM 2485 C CA . ALA A 1 330 ? 13.57 6.555 -28.562 1 97.19 330 ALA A CA 1
ATOM 2486 C C . ALA A 1 330 ? 12.062 6.562 -28.344 1 97.19 330 ALA A C 1
ATOM 2488 O O . ALA A 1 330 ? 11.336 7.309 -29.016 1 97.19 330 ALA A O 1
ATOM 2489 N N . GLN A 1 331 ? 11.625 5.73 -27.484 1 96.19 331 GLN A N 1
ATOM 2490 C CA . GLN A 1 331 ? 10.195 5.664 -27.203 1 96.19 331 GLN A CA 1
ATOM 2491 C C . GLN A 1 331 ? 9.703 6.961 -26.578 1 96.19 331 GLN A C 1
ATOM 2493 O O . GLN A 1 331 ? 8.625 7.453 -26.922 1 96.19 331 GLN A O 1
ATOM 2498 N N . LEU A 1 332 ? 10.453 7.512 -25.609 1 96.19 332 LEU A N 1
ATOM 2499 C CA . LEU A 1 332 ? 10.055 8.758 -24.953 1 96.19 332 LEU A CA 1
ATOM 2500 C C . LEU A 1 332 ? 10.078 9.922 -25.938 1 96.19 332 LEU A C 1
ATOM 2502 O O . LEU A 1 332 ? 9.227 10.812 -25.875 1 96.19 332 LEU A O 1
ATOM 2506 N N . ASP A 1 333 ? 11.008 9.852 -26.891 1 95.44 333 ASP A N 1
ATOM 2507 C CA . ASP A 1 333 ? 11.055 10.859 -27.953 1 95.44 333 ASP A CA 1
ATOM 2508 C C . ASP A 1 333 ? 9.797 10.812 -28.812 1 95.44 333 ASP A C 1
ATOM 2510 O O . ASP A 1 333 ? 9.234 11.852 -29.172 1 95.44 333 ASP A O 1
ATOM 2514 N N . ARG A 1 334 ? 9.383 9.641 -29.125 1 92.94 334 ARG A N 1
ATOM 2515 C CA . ARG A 1 334 ? 8.188 9.453 -29.938 1 92.94 334 ARG A CA 1
ATOM 2516 C C . ARG A 1 334 ? 6.949 10 -29.234 1 92.94 334 ARG A C 1
ATOM 2518 O O . ARG A 1 334 ? 6.074 10.594 -29.859 1 92.94 334 ARG A O 1
ATOM 2525 N N . GLU A 1 335 ? 6.879 9.781 -27.969 1 89.81 335 GLU A N 1
ATOM 2526 C CA . GLU A 1 335 ? 5.73 10.234 -27.188 1 89.81 335 GLU A CA 1
ATOM 2527 C C . GLU A 1 335 ? 5.715 11.758 -27.047 1 89.81 335 GLU A C 1
ATOM 2529 O O . GLU A 1 335 ? 4.648 12.367 -26.984 1 89.81 335 GLU A O 1
ATOM 2534 N N . ASP A 1 336 ? 6.898 12.273 -26.953 1 89.38 336 ASP A N 1
ATOM 2535 C CA . ASP A 1 336 ? 6.996 13.727 -26.828 1 89.38 336 ASP A CA 1
ATOM 2536 C C . ASP A 1 336 ? 6.605 14.422 -28.125 1 89.38 336 ASP A C 1
ATOM 2538 O O . ASP A 1 336 ? 6.188 15.586 -28.109 1 89.38 336 ASP A O 1
ATOM 2542 N N . ASN A 1 337 ? 6.812 13.719 -29.188 1 86.25 337 ASN A N 1
ATOM 2543 C CA . ASN A 1 337 ? 6.547 14.305 -30.5 1 86.25 337 ASN A CA 1
ATOM 2544 C C . ASN A 1 337 ? 5.09 14.102 -30.906 1 86.25 337 ASN A C 1
ATOM 2546 O O . ASN A 1 337 ? 4.688 14.539 -31.984 1 86.25 337 ASN A O 1
ATOM 2550 N N . ILE A 1 338 ? 4.238 13.539 -30.203 1 73.62 338 ILE A N 1
ATOM 2551 C CA . ILE A 1 338 ? 2.812 13.438 -30.484 1 73.62 338 ILE A CA 1
ATOM 2552 C C . ILE A 1 338 ? 2.053 14.531 -29.75 1 73.62 338 ILE A C 1
ATOM 2554 O O . ILE A 1 338 ? 2.389 14.867 -28.609 1 73.62 338 ILE A O 1
ATOM 2558 N N . MET B 1 1 ? -30.203 4.738 -2.895 1 47.59 1 MET B N 1
ATOM 2559 C CA . MET B 1 1 ? -30.094 4.809 -1.44 1 47.59 1 MET B CA 1
ATOM 2560 C C . MET B 1 1 ? -29.703 6.211 -0.991 1 47.59 1 MET B C 1
ATOM 2562 O O . MET B 1 1 ? -28.906 6.879 -1.647 1 47.59 1 MET B O 1
ATOM 2566 N N . PRO B 1 2 ? -30.375 6.641 0.062 1 58.31 2 PRO B N 1
ATOM 2567 C CA . PRO B 1 2 ? -29.922 7.961 0.519 1 58.31 2 PRO B CA 1
ATOM 2568 C C . PRO B 1 2 ? -28.438 7.996 0.873 1 58.31 2 PRO B C 1
ATOM 2570 O O . PRO B 1 2 ? -27.891 7 1.349 1 58.31 2 PRO B O 1
ATOM 2573 N N . GLN B 1 3 ? -27.688 8.953 0.32 1 71.19 3 GLN B N 1
ATOM 2574 C CA . GLN B 1 3 ? -26.25 9.102 0.51 1 71.19 3 GLN B CA 1
ATOM 2575 C C . GLN B 1 3 ? -25.875 8.93 1.977 1 71.19 3 GLN B C 1
ATOM 2577 O O . GLN B 1 3 ? -24.766 8.5 2.287 1 71.19 3 GLN B O 1
ATOM 2582 N N . THR B 1 4 ? -26.906 9.086 2.773 1 80.44 4 THR B N 1
ATOM 2583 C CA . THR B 1 4 ? -26.641 8.992 4.207 1 80.44 4 THR B CA 1
ATOM 2584 C C . THR B 1 4 ? -26.5 7.539 4.641 1 80.44 4 THR B C 1
ATOM 2586 O O . THR B 1 4 ? -25.969 7.254 5.715 1 80.44 4 THR B O 1
ATOM 2589 N N . GLU B 1 5 ? -26.984 6.695 3.787 1 83.5 5 GLU B N 1
ATOM 2590 C CA . GLU B 1 5 ? -26.875 5.273 4.105 1 83.5 5 GLU B CA 1
ATOM 2591 C C . GLU B 1 5 ? -25.438 4.789 4.023 1 83.5 5 GLU B C 1
ATOM 2593 O O . GLU B 1 5 ? -25.094 3.734 4.566 1 83.5 5 GLU B O 1
ATOM 2598 N N . LEU B 1 6 ? -24.672 5.629 3.436 1 90.69 6 LEU B N 1
ATOM 2599 C CA . LEU B 1 6 ? -23.266 5.289 3.283 1 90.69 6 LEU B CA 1
ATOM 2600 C C . LEU B 1 6 ? -22.5 5.551 4.574 1 90.69 6 LEU B C 1
ATOM 2602 O O . LEU B 1 6 ? -21.359 5.094 4.734 1 90.69 6 LEU B O 1
ATOM 2606 N N . ILE B 1 7 ? -23.141 6.309 5.469 1 97.19 7 ILE B N 1
ATOM 2607 C CA . ILE B 1 7 ? -22.5 6.594 6.746 1 97.19 7 ILE B CA 1
ATOM 2608 C C . ILE B 1 7 ? -22.719 5.426 7.703 1 97.19 7 ILE B C 1
ATOM 2610 O O . ILE B 1 7 ? -23.844 5.133 8.094 1 97.19 7 ILE B O 1
ATOM 2614 N N . PRO B 1 8 ? -21.672 4.742 8.094 1 97.06 8 PRO B N 1
ATOM 2615 C CA . PRO B 1 8 ? -21.875 3.697 9.102 1 97.06 8 PRO B CA 1
ATOM 2616 C C . PRO B 1 8 ? -22.625 4.199 10.344 1 97.06 8 PRO B C 1
ATOM 2618 O O . PRO B 1 8 ? -22.422 5.348 10.758 1 97.06 8 PRO B O 1
ATOM 2621 N N . ALA B 1 9 ? -23.391 3.367 10.945 1 96.25 9 ALA B N 1
ATOM 2622 C CA . ALA B 1 9 ? -24.281 3.719 12.047 1 96.25 9 ALA B CA 1
ATOM 2623 C C . ALA B 1 9 ? -23.531 4.434 13.156 1 96.25 9 ALA B C 1
ATOM 2625 O O . ALA B 1 9 ? -24 5.438 13.695 1 96.25 9 ALA B O 1
ATOM 2626 N N . PHE B 1 10 ? -22.359 3.959 13.438 1 96.62 10 PHE B N 1
ATOM 2627 C CA . PHE B 1 10 ? -21.562 4.457 14.547 1 96.62 10 PHE B CA 1
ATOM 2628 C C . PHE B 1 10 ? -21.219 5.93 14.344 1 96.62 10 PHE B C 1
ATOM 2630 O O . PHE B 1 10 ? -21.109 6.684 15.312 1 96.62 10 PHE B O 1
ATOM 2637 N N . PHE B 1 11 ? -21.094 6.418 13.109 1 97.94 11 PHE B N 1
ATOM 2638 C CA . PHE B 1 11 ? -20.594 7.75 12.805 1 97.94 11 PHE B CA 1
ATOM 2639 C C . PHE B 1 11 ? -21.75 8.703 12.492 1 97.94 11 PHE B C 1
ATOM 2641 O O . PHE B 1 11 ? -21.531 9.898 12.289 1 97.94 11 PHE B O 1
ATOM 2648 N N . ARG B 1 12 ? -22.984 8.289 12.453 1 97.75 12 ARG B N 1
ATOM 2649 C CA . ARG B 1 12 ? -24.109 9.047 11.898 1 97.75 12 ARG B CA 1
ATOM 2650 C C . ARG B 1 12 ? -24.422 10.266 12.758 1 97.75 12 ARG B C 1
ATOM 2652 O O . ARG B 1 12 ? -24.594 11.375 12.242 1 97.75 12 ARG B O 1
ATOM 2659 N N . ASP B 1 13 ? -24.484 10.039 14.047 1 97.75 13 ASP B N 1
ATOM 2660 C CA . ASP B 1 13 ? -24.844 11.133 14.938 1 97.75 13 ASP B CA 1
ATOM 2661 C C . ASP B 1 13 ? -23.797 12.25 14.883 1 97.75 13 ASP B C 1
ATOM 2663 O O . ASP B 1 13 ? -24.141 13.43 14.781 1 97.75 13 ASP B O 1
ATOM 2667 N N . GLY B 1 14 ? -22.531 11.844 14.969 1 98.06 14 GLY B N 1
ATOM 2668 C CA . GLY B 1 14 ? -21.469 12.828 14.883 1 98.06 14 GLY B CA 1
ATOM 2669 C C . GLY B 1 14 ? -21.453 13.586 13.57 1 98.06 14 GLY B C 1
ATOM 2670 O O . GLY B 1 14 ? -21.312 14.812 13.555 1 98.06 14 GLY B O 1
ATOM 2671 N N . ALA B 1 15 ? -21.688 12.875 12.523 1 98.56 15 ALA B N 1
ATOM 2672 C CA . ALA B 1 15 ? -21.703 13.477 11.188 1 98.56 15 ALA B CA 1
ATOM 2673 C C . ALA B 1 15 ? -22.828 14.5 11.062 1 98.56 15 ALA B C 1
ATOM 2675 O O . ALA B 1 15 ? -22.625 15.602 10.547 1 98.56 15 ALA B O 1
ATOM 2676 N N . GLN B 1 16 ? -23.969 14.133 11.547 1 98 16 GLN B N 1
ATOM 2677 C CA . GLN B 1 16 ? -25.125 15.016 11.469 1 98 16 GLN B CA 1
ATOM 2678 C C . GLN B 1 16 ? -24.938 16.266 12.32 1 98 16 GLN B C 1
ATOM 2680 O O . GLN B 1 16 ? -25.266 17.375 11.891 1 98 16 GLN B O 1
ATOM 2685 N N . ARG B 1 17 ? -24.391 16.062 13.469 1 98.44 17 ARG B N 1
ATOM 2686 C CA . ARG B 1 17 ? -24.141 17.188 14.359 1 98.44 17 ARG B CA 1
ATOM 2687 C C . ARG B 1 17 ? -23.156 18.172 13.727 1 98.44 17 ARG B C 1
ATOM 2689 O O . ARG B 1 17 ? -23.344 19.375 13.805 1 98.44 17 ARG B O 1
ATOM 2696 N N . MET B 1 18 ? -22.141 17.656 13.117 1 98.62 18 MET B N 1
ATOM 2697 C CA . MET B 1 18 ? -21.141 18.531 12.516 1 98.62 18 MET B CA 1
ATOM 2698 C C . MET B 1 18 ? -21.688 19.234 11.289 1 98.62 18 MET B C 1
ATOM 2700 O O . MET B 1 18 ? -21.406 20.406 11.062 1 98.62 18 MET B O 1
ATOM 2704 N N . ALA B 1 19 ? -22.438 18.484 10.484 1 98.38 19 ALA B N 1
ATOM 2705 C CA . ALA B 1 19 ? -23.062 19.109 9.32 1 98.38 19 ALA B CA 1
ATOM 2706 C C . ALA B 1 19 ? -23.953 20.266 9.742 1 98.38 19 ALA B C 1
ATOM 2708 O O . ALA B 1 19 ? -23.922 21.328 9.117 1 98.38 19 ALA B O 1
ATOM 2709 N N . GLN B 1 20 ? -24.688 20.062 10.781 1 98.31 20 GLN B N 1
ATOM 2710 C CA . GLN B 1 20 ? -25.547 21.125 11.289 1 98.31 20 GLN B CA 1
ATOM 2711 C C . GLN B 1 20 ? -24.734 22.297 11.82 1 98.31 20 GLN B C 1
ATOM 2713 O O . GLN B 1 20 ? -25.078 23.453 11.57 1 98.31 20 GLN B O 1
ATOM 2718 N N . ALA B 1 21 ? -23.703 22.031 12.555 1 98.62 21 ALA B N 1
ATOM 2719 C CA . ALA B 1 21 ? -22.844 23.078 13.086 1 98.62 21 ALA B CA 1
ATOM 2720 C C . ALA B 1 21 ? -22.266 23.938 11.961 1 98.62 21 ALA B C 1
ATOM 2722 O O . ALA B 1 21 ? -22.203 25.172 12.07 1 98.62 21 ALA B O 1
ATOM 2723 N N . LEU B 1 22 ? -21.859 23.281 10.867 1 98.5 22 LEU B N 1
ATOM 2724 C CA . LEU B 1 22 ? -21.219 24 9.758 1 98.5 22 LEU B CA 1
ATOM 2725 C C . LEU B 1 22 ? -22.219 24.891 9.047 1 98.5 22 LEU B C 1
ATOM 2727 O O . LEU B 1 22 ? -21.844 25.922 8.477 1 98.5 22 LEU B O 1
ATOM 2731 N N . ARG B 1 23 ? -23.469 24.547 9.148 1 97.38 23 ARG B N 1
ATOM 2732 C CA . ARG B 1 23 ? -24.5 25.406 8.57 1 97.38 23 ARG B CA 1
ATOM 2733 C C . ARG B 1 23 ? -24.625 26.703 9.352 1 97.38 23 ARG B C 1
ATOM 2735 O O . ARG B 1 23 ? -25.016 27.734 8.789 1 97.38 23 ARG B O 1
ATOM 2742 N N . GLY B 1 24 ? -24.172 26.656 10.555 1 96.19 24 GLY B N 1
ATOM 2743 C CA . GLY B 1 24 ? -24.375 27.797 11.438 1 96.19 24 GLY B CA 1
ATOM 2744 C C . GLY B 1 24 ? -23.172 28.734 11.492 1 96.19 24 GLY B C 1
ATOM 2745 O O . GLY B 1 24 ? -23.188 29.734 12.203 1 96.19 24 GLY B O 1
ATOM 2746 N N . VAL B 1 25 ? -22.203 28.438 10.742 1 96.94 25 VAL B N 1
ATOM 2747 C CA . VAL B 1 25 ? -21.016 29.281 10.805 1 96.94 25 VAL B CA 1
ATOM 2748 C C . VAL B 1 25 ? -20.844 30.016 9.477 1 96.94 25 VAL B C 1
ATOM 2750 O O . VAL B 1 25 ? -21.391 29.594 8.453 1 96.94 25 VAL B O 1
ATOM 2753 N N . ASP B 1 26 ? -20.078 31.094 9.508 1 95.81 26 ASP B N 1
ATOM 2754 C CA . ASP B 1 26 ? -19.719 31.875 8.32 1 95.81 26 ASP B CA 1
ATOM 2755 C C . ASP B 1 26 ? -18.375 32.562 8.5 1 95.81 26 ASP B C 1
ATOM 2757 O O . ASP B 1 26 ? -17.844 32.625 9.609 1 95.81 26 ASP B O 1
ATOM 2761 N N . ARG B 1 27 ? -17.797 33 7.316 1 97.88 27 ARG B N 1
ATOM 2762 C CA . ARG B 1 27 ? -16.469 33.625 7.34 1 97.88 27 ARG B CA 1
ATOM 2763 C C . ARG B 1 27 ? -15.492 32.75 8.125 1 97.88 27 ARG B C 1
ATOM 2765 O O . ARG B 1 27 ? -14.945 33.188 9.141 1 97.88 27 ARG B O 1
ATOM 2772 N N . VAL B 1 28 ? -15.258 31.594 7.586 1 98.5 28 VAL B N 1
ATOM 2773 C CA . VAL B 1 28 ? -14.648 30.484 8.328 1 98.5 28 VAL B CA 1
ATOM 2774 C C . VAL B 1 28 ? -13.156 30.422 8.016 1 98.5 28 VAL B C 1
ATOM 2776 O O . VAL B 1 28 ? -12.758 30.406 6.848 1 98.5 28 VAL B O 1
ATOM 2779 N N . LEU B 1 29 ? -12.328 30.438 9.031 1 98.31 29 LEU B N 1
ATOM 2780 C CA . LEU B 1 29 ? -10.93 30.031 8.914 1 98.31 29 LEU B CA 1
ATOM 2781 C C . LEU B 1 29 ? -10.773 28.531 9.055 1 98.31 29 LEU B C 1
ATOM 2783 O O . LEU B 1 29 ? -11.133 27.953 10.094 1 98.31 29 LEU B O 1
ATOM 2787 N N . VAL B 1 30 ? -10.32 27.844 8.016 1 98.75 30 VAL B N 1
ATOM 2788 C CA . VAL B 1 30 ? -10.133 26.406 8.031 1 98.75 30 VAL B CA 1
ATOM 2789 C C . VAL B 1 30 ? -8.656 26.078 8.211 1 98.75 30 VAL B C 1
ATOM 2791 O O . VAL B 1 30 ? -7.809 26.547 7.445 1 98.75 30 VAL B O 1
ATOM 2794 N N . SER B 1 31 ? -8.352 25.266 9.203 1 98.31 31 SER B N 1
ATOM 2795 C CA . SER B 1 31 ? -6.945 24.984 9.469 1 98.31 31 SER B CA 1
ATOM 2796 C C . SER B 1 31 ? -6.762 23.578 10.039 1 98.31 31 SER B C 1
ATOM 2798 O O . SER B 1 31 ? -7.676 23.031 10.664 1 98.31 31 SER B O 1
ATOM 2800 N N . GLY B 1 32 ? -5.664 22.938 9.719 1 96.5 32 GLY B N 1
ATOM 2801 C CA . GLY B 1 32 ? -5.156 21.75 10.375 1 96.5 32 GLY B CA 1
ATOM 2802 C C . GLY B 1 32 ? -3.875 22 11.148 1 96.5 32 GLY B C 1
ATOM 2803 O O . GLY B 1 32 ? -3.471 23.141 11.344 1 96.5 32 GLY B O 1
ATOM 2804 N N . HIS B 1 33 ? -3.273 20.953 11.641 1 94.75 33 HIS B N 1
ATOM 2805 C CA . HIS B 1 33 ? -2.055 21.125 12.43 1 94.75 33 HIS B CA 1
ATOM 2806 C C . HIS B 1 33 ? -0.906 21.625 11.562 1 94.75 33 HIS B C 1
ATOM 2808 O O . HIS B 1 33 ? -0.926 21.469 10.336 1 94.75 33 HIS B O 1
ATOM 2814 N N . VAL B 1 34 ? 0.059 22.234 12.203 1 94 34 VAL B N 1
ATOM 2815 C CA . VAL B 1 34 ? 1.264 22.703 11.523 1 94 34 VAL B CA 1
ATOM 2816 C C . VAL B 1 34 ? 1.99 21.516 10.891 1 94 34 VAL B C 1
ATOM 2818 O O . VAL B 1 34 ? 1.886 20.391 11.375 1 94 34 VAL B O 1
ATOM 2821 N N . ASN B 1 35 ? 2.699 21.734 9.766 1 90.69 35 ASN B N 1
ATOM 2822 C CA . ASN B 1 35 ? 3.348 20.688 9.008 1 90.69 35 ASN B CA 1
ATOM 2823 C C . ASN B 1 35 ? 2.361 19.578 8.625 1 90.69 35 ASN B C 1
ATOM 2825 O O . ASN B 1 35 ? 2.574 18.406 8.953 1 90.69 35 ASN B O 1
ATOM 2829 N N . PRO B 1 36 ? 1.377 20.062 7.914 1 95.25 36 PRO B N 1
ATOM 2830 C CA . PRO B 1 36 ? 0.265 19.141 7.637 1 95.25 36 PRO B CA 1
ATOM 2831 C C . PRO B 1 36 ? 0.691 17.938 6.812 1 95.25 36 PRO B C 1
ATOM 2833 O O . PRO B 1 36 ? 1.544 18.047 5.93 1 95.25 36 PRO B O 1
ATOM 2836 N N . ASP B 1 37 ? 0.142 16.766 7.203 1 93.19 37 ASP B N 1
ATOM 2837 C CA . ASP B 1 37 ? 0.313 15.57 6.379 1 93.19 37 ASP B CA 1
ATOM 2838 C C . ASP B 1 37 ? -0.86 15.398 5.418 1 93.19 37 ASP B C 1
ATOM 2840 O O . ASP B 1 37 ? -1.647 16.328 5.215 1 93.19 37 ASP B O 1
ATOM 2844 N N . GLY B 1 38 ? -0.939 14.297 4.781 1 96.44 38 GLY B N 1
ATOM 2845 C CA . GLY B 1 38 ? -1.968 14.062 3.781 1 96.44 38 GLY B CA 1
ATOM 2846 C C . GLY B 1 38 ? -3.375 14.117 4.348 1 96.44 38 GLY B C 1
ATOM 2847 O O . GLY B 1 38 ? -4.301 14.578 3.678 1 96.44 38 GLY B O 1
ATOM 2848 N N . ASP B 1 39 ? -3.584 13.633 5.551 1 97.81 39 ASP B N 1
ATOM 2849 C CA . ASP B 1 39 ? -4.902 13.688 6.172 1 97.81 39 ASP B CA 1
ATOM 2850 C C . ASP B 1 39 ? -5.316 15.133 6.461 1 97.81 39 ASP B C 1
ATOM 2852 O O . ASP B 1 39 ? -6.441 15.531 6.152 1 97.81 39 ASP B O 1
ATOM 2856 N N . ALA B 1 40 ? -4.371 15.828 7.012 1 97.81 40 ALA B N 1
ATOM 2857 C CA . ALA B 1 40 ? -4.664 17.219 7.301 1 97.81 40 ALA B CA 1
ATOM 2858 C C . ALA B 1 40 ? -4.996 17.984 6.023 1 97.81 40 ALA B C 1
ATOM 2860 O O . ALA B 1 40 ? -5.992 18.719 5.965 1 97.81 40 ALA B O 1
ATOM 2861 N N . VAL B 1 41 ? -4.203 17.812 5.023 1 98.12 41 VAL B N 1
ATOM 2862 C CA . VAL B 1 41 ? -4.395 18.531 3.77 1 98.12 41 VAL B CA 1
ATOM 2863 C C . VAL B 1 41 ? -5.684 18.078 3.1 1 98.12 41 VAL B C 1
ATOM 2865 O O . VAL B 1 41 ? -6.457 18.891 2.598 1 98.12 41 VAL B O 1
ATOM 2868 N N . GLY B 1 42 ? -5.883 16.75 3.053 1 98.56 42 GLY B N 1
ATOM 2869 C CA . GLY B 1 42 ? -7.125 16.234 2.506 1 98.56 42 GLY B CA 1
ATOM 2870 C C . GLY B 1 42 ? -8.359 16.75 3.225 1 98.56 42 GLY B C 1
ATOM 2871 O O . GLY B 1 42 ? -9.352 17.094 2.586 1 98.56 42 GLY B O 1
ATOM 2872 N N . SER B 1 43 ? -8.312 16.797 4.504 1 98.75 43 SER B N 1
ATOM 2873 C CA . SER B 1 43 ? -9.414 17.312 5.309 1 98.75 43 SER B CA 1
ATOM 2874 C C . SER B 1 43 ? -9.641 18.797 5.062 1 98.75 43 SER B C 1
ATOM 2876 O O . SER B 1 43 ? -10.781 19.25 4.957 1 98.75 43 SER B O 1
ATOM 2878 N N . LEU B 1 44 ? -8.531 19.516 5.043 1 98.44 44 LEU B N 1
ATOM 2879 C CA . LEU B 1 44 ? -8.578 20.938 4.742 1 98.44 44 LEU B CA 1
ATOM 2880 C C . LEU B 1 44 ? -9.273 21.188 3.408 1 98.44 44 LEU B C 1
ATOM 2882 O O . LEU B 1 44 ? -10.148 22.062 3.312 1 98.44 44 LEU B O 1
ATOM 2886 N N . ALA B 1 45 ? -8.898 20.469 2.375 1 98.62 45 ALA B N 1
ATOM 2887 C CA . ALA B 1 45 ? -9.477 20.594 1.041 1 98.62 45 ALA B CA 1
ATOM 2888 C C . ALA B 1 45 ? -10.961 20.219 1.051 1 98.62 45 ALA B C 1
ATOM 2890 O O . ALA B 1 45 ? -11.789 20.938 0.488 1 98.62 45 ALA B O 1
ATOM 2891 N N . ALA B 1 46 ? -11.281 19.109 1.688 1 98.81 46 ALA B N 1
ATOM 2892 C CA . ALA B 1 46 ? -12.672 18.672 1.788 1 98.81 46 ALA B CA 1
ATOM 2893 C C . ALA B 1 46 ? -13.539 19.734 2.451 1 98.81 46 ALA B C 1
ATOM 2895 O O . ALA B 1 46 ? -14.641 20.031 1.986 1 98.81 46 ALA B O 1
ATOM 2896 N N . ALA B 1 47 ? -13.023 20.312 3.506 1 98.81 47 ALA B N 1
ATOM 2897 C CA . ALA B 1 47 ? -13.742 21.359 4.211 1 98.81 47 ALA B CA 1
ATOM 2898 C C . ALA B 1 47 ? -14.039 22.547 3.285 1 98.81 47 ALA B C 1
ATOM 2900 O O . ALA B 1 47 ? -15.148 23.078 3.293 1 98.81 47 ALA B O 1
ATOM 2901 N N . GLY B 1 48 ? -12.969 22.938 2.572 1 98.5 48 GLY B N 1
ATOM 2902 C CA . GLY B 1 48 ? -13.188 24.016 1.62 1 98.5 48 GLY B CA 1
ATOM 2903 C C . GLY B 1 48 ? -14.305 23.734 0.639 1 98.5 48 GLY B C 1
ATOM 2904 O O . GLY B 1 48 ? -15.172 24.578 0.409 1 98.5 48 GLY B O 1
ATOM 2905 N N . HIS B 1 49 ? -14.359 22.562 0.068 1 98.5 49 HIS B N 1
ATOM 2906 C CA . HIS B 1 49 ? -15.398 22.188 -0.888 1 98.5 49 HIS B CA 1
ATOM 2907 C C . HIS B 1 49 ? -16.766 22.156 -0.223 1 98.5 49 HIS B C 1
ATOM 2909 O O . HIS B 1 49 ? -17.766 22.578 -0.811 1 98.5 49 HIS B O 1
ATOM 2915 N N . ILE B 1 50 ? -16.844 21.609 0.996 1 98.56 50 ILE B N 1
ATOM 2916 C CA . ILE B 1 50 ? -18.109 21.5 1.726 1 98.56 50 ILE B CA 1
ATOM 2917 C C . ILE B 1 50 ? -18.641 22.906 2.031 1 98.56 50 ILE B C 1
ATOM 2919 O O . ILE B 1 50 ? -19.812 23.203 1.771 1 98.56 50 ILE B O 1
ATOM 2923 N N . LEU B 1 51 ? -17.766 23.797 2.555 1 98.62 51 LEU B N 1
ATOM 2924 C CA . LEU B 1 51 ? -18.172 25.156 2.904 1 98.62 51 LEU B CA 1
ATOM 2925 C C . LEU B 1 51 ? -18.609 25.922 1.664 1 98.62 51 LEU B C 1
ATOM 2927 O O . LEU B 1 51 ? -19.609 26.656 1.704 1 98.62 51 LEU B O 1
ATOM 2931 N N . ARG B 1 52 ? -17.844 25.719 0.596 1 98 52 ARG B N 1
ATOM 2932 C CA . ARG B 1 52 ? -18.234 26.344 -0.66 1 98 52 ARG B CA 1
ATOM 2933 C C . ARG B 1 52 ? -19.609 25.891 -1.101 1 98 52 ARG B C 1
ATOM 2935 O O . ARG B 1 52 ? -20.453 26.719 -1.492 1 98 52 ARG B O 1
ATOM 2942 N N . ALA B 1 53 ? -19.891 24.672 -1.03 1 97.44 53 ALA B N 1
ATOM 2943 C CA . ALA B 1 53 ? -21.188 24.125 -1.422 1 97.44 53 ALA B CA 1
ATOM 2944 C C . ALA B 1 53 ? -22.297 24.656 -0.532 1 97.44 53 ALA B C 1
ATOM 2946 O O . ALA B 1 53 ? -23.438 24.797 -0.974 1 97.44 53 ALA B O 1
ATOM 2947 N N . MET B 1 54 ? -21.984 25.016 0.692 1 97.5 54 MET B N 1
ATOM 2948 C CA . MET B 1 54 ? -22.953 25.547 1.649 1 97.5 54 MET B CA 1
ATOM 2949 C C . MET B 1 54 ? -23.109 27.047 1.49 1 97.5 54 MET B C 1
ATOM 2951 O O . MET B 1 54 ? -23.844 27.688 2.236 1 97.5 54 MET B O 1
ATOM 2955 N N . GLY B 1 55 ? -22.312 27.625 0.62 1 97.38 55 GLY B N 1
ATOM 2956 C CA . GLY B 1 55 ? -22.406 29.047 0.356 1 97.38 55 GLY B CA 1
ATOM 2957 C C . GLY B 1 55 ? -21.641 29.891 1.361 1 97.38 55 GLY B C 1
ATOM 2958 O O . GLY B 1 55 ? -21.953 31.062 1.565 1 97.38 55 GLY B O 1
ATOM 2959 N N . LYS B 1 56 ? -20.688 29.266 2.008 1 97.88 56 LYS B N 1
ATOM 2960 C CA . LYS B 1 56 ? -19.938 29.984 3.039 1 97.88 56 LYS B CA 1
ATOM 2961 C C . LYS B 1 56 ? -18.641 30.562 2.477 1 97.88 56 LYS B C 1
ATOM 2963 O O . LYS B 1 56 ? -18.016 29.969 1.592 1 97.88 56 LYS B O 1
ATOM 2968 N N . GLU B 1 57 ? -18.266 31.672 3.004 1 97.44 57 GLU B N 1
ATOM 2969 C CA . GLU B 1 57 ? -16.922 32.188 2.756 1 97.44 57 GLU B CA 1
ATOM 2970 C C . GLU B 1 57 ? -15.906 31.531 3.686 1 97.44 57 GLU B C 1
ATOM 2972 O O . GLU B 1 57 ? -16.188 31.312 4.867 1 97.44 57 GLU B O 1
ATOM 2977 N N . PHE B 1 58 ? -14.766 31.188 3.076 1 98.38 58 PHE B N 1
ATOM 2978 C CA . PHE B 1 58 ? -13.766 30.531 3.912 1 98.38 58 PHE B CA 1
ATOM 2979 C C . PHE B 1 58 ? -12.359 30.891 3.447 1 98.38 58 PHE B C 1
ATOM 2981 O O . PHE B 1 58 ? -12.172 31.375 2.328 1 98.38 58 PHE B O 1
ATOM 2988 N N . ILE B 1 59 ? -11.398 30.766 4.336 1 98.19 59 ILE B N 1
ATOM 2989 C CA . ILE B 1 59 ? -9.969 30.875 4.094 1 98.19 59 ILE B CA 1
ATOM 2990 C C . ILE B 1 59 ? -9.266 29.594 4.555 1 98.19 59 ILE B C 1
ATOM 2992 O O . ILE B 1 59 ? -9.523 29.109 5.652 1 98.19 59 ILE B O 1
ATOM 2996 N N . LEU B 1 60 ? -8.477 29.016 3.66 1 98.44 60 LEU B N 1
ATOM 2997 C CA . LEU B 1 60 ? -7.605 27.922 4.062 1 98.44 60 LEU B CA 1
ATOM 2998 C C . LEU B 1 60 ? -6.309 28.453 4.668 1 98.44 60 LEU B C 1
ATOM 3000 O O . LEU B 1 60 ? -5.691 29.359 4.117 1 98.44 60 LEU B O 1
ATOM 3004 N N . TYR B 1 61 ? -5.953 27.844 5.836 1 98.19 61 TYR B N 1
ATOM 3005 C CA . TYR B 1 61 ? -4.793 28.375 6.551 1 98.19 61 TYR B CA 1
ATOM 3006 C C . TYR B 1 61 ? -3.893 27.234 7.031 1 98.19 61 TYR B C 1
ATOM 3008 O O . TYR B 1 61 ? -4.375 26.234 7.566 1 98.19 61 TYR B O 1
ATOM 3016 N N . SER B 1 62 ? -2.65 27.297 6.824 1 97.38 62 SER B N 1
ATOM 3017 C CA . SER B 1 62 ? -1.574 26.5 7.395 1 97.38 62 SER B CA 1
ATOM 3018 C C . SER B 1 62 ? -0.314 27.328 7.605 1 97.38 62 SER B C 1
ATOM 3020 O O . SER B 1 62 ? 0.342 27.734 6.641 1 97.38 62 SER B O 1
ATOM 3022 N N . SER B 1 63 ? 0.063 27.516 8.859 1 96.25 63 SER B N 1
ATOM 3023 C CA . SER B 1 63 ? 1.164 28.406 9.18 1 96.25 63 SER B CA 1
ATOM 3024 C C . SER B 1 63 ? 2.457 27.969 8.5 1 96.25 63 SER B C 1
ATOM 3026 O O . SER B 1 63 ? 3.314 28.797 8.188 1 96.25 63 SER B O 1
ATOM 3028 N N . THR B 1 64 ? 2.602 26.688 8.211 1 94.94 64 THR B N 1
ATOM 3029 C CA . THR B 1 64 ? 3.838 26.156 7.648 1 94.94 64 THR B CA 1
ATOM 3030 C C . THR B 1 64 ? 3.68 25.891 6.152 1 94.94 64 THR B C 1
ATOM 3032 O O . THR B 1 64 ? 4.602 25.375 5.512 1 94.94 64 THR B O 1
ATOM 3035 N N . GLY B 1 65 ? 2.512 26.219 5.602 1 95.62 65 GLY B N 1
ATOM 3036 C CA . GLY B 1 65 ? 2.248 25.859 4.215 1 95.62 65 GLY B CA 1
ATOM 3037 C C . GLY B 1 65 ? 2.09 24.375 3.998 1 95.62 65 GLY B C 1
ATOM 3038 O O . GLY B 1 65 ? 1.9 23.609 4.953 1 95.62 65 GLY B O 1
ATOM 3039 N N . LEU B 1 66 ? 2.014 24.016 2.695 1 94.19 66 LEU B N 1
ATOM 3040 C CA . LEU B 1 66 ? 1.903 22.609 2.33 1 94.19 66 LEU B CA 1
ATOM 3041 C C . LEU B 1 66 ? 3.281 22 2.123 1 94.19 66 LEU B C 1
ATOM 3043 O O . LEU B 1 66 ? 4.184 22.641 1.585 1 94.19 66 LEU B O 1
ATOM 3047 N N . PRO B 1 67 ? 3.467 20.781 2.574 1 89.44 67 PRO B N 1
ATOM 3048 C CA . PRO B 1 67 ? 4.742 20.141 2.264 1 89.44 67 PRO B CA 1
ATOM 3049 C C . PRO B 1 67 ? 4.934 19.891 0.767 1 89.44 67 PRO B C 1
ATOM 3051 O O . PRO B 1 67 ? 3.953 19.797 0.023 1 89.44 67 PRO B O 1
ATOM 3054 N N . GLN B 1 68 ? 6.152 19.797 0.387 1 84.5 68 GLN B N 1
ATOM 3055 C CA . GLN B 1 68 ? 6.523 19.688 -1.021 1 84.5 68 GLN B CA 1
ATOM 3056 C C . GLN B 1 68 ? 5.828 18.5 -1.686 1 84.5 68 GLN B C 1
ATOM 3058 O O . GLN B 1 68 ? 5.344 18.609 -2.814 1 84.5 68 GLN B O 1
ATOM 3063 N N . TYR B 1 69 ? 5.691 17.406 -0.954 1 85.25 69 TYR B N 1
ATOM 3064 C CA . TYR B 1 69 ? 5.191 16.172 -1.553 1 85.25 69 TYR B CA 1
ATOM 3065 C C . TYR B 1 69 ? 3.686 16.25 -1.765 1 85.25 69 TYR B C 1
ATOM 3067 O O . TYR B 1 69 ? 3.107 15.383 -2.434 1 85.25 69 TYR B O 1
ATOM 3075 N N . LEU B 1 70 ? 3.041 17.344 -1.282 1 93.38 70 LEU B N 1
ATOM 3076 C CA . LEU B 1 70 ? 1.6 17.484 -1.456 1 93.38 70 LEU B CA 1
ATOM 3077 C C . LEU B 1 70 ? 1.271 18.672 -2.342 1 93.38 70 LEU B C 1
ATOM 3079 O O . LEU B 1 70 ? 0.1 19 -2.549 1 93.38 70 LEU B O 1
ATOM 3083 N N . LYS B 1 71 ? 2.293 19.281 -2.891 1 89.81 71 LYS B N 1
ATOM 3084 C CA . LYS B 1 71 ? 2.09 20.484 -3.695 1 89.81 71 LYS B CA 1
ATOM 3085 C C . LYS B 1 71 ? 1.301 20.172 -4.965 1 89.81 71 LYS B C 1
ATOM 3087 O O . LYS B 1 71 ? 0.671 21.062 -5.543 1 89.81 71 LYS B O 1
ATOM 3092 N N . PHE B 1 72 ? 1.317 18.984 -5.379 1 90.12 72 PHE B N 1
ATOM 3093 C CA . PHE B 1 72 ? 0.625 18.594 -6.602 1 90.12 72 PHE B CA 1
ATOM 3094 C C . PHE B 1 72 ? -0.884 18.578 -6.391 1 90.12 72 PHE B C 1
ATOM 3096 O O . PHE B 1 72 ? -1.653 18.578 -7.352 1 90.12 72 PHE B O 1
ATOM 3103 N N . PHE B 1 73 ? -1.332 18.547 -5.129 1 95.38 73 PHE B N 1
ATOM 3104 C CA . PHE B 1 73 ? -2.729 18.266 -4.809 1 95.38 73 PHE B CA 1
ATOM 3105 C C . PHE B 1 73 ? -3.57 19.531 -4.945 1 95.38 73 PHE B C 1
ATOM 3107 O O . PHE B 1 73 ? -3.262 20.562 -4.336 1 95.38 73 PHE B O 1
ATOM 3114 N N . PRO B 1 74 ? -4.602 19.453 -5.742 1 95.31 74 PRO B N 1
ATOM 3115 C CA . PRO B 1 74 ? -5.434 20.641 -5.941 1 95.31 74 PRO B CA 1
ATOM 3116 C C . PRO B 1 74 ? -6.27 20.984 -4.711 1 95.31 74 PRO B C 1
ATOM 3118 O O . PRO B 1 74 ? -6.777 20.094 -4.031 1 95.31 74 PRO B O 1
ATOM 3121 N N . LEU B 1 75 ? -6.367 22.25 -4.41 1 97.12 75 LEU B N 1
ATOM 3122 C CA . LEU B 1 75 ? -7.168 22.75 -3.303 1 97.12 75 LEU B CA 1
ATOM 3123 C C . LEU B 1 75 ? -8.219 23.734 -3.799 1 97.12 75 LEU B C 1
ATOM 3125 O O . LEU B 1 75 ? -8.062 24.328 -4.867 1 97.12 75 LEU B O 1
ATOM 3129 N N . PRO B 1 76 ? -9.312 23.859 -3.062 1 97.12 76 PRO B N 1
ATOM 3130 C CA . PRO B 1 76 ? -10.398 24.75 -3.502 1 97.12 76 PRO B CA 1
ATOM 3131 C C . PRO B 1 76 ? -10.102 26.219 -3.236 1 97.12 76 PRO B C 1
ATOM 3133 O O . PRO B 1 76 ? -10.969 27.078 -3.457 1 97.12 76 PRO B O 1
ATOM 3136 N N . GLY B 1 77 ? -8.969 26.578 -2.811 1 94.94 77 GLY B N 1
ATOM 3137 C CA . GLY B 1 77 ? -8.516 27.938 -2.551 1 94.94 77 GLY B CA 1
ATOM 3138 C C . GLY B 1 77 ? -7.039 28.016 -2.203 1 94.94 77 GLY B C 1
ATOM 3139 O O . GLY B 1 77 ? -6.375 26.984 -2.049 1 94.94 77 GLY B O 1
ATOM 3140 N N . THR B 1 78 ? -6.59 29.188 -2.1 1 94.94 78 THR B N 1
ATOM 3141 C CA . THR B 1 78 ? -5.195 29.406 -1.729 1 94.94 78 THR B CA 1
ATOM 3142 C C . THR B 1 78 ? -4.988 29.172 -0.236 1 94.94 78 THR B C 1
ATOM 3144 O O . THR B 1 78 ? -5.785 29.625 0.587 1 94.94 78 THR B O 1
ATOM 3147 N N . VAL B 1 79 ? -3.955 28.484 0.062 1 97.56 79 VAL B N 1
ATOM 3148 C CA . VAL B 1 79 ? -3.592 28.266 1.458 1 97.56 79 VAL B CA 1
ATOM 3149 C C . VAL B 1 79 ? -2.73 29.422 1.955 1 97.56 79 VAL B C 1
ATOM 3151 O O . VAL B 1 79 ? -1.628 29.656 1.451 1 97.56 79 VAL B O 1
ATOM 3154 N N . ARG B 1 80 ? -3.24 30.156 2.928 1 97.56 80 ARG B N 1
ATOM 3155 C CA . ARG B 1 80 ? -2.504 31.266 3.51 1 97.56 80 ARG B CA 1
ATOM 3156 C C . ARG B 1 80 ? -1.588 30.797 4.633 1 97.56 80 ARG B C 1
ATOM 3158 O O . ARG B 1 80 ? -1.952 29.906 5.406 1 97.56 80 ARG B O 1
ATOM 3165 N N . THR B 1 81 ? -0.424 31.438 4.766 1 97.38 81 THR B N 1
ATOM 3166 C CA . THR B 1 81 ? 0.522 31.078 5.816 1 97.38 81 THR B CA 1
ATOM 3167 C C . THR B 1 81 ? 0.577 32.188 6.883 1 97.38 81 THR B C 1
ATOM 3169 O O . THR B 1 81 ? 1.308 32.062 7.867 1 97.38 81 THR B O 1
ATOM 3172 N N . SER B 1 82 ? -0.175 33.188 6.641 1 96.88 82 SER B N 1
ATOM 3173 C CA . SER B 1 82 ? -0.286 34.312 7.574 1 96.88 82 SER B CA 1
ATOM 3174 C C . SER B 1 82 ? -1.732 34.75 7.711 1 96.88 82 SER B C 1
ATOM 3176 O O . SER B 1 82 ? -2.514 34.656 6.766 1 96.88 82 SER B O 1
ATOM 3178 N N . LEU B 1 83 ? -2.033 35.156 8.852 1 96.69 83 LEU B N 1
ATOM 3179 C CA . LEU B 1 83 ? -3.381 35.688 9.094 1 96.69 83 LEU B CA 1
ATOM 3180 C C . LEU B 1 83 ? -3.398 37.188 9.055 1 96.69 83 LEU B C 1
ATOM 3182 O O . LEU B 1 83 ? -4.344 37.812 9.539 1 96.69 83 LEU B O 1
ATOM 3186 N N . ARG B 1 84 ? -2.258 37.594 8.367 1 92.5 84 ARG B N 1
ATOM 3187 C CA . ARG B 1 84 ? -2.199 39.031 8.133 1 92.5 84 ARG B CA 1
ATOM 3188 C C . ARG B 1 84 ? -2.867 39.406 6.812 1 92.5 84 ARG B C 1
ATOM 3190 O O . ARG B 1 84 ? -2.758 38.688 5.832 1 92.5 84 ARG B O 1
ATOM 3197 N N . HIS B 1 85 ? -3.689 40.438 6.703 1 92.5 85 HIS B 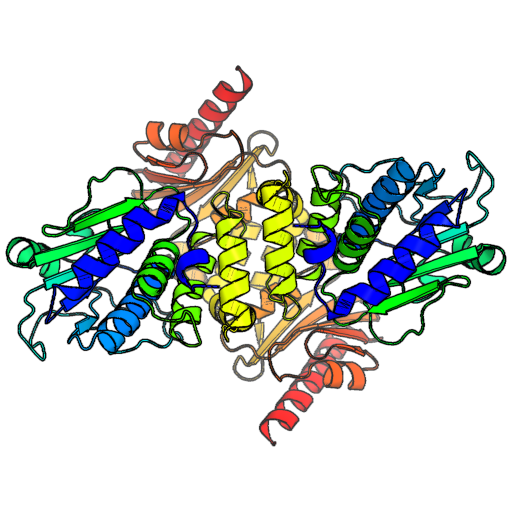N 1
ATOM 3198 C CA . HIS B 1 85 ? -4.324 41 5.508 1 92.5 85 HIS B CA 1
ATOM 3199 C C . HIS B 1 85 ? -5.285 39.969 4.887 1 92.5 85 HIS B C 1
ATOM 3201 O O . HIS B 1 85 ? -5.145 39.625 3.717 1 92.5 85 HIS B O 1
ATOM 3207 N N . LEU B 1 86 ? -6.156 39.5 5.504 1 95 86 LEU B N 1
ATOM 3208 C CA . LEU B 1 86 ? -7.156 38.562 5.055 1 95 86 LEU B CA 1
ATOM 3209 C C . LEU B 1 86 ? -8.242 39.25 4.234 1 95 86 LEU B C 1
ATOM 3211 O O . LEU B 1 86 ? -8.508 40.438 4.418 1 95 86 LEU B O 1
ATOM 3215 N N . PRO B 1 87 ? -8.742 38.531 3.264 1 94.44 87 PRO B N 1
ATOM 3216 C CA . PRO B 1 87 ? -9.805 39.094 2.43 1 94.44 87 PRO B CA 1
ATOM 3217 C C . PRO B 1 87 ? -11.07 39.406 3.223 1 94.44 87 PRO B C 1
ATOM 3219 O O . PRO B 1 87 ? -11.93 40.156 2.736 1 94.44 87 PRO B O 1
ATOM 3222 N N . PHE B 1 88 ? -11.32 38.875 4.375 1 96 88 PHE B N 1
ATOM 3223 C CA . PHE B 1 88 ? -12.398 39.219 5.309 1 96 88 PHE B CA 1
ATOM 3224 C C . PHE B 1 88 ? -11.969 38.938 6.742 1 96 88 PHE B C 1
ATOM 3226 O O . PHE B 1 88 ? -10.969 38.25 6.973 1 96 88 PHE B O 1
ATOM 3233 N N . THR B 1 89 ? -12.742 39.469 7.652 1 96.5 89 THR B N 1
ATOM 3234 C CA . THR B 1 89 ? -12.492 39.188 9.062 1 96.5 89 THR B CA 1
ATOM 3235 C C . THR B 1 89 ? -13.172 37.875 9.484 1 96.5 89 THR B C 1
ATOM 3237 O O . THR B 1 89 ? -14.398 37.781 9.492 1 96.5 89 THR B O 1
ATOM 3240 N N . PRO B 1 90 ? -12.406 36.875 9.828 1 97.69 90 PRO B N 1
ATOM 3241 C CA . PRO B 1 90 ? -13.008 35.594 10.227 1 97.69 90 PRO B CA 1
ATOM 3242 C C . PRO B 1 90 ? -13.859 35.719 11.492 1 97.69 90 PRO B C 1
ATOM 3244 O O . PRO B 1 90 ? -13.492 36.438 12.414 1 97.69 90 PRO B O 1
ATOM 3247 N N . ARG B 1 91 ? -14.938 35 11.555 1 98 91 ARG B N 1
ATOM 3248 C CA . ARG B 1 91 ? -15.82 34.938 12.719 1 98 91 ARG B CA 1
ATOM 3249 C C . ARG B 1 91 ? -15.844 33.531 13.32 1 98 91 ARG B C 1
ATOM 3251 O O . ARG B 1 91 ? -16.25 33.344 14.469 1 98 91 ARG B O 1
ATOM 3258 N N . SER B 1 92 ? -15.5 32.594 12.492 1 98.5 92 SER B N 1
ATOM 3259 C CA . SER B 1 92 ? -15.523 31.203 12.906 1 98.5 92 SER B CA 1
ATOM 3260 C C . SER B 1 92 ? -14.273 30.469 12.453 1 98.5 92 SER B C 1
ATOM 3262 O O . SER B 1 92 ? -13.508 30.984 11.633 1 98.5 92 SER B O 1
ATOM 3264 N N . ALA B 1 93 ? -14.07 29.312 13.07 1 98.56 93 ALA B N 1
ATOM 3265 C CA . ALA B 1 93 ? -12.945 28.453 12.68 1 98.56 93 ALA B CA 1
ATOM 3266 C C . ALA B 1 93 ? -13.375 26.984 12.602 1 98.56 93 ALA B C 1
ATOM 3268 O O . ALA B 1 93 ? -14.18 26.531 13.422 1 98.56 93 ALA B O 1
ATOM 3269 N N . LEU B 1 94 ? -12.984 26.328 11.578 1 98.75 94 LEU B N 1
ATOM 3270 C CA . LEU B 1 94 ? -13.07 24.875 11.453 1 98.75 94 LEU B CA 1
ATOM 3271 C C . LEU B 1 94 ? -11.695 24.25 11.594 1 98.75 94 LEU B C 1
ATOM 3273 O O . LEU B 1 94 ? -10.836 24.422 10.727 1 98.75 94 LEU B O 1
ATOM 3277 N N . LEU B 1 95 ? -11.508 23.562 12.703 1 98.38 95 LEU B N 1
ATOM 3278 C CA . LEU B 1 95 ? -10.219 22.984 13.086 1 98.38 95 LEU B CA 1
ATOM 3279 C C . LEU B 1 95 ? -10.195 21.484 12.82 1 98.38 95 LEU B C 1
ATOM 3281 O O . LEU B 1 95 ? -11.008 20.734 13.367 1 98.38 95 LEU B O 1
ATOM 3285 N N . LEU B 1 96 ? -9.203 21.109 12.016 1 98.31 96 LEU B N 1
ATOM 3286 C CA . LEU B 1 96 ? -9.203 19.734 11.5 1 98.31 96 LEU B CA 1
ATOM 3287 C C . LEU B 1 96 ? -7.906 19.016 11.852 1 98.31 96 LEU B C 1
ATOM 3289 O O . LEU B 1 96 ? -6.824 19.594 11.742 1 98.31 96 LEU B O 1
ATOM 3293 N N . ASP B 1 97 ? -8.047 17.75 12.25 1 96.94 97 ASP B N 1
ATOM 3294 C CA . ASP B 1 97 ? -6.902 16.859 12.422 1 96.94 97 ASP B CA 1
ATOM 3295 C C . ASP B 1 97 ? -5.883 17.438 13.391 1 96.94 97 ASP B C 1
ATOM 3297 O O . ASP B 1 97 ? -4.68 17.422 13.125 1 96.94 97 ASP B O 1
ATOM 3301 N N . CYS B 1 98 ? -6.363 18.062 14.375 1 94.38 98 CYS B N 1
ATOM 3302 C CA . CYS B 1 98 ? -5.535 18.734 15.375 1 94.38 98 CYS B CA 1
ATOM 3303 C C . CYS B 1 98 ? -6.188 18.672 16.75 1 94.38 98 CYS B C 1
ATOM 3305 O O . CYS B 1 98 ? -7.371 18.969 16.891 1 94.38 98 CYS B O 1
ATOM 3307 N N . GLY B 1 99 ? -5.363 18.312 17.766 1 90.12 99 GLY B N 1
ATOM 3308 C CA . GLY B 1 99 ? -5.934 18.172 19.094 1 90.12 99 GLY B CA 1
ATOM 3309 C C . GLY B 1 99 ? -5.461 19.219 20.078 1 90.12 99 GLY B C 1
ATOM 3310 O O . GLY B 1 99 ? -5.945 19.297 21.203 1 90.12 99 GLY B O 1
ATOM 3311 N N . GLU B 1 100 ? -4.527 20.094 19.641 1 90.94 100 GLU B N 1
ATOM 3312 C CA . GLU B 1 100 ? -3.951 21.078 20.547 1 90.94 100 GLU B CA 1
ATOM 3313 C C . GLU B 1 100 ? -3.811 22.438 19.844 1 90.94 100 GLU B C 1
ATOM 3315 O O . GLU B 1 100 ? -3.289 22.516 18.734 1 90.94 100 GLU B O 1
ATOM 3320 N N . PRO B 1 101 ? -4.16 23.484 20.562 1 92.31 101 PRO B N 1
ATOM 3321 C CA . PRO B 1 101 ? -4.164 24.797 19.938 1 92.31 101 PRO B CA 1
ATOM 3322 C C . PRO B 1 101 ? -2.791 25.203 19.406 1 92.31 101 PRO B C 1
ATOM 3324 O O . PRO B 1 101 ? -2.693 25.812 18.344 1 92.31 101 PRO B O 1
ATOM 3327 N N . HIS B 1 102 ? -1.761 24.859 20.125 1 90.62 102 HIS B N 1
ATOM 3328 C CA . HIS B 1 102 ? -0.434 25.297 19.703 1 90.62 102 HIS B CA 1
ATOM 3329 C C . HIS B 1 102 ? -0.043 24.672 18.375 1 90.62 102 HIS B C 1
ATOM 3331 O O . HIS B 1 102 ? 0.798 25.203 17.656 1 90.62 102 HIS B O 1
ATOM 3337 N N . ARG B 1 103 ? -0.626 23.594 17.969 1 92.31 103 ARG B N 1
ATOM 3338 C CA . ARG B 1 103 ? -0.323 22.906 16.719 1 92.31 103 ARG B CA 1
ATOM 3339 C C . ARG B 1 103 ? -1.049 23.547 15.547 1 92.31 103 ARG B C 1
ATOM 3341 O O . ARG B 1 103 ? -0.865 23.141 14.398 1 92.31 103 ARG B O 1
ATOM 3348 N N . LEU B 1 104 ? -1.816 24.578 15.781 1 94.75 104 LEU B N 1
ATOM 3349 C CA . LEU B 1 104 ? -2.469 25.328 14.719 1 94.75 104 LEU B CA 1
ATOM 3350 C C . LEU B 1 104 ? -1.577 26.469 14.234 1 94.75 104 LEU B C 1
ATOM 3352 O O . LEU B 1 104 ? -1.886 27.125 13.234 1 94.75 104 LEU B O 1
ATOM 3356 N N . GLY B 1 105 ? -0.475 26.719 14.898 1 94.56 105 GLY B N 1
ATOM 3357 C CA . GLY B 1 105 ? 0.315 27.922 14.695 1 94.56 105 GLY B CA 1
ATOM 3358 C C . GLY B 1 105 ? -0.044 29.031 15.656 1 94.56 105 GLY B C 1
ATOM 3359 O O . GLY B 1 105 ? -1.204 29.172 16.047 1 94.56 105 GLY B O 1
ATOM 3360 N N . SER B 1 106 ? 0.902 29.828 15.977 1 95.31 106 SER B N 1
ATOM 3361 C CA . SER B 1 106 ? 0.75 30.844 17.016 1 95.31 106 SER B CA 1
ATOM 3362 C C . SER B 1 106 ? -0.331 31.844 16.656 1 95.31 106 SER B C 1
ATOM 3364 O O . SER B 1 106 ? -1.141 32.219 17.5 1 95.31 106 SER B O 1
ATOM 3366 N N . GLU B 1 107 ? -0.355 32.25 15.414 1 96.5 107 GLU B N 1
ATOM 3367 C CA . GLU B 1 107 ? -1.313 33.281 15.008 1 96.5 107 GLU B CA 1
ATOM 3368 C C . GLU B 1 107 ? -2.748 32.812 15.234 1 96.5 107 GLU B C 1
ATOM 3370 O O . GLU B 1 107 ? -3.568 33.562 15.781 1 96.5 107 GLU B O 1
ATOM 3375 N N . LEU B 1 108 ? -3.025 31.625 14.805 1 96.69 108 LEU B N 1
ATOM 3376 C CA . LEU B 1 108 ? -4.387 31.125 14.961 1 96.69 108 LEU B CA 1
ATOM 3377 C C . LEU B 1 108 ? -4.672 30.75 16.406 1 96.69 108 LEU B C 1
ATOM 3379 O O . LEU B 1 108 ? -5.766 31.016 16.922 1 96.69 108 LEU B O 1
ATOM 3383 N N . ALA B 1 109 ? -3.715 30.172 17.047 1 96.31 109 ALA B N 1
ATOM 3384 C CA . ALA B 1 109 ? -3.887 29.828 18.453 1 96.31 109 ALA B CA 1
ATOM 3385 C C . ALA B 1 109 ? -4.309 31.047 19.281 1 96.31 109 ALA B C 1
ATOM 3387 O O . ALA B 1 109 ? -5.184 30.938 20.141 1 96.31 109 ALA B O 1
ATOM 3388 N N . ASP B 1 110 ? -3.711 32.125 18.984 1 96 110 ASP B N 1
ATOM 3389 C CA . ASP B 1 110 ? -3.979 33.344 19.719 1 96 110 ASP B CA 1
ATOM 3390 C C . ASP B 1 110 ? -5.379 33.875 19.406 1 96 110 ASP B C 1
ATOM 3392 O O . ASP B 1 110 ? -6.004 34.531 20.25 1 96 110 ASP B O 1
ATOM 3396 N N . ARG B 1 111 ? -5.895 33.656 18.25 1 95.81 111 ARG B N 1
ATOM 3397 C CA . ARG B 1 111 ? -7.176 34.188 17.797 1 95.81 111 ARG B CA 1
ATOM 3398 C C . ARG B 1 111 ? -8.328 33.25 18.188 1 95.81 111 ARG B C 1
ATOM 3400 O O . ARG B 1 111 ? -9.484 33.688 18.188 1 95.81 111 ARG B O 1
ATOM 3407 N N . LEU B 1 112 ? -8.008 32.062 18.453 1 96.44 112 LEU B N 1
ATOM 3408 C CA . LEU B 1 112 ? -8.992 30.984 18.594 1 96.44 112 LEU B CA 1
ATOM 3409 C C . LEU B 1 112 ? -10.039 31.344 19.641 1 96.44 112 LEU B C 1
ATOM 3411 O O . LEU B 1 112 ? -11.234 31.141 19.422 1 96.44 112 LEU B O 1
ATOM 3415 N N . PRO B 1 113 ? -9.672 31.953 20.812 1 95.88 113 PRO B N 1
ATOM 3416 C CA . PRO B 1 113 ? -10.656 32.25 21.859 1 95.88 113 PRO B CA 1
ATOM 3417 C C . PRO B 1 113 ? -11.727 33.25 21.391 1 95.88 113 PRO B C 1
ATOM 3419 O O . PRO B 1 113 ? -12.812 33.312 21.984 1 95.88 113 PRO B O 1
ATOM 3422 N N . ARG B 1 114 ? -11.547 33.969 20.344 1 95.94 114 ARG B N 1
ATOM 3423 C CA . ARG B 1 114 ? -12.469 35 19.859 1 95.94 114 ARG B CA 1
ATOM 3424 C C . ARG B 1 114 ? -13.312 34.469 18.703 1 95.94 114 ARG B C 1
ATOM 3426 O O . ARG B 1 114 ? -14.195 35.188 18.203 1 95.94 114 ARG B O 1
ATOM 3433 N N . LEU B 1 115 ? -13.062 33.281 18.266 1 97.44 115 LEU B N 1
ATOM 3434 C CA . LEU B 1 115 ? -13.758 32.688 17.125 1 97.44 115 LEU B CA 1
ATOM 3435 C C . LEU B 1 115 ? -14.742 31.609 17.578 1 97.44 115 LEU B C 1
ATOM 3437 O O . LEU B 1 115 ? -14.438 30.844 18.5 1 97.44 115 LEU B O 1
ATOM 3441 N N . THR B 1 116 ? -15.938 31.562 17 1 98 116 THR B N 1
ATOM 3442 C CA . THR B 1 116 ? -16.781 30.375 17.109 1 98 116 THR B CA 1
ATOM 3443 C C . THR B 1 116 ? -16.172 29.203 16.344 1 98 116 THR B C 1
ATOM 3445 O O . THR B 1 116 ? -15.977 29.281 15.133 1 98 116 THR B O 1
ATOM 3448 N N . SER B 1 117 ? -15.891 28.094 17.047 1 97.94 117 SER B N 1
ATOM 3449 C CA . SER B 1 117 ? -15.047 27.109 16.375 1 97.94 117 SER B CA 1
ATOM 3450 C C . SER B 1 117 ? -15.68 25.719 16.422 1 97.94 117 SER B C 1
ATOM 3452 O O . SER B 1 117 ? -16.391 25.391 17.375 1 97.94 117 SER B O 1
ATOM 3454 N N . VAL B 1 118 ? -15.516 24.984 15.375 1 98.38 118 VAL B N 1
ATOM 3455 C CA . VAL B 1 118 ? -15.844 23.562 15.242 1 98.38 118 VAL B CA 1
ATOM 3456 C C . VAL B 1 118 ? -14.57 22.75 15.109 1 98.38 118 VAL B C 1
ATOM 3458 O O . VAL B 1 118 ? -13.656 23.125 14.367 1 98.38 118 VAL B O 1
ATOM 3461 N N . ASN B 1 119 ? -14.438 21.703 15.859 1 98.25 119 ASN B N 1
ATOM 3462 C CA . ASN B 1 119 ? -13.258 20.844 15.812 1 98.25 119 ASN B CA 1
ATOM 3463 C C . ASN B 1 119 ? -13.617 19.422 15.414 1 98.25 119 ASN B C 1
ATOM 3465 O O . ASN B 1 119 ? -14.516 18.812 15.992 1 98.25 119 ASN B O 1
ATOM 3469 N N . ILE B 1 120 ? -13.008 18.906 14.367 1 98.38 120 ILE B N 1
ATOM 3470 C CA . ILE B 1 120 ? -13.141 17.516 13.93 1 98.38 120 ILE B CA 1
ATOM 3471 C C . ILE B 1 120 ? -11.766 16.859 13.898 1 98.38 120 ILE B C 1
ATOM 3473 O O . ILE B 1 120 ? -10.844 17.344 13.234 1 98.38 120 ILE B O 1
ATOM 3477 N N . ASP B 1 121 ? -11.586 15.805 14.609 1 96.75 121 ASP B N 1
ATOM 3478 C CA . ASP B 1 121 ? -10.312 15.125 14.805 1 96.75 121 ASP B CA 1
ATOM 3479 C C . ASP B 1 121 ? -10.516 13.633 15.062 1 96.75 121 ASP B C 1
ATOM 3481 O O . ASP B 1 121 ? -11.633 13.195 15.336 1 96.75 121 ASP B O 1
ATOM 3485 N N . HIS B 1 122 ? -9.445 12.852 14.836 1 95.44 122 HIS B N 1
ATOM 3486 C CA . HIS B 1 122 ? -9.578 11.43 15.117 1 95.44 122 HIS B CA 1
ATOM 3487 C C . HIS B 1 122 ? -8.5 10.953 16.078 1 95.44 122 HIS B C 1
ATOM 3489 O O . HIS B 1 122 ? -8.461 9.773 16.438 1 95.44 122 HIS B O 1
ATOM 3495 N N . HIS B 1 123 ? -7.66 11.844 16.562 1 87.88 123 HIS B N 1
ATOM 3496 C CA . HIS B 1 123 ? -6.59 11.453 17.469 1 87.88 123 HIS B CA 1
ATOM 3497 C C . HIS B 1 123 ? -7.129 11.227 18.875 1 87.88 123 HIS B C 1
ATOM 3499 O O . HIS B 1 123 ? -8.07 11.891 19.312 1 87.88 123 HIS B O 1
ATOM 3505 N N . LEU B 1 124 ? -6.422 10.32 19.625 1 79.94 124 LEU B N 1
ATOM 3506 C CA . LEU B 1 124 ? -6.797 10.039 21 1 79.94 124 LEU B CA 1
ATOM 3507 C C . LEU B 1 124 ? -6.434 11.219 21.906 1 79.94 124 LEU B C 1
ATOM 3509 O O . LEU B 1 124 ? -5.418 11.883 21.703 1 79.94 124 LEU B O 1
ATOM 3513 N N . GLY B 1 125 ? -7.125 11.406 23.125 1 67.75 125 GLY B N 1
ATOM 3514 C CA . GLY B 1 125 ? -6.641 12.188 24.25 1 67.75 125 GLY B CA 1
ATOM 3515 C C . GLY B 1 125 ? -7.375 13.508 24.422 1 67.75 125 GLY B C 1
ATOM 3516 O O . GLY B 1 125 ? -7.309 14.125 25.484 1 67.75 125 GLY B O 1
ATOM 3517 N N . GLY B 1 126 ? -8.086 14.047 23.438 1 67 126 GLY B N 1
ATOM 3518 C CA . GLY B 1 126 ? -8.625 15.375 23.688 1 67 126 GLY B CA 1
ATOM 3519 C C . GLY B 1 126 ? -10.133 15.445 23.547 1 67 126 GLY B C 1
ATOM 3520 O O . GLY B 1 126 ? -10.75 14.523 23 1 67 126 GLY B O 1
ATOM 3521 N N . ASN B 1 127 ? -10.711 16.328 24.375 1 78.69 127 ASN B N 1
ATOM 3522 C CA . ASN B 1 127 ? -12.141 16.578 24.281 1 78.69 127 ASN B CA 1
ATOM 3523 C C . ASN B 1 127 ? -12.477 17.5 23.109 1 78.69 127 ASN B C 1
ATOM 3525 O O . ASN B 1 127 ? -13.641 17.812 22.875 1 78.69 127 ASN B O 1
ATOM 3529 N N . GLY B 1 128 ? -11.523 17.875 22.406 1 88.5 128 GLY B N 1
ATOM 3530 C CA . GLY B 1 128 ? -11.727 18.797 21.297 1 88.5 128 GLY B CA 1
ATOM 3531 C C . GLY B 1 128 ? -11.445 20.234 21.656 1 88.5 128 GLY B C 1
ATOM 3532 O O . GLY B 1 128 ? -11.359 20.578 22.844 1 88.5 128 GLY B O 1
ATOM 3533 N N . MET B 1 129 ? -11.312 21.125 20.734 1 92.94 129 MET B N 1
ATOM 3534 C CA . MET B 1 129 ? -10.953 22.531 20.922 1 92.94 129 MET B CA 1
ATOM 3535 C C . MET B 1 129 ? -12.047 23.453 20.406 1 92.94 129 MET B C 1
ATOM 3537 O O . MET B 1 129 ? -11.922 24.672 20.484 1 92.94 129 MET B O 1
ATOM 3541 N N . GLY B 1 130 ? -13.086 22.906 19.938 1 95.62 130 GLY B N 1
ATOM 3542 C CA . GLY B 1 130 ? -14.156 23.703 19.359 1 95.62 130 GLY B CA 1
ATOM 3543 C C . GLY B 1 130 ? -15.062 24.328 20.406 1 95.62 130 GLY B C 1
ATOM 3544 O O . GLY B 1 130 ? -15.414 23.672 21.391 1 95.62 130 GLY B O 1
ATOM 3545 N N . SER B 1 131 ? -15.422 25.578 20.25 1 96.81 131 SER B N 1
ATOM 3546 C CA . SER B 1 131 ? -16.328 26.266 21.172 1 96.81 131 SER B CA 1
ATOM 3547 C C . SER B 1 131 ? -17.797 25.953 20.828 1 96.81 131 SER B C 1
ATOM 3549 O O . SER B 1 131 ? -18.656 25.953 21.719 1 96.81 131 SER B O 1
ATOM 3551 N N . LEU B 1 132 ? -18.094 25.703 19.531 1 97.56 132 LEU B N 1
ATOM 3552 C CA . LEU B 1 132 ? -19.453 25.438 19.078 1 97.56 132 LEU B CA 1
ATOM 3553 C C . LEU B 1 132 ? -19.734 23.938 19.078 1 97.56 132 LEU B C 1
ATOM 3555 O O . LEU B 1 132 ? -20.797 23.5 19.531 1 97.56 132 LEU B O 1
ATOM 3559 N N . ALA B 1 133 ? -18.812 23.172 18.547 1 97.62 133 ALA B N 1
ATOM 3560 C CA . ALA B 1 133 ? -19.016 21.719 18.438 1 97.62 133 ALA B CA 1
ATOM 3561 C C . ALA B 1 133 ? -17.672 21 18.328 1 97.62 133 ALA B C 1
ATOM 3563 O O . ALA B 1 133 ? -16.703 21.562 17.812 1 97.62 133 ALA B O 1
ATOM 3564 N N . ASN B 1 134 ? -17.641 19.844 18.828 1 97.5 134 ASN B N 1
ATOM 3565 C CA . ASN B 1 134 ? -16.484 18.969 18.781 1 97.5 134 ASN B CA 1
ATOM 3566 C C . ASN B 1 134 ? -16.859 17.562 18.344 1 97.5 134 ASN B C 1
ATOM 3568 O O . ASN B 1 134 ? -17.891 17.016 18.781 1 97.5 134 ASN B O 1
ATOM 3572 N N . TRP B 1 135 ? -16.109 16.984 17.453 1 97.69 135 TRP B N 1
ATOM 3573 C CA . TRP B 1 135 ? -16.203 15.578 17.078 1 97.69 135 TRP B CA 1
ATOM 3574 C C . TRP B 1 135 ? -14.82 14.938 16.984 1 97.69 135 TRP B C 1
ATOM 3576 O O . TRP B 1 135 ? -14.148 15.047 15.961 1 97.69 135 TRP B O 1
ATOM 3586 N N . VAL B 1 136 ? -14.398 14.336 18.078 1 96.75 136 VAL B N 1
ATOM 3587 C CA . VAL B 1 136 ? -13.141 13.594 18.156 1 96.75 136 VAL B CA 1
ATOM 3588 C C . VAL B 1 136 ? -13.43 12.094 18.172 1 96.75 136 VAL B C 1
ATOM 3590 O O . VAL B 1 136 ? -13.945 11.562 19.156 1 96.75 136 VAL B O 1
ATOM 3593 N N . GLU B 1 137 ? -13.125 11.391 17.094 1 95.38 137 GLU B N 1
ATOM 3594 C CA . GLU B 1 137 ? -13.516 10 16.922 1 95.38 137 GLU B CA 1
ATOM 3595 C C . GLU B 1 137 ? -12.312 9.117 16.594 1 95.38 137 GLU B C 1
ATOM 3597 O O . GLU B 1 137 ? -12.031 8.859 15.422 1 95.38 137 GLU B O 1
ATOM 3602 N N . PRO B 1 138 ? -11.664 8.539 17.609 1 92.81 138 PRO B N 1
ATOM 3603 C CA . PRO B 1 138 ? -10.438 7.766 17.406 1 92.81 138 PRO B CA 1
ATOM 3604 C C . PRO B 1 138 ? -10.672 6.504 16.578 1 92.81 138 PRO B C 1
ATOM 3606 O O . PRO B 1 138 ? -9.719 5.906 16.078 1 92.81 138 PRO B O 1
ATOM 3609 N N . GLN B 1 139 ? -11.883 6.066 16.391 1 93.31 139 GLN B N 1
ATOM 3610 C CA . GLN B 1 139 ? -12.188 4.879 15.609 1 93.31 139 GLN B CA 1
ATOM 3611 C C . GLN B 1 139 ? -12.055 5.16 14.117 1 93.31 139 GLN B C 1
ATOM 3613 O O . GLN B 1 139 ? -11.992 4.23 13.305 1 93.31 139 GLN B O 1
ATOM 3618 N N . ALA B 1 140 ? -12.109 6.426 13.758 1 97.06 140 ALA B N 1
ATOM 3619 C CA . ALA B 1 140 ? -11.93 6.785 12.352 1 97.06 140 ALA B CA 1
ATOM 3620 C C . ALA B 1 140 ? -10.469 6.648 11.93 1 97.06 140 ALA B C 1
ATOM 3622 O O . ALA B 1 140 ? -9.562 6.973 12.703 1 97.06 140 ALA B O 1
ATOM 3623 N N . ALA B 1 141 ? -10.266 6.203 10.742 1 96.38 141 ALA B N 1
ATOM 3624 C CA . ALA B 1 141 ? -8.914 5.992 10.234 1 96.38 141 ALA B CA 1
ATOM 3625 C C . ALA B 1 141 ? -8.219 7.32 9.945 1 96.38 141 ALA B C 1
ATOM 3627 O O . ALA B 1 141 ? -6.988 7.402 9.961 1 96.38 141 ALA B O 1
ATOM 3628 N N . ALA B 1 142 ? -8.961 8.297 9.68 1 97.56 142 ALA B N 1
ATOM 3629 C CA . ALA B 1 142 ? -8.477 9.617 9.281 1 97.56 142 ALA B CA 1
ATOM 3630 C C . ALA B 1 142 ? -9.539 10.688 9.539 1 97.56 142 ALA B C 1
ATOM 3632 O O . ALA B 1 142 ? -10.734 10.391 9.562 1 97.56 142 ALA B O 1
ATOM 3633 N N . THR B 1 143 ? -9.109 11.859 9.758 1 98.25 143 THR B N 1
ATOM 3634 C CA . THR B 1 143 ? -10.039 12.977 9.836 1 98.25 143 THR B CA 1
ATOM 3635 C C . THR B 1 143 ? -10.797 13.148 8.523 1 98.25 143 THR B C 1
ATOM 3637 O O . THR B 1 143 ? -11.977 13.492 8.516 1 98.25 143 THR B O 1
ATOM 3640 N N . ALA B 1 144 ? -10.133 12.859 7.406 1 98.75 144 ALA B N 1
ATOM 3641 C CA . ALA B 1 144 ? -10.758 12.938 6.09 1 98.75 144 ALA B CA 1
ATOM 3642 C C . ALA B 1 144 ? -11.961 12 6 1 98.75 144 ALA B C 1
ATOM 3644 O O . ALA B 1 144 ? -12.945 12.305 5.32 1 98.75 144 ALA B O 1
ATOM 3645 N N . GLN B 1 145 ? -11.883 10.875 6.66 1 98.69 145 GLN B N 1
ATOM 3646 C CA . GLN B 1 145 ? -13.023 9.969 6.723 1 98.69 145 GLN B CA 1
ATOM 3647 C C . GLN B 1 145 ? -14.227 10.633 7.391 1 98.69 145 GLN B C 1
ATOM 3649 O O . GLN B 1 145 ? -15.359 10.508 6.918 1 98.69 145 GLN B O 1
ATOM 3654 N N . LEU B 1 146 ? -13.992 11.305 8.492 1 98.75 146 LEU B N 1
ATOM 3655 C CA . LEU B 1 146 ? -15.047 12.031 9.188 1 98.75 146 LEU B CA 1
ATOM 3656 C C . LEU B 1 146 ? -15.625 13.133 8.305 1 98.75 146 LEU B C 1
ATOM 3658 O O . LEU B 1 146 ? -16.844 13.312 8.258 1 98.75 146 LEU B O 1
ATOM 3662 N N . MET B 1 147 ? -14.758 13.812 7.598 1 98.88 147 MET B N 1
ATOM 3663 C CA . MET B 1 147 ? -15.211 14.867 6.695 1 98.88 147 MET B CA 1
ATOM 3664 C C . MET B 1 147 ? -16.094 14.297 5.594 1 98.88 147 MET B C 1
ATOM 3666 O O . MET B 1 147 ? -17.047 14.953 5.145 1 98.88 147 MET B O 1
ATOM 3670 N N . ALA B 1 148 ? -15.758 13.109 5.117 1 98.81 148 ALA B N 1
ATOM 3671 C CA . ALA B 1 148 ? -16.625 12.438 4.145 1 98.81 148 ALA B CA 1
ATOM 3672 C C . ALA B 1 148 ? -18.031 12.266 4.688 1 98.81 148 ALA B C 1
ATOM 3674 O O . ALA B 1 148 ? -19.016 12.547 3.99 1 98.81 148 ALA B O 1
ATOM 3675 N N . TYR B 1 149 ? -18.109 11.836 5.926 1 98.75 149 TYR B N 1
ATOM 3676 C CA . TYR B 1 149 ? -19.406 11.594 6.531 1 98.75 149 TYR B CA 1
ATOM 3677 C C . TYR B 1 149 ? -20.156 12.898 6.781 1 98.75 149 TYR B C 1
ATOM 3679 O O . TYR B 1 149 ? -21.375 12.953 6.672 1 98.75 149 TYR B O 1
ATOM 3687 N N . VAL B 1 150 ? -19.422 13.938 7.129 1 98.75 150 VAL B N 1
ATOM 3688 C CA . VAL B 1 150 ? -20.047 15.25 7.27 1 98.75 150 VAL B CA 1
ATOM 3689 C C . VAL B 1 150 ? -20.641 15.68 5.938 1 98.75 150 VAL B C 1
ATOM 3691 O O . VAL B 1 150 ? -21.781 16.172 5.895 1 98.75 150 VAL B O 1
ATOM 3694 N N . ALA B 1 151 ? -19.906 15.539 4.836 1 98.56 151 ALA B N 1
ATOM 3695 C CA . ALA B 1 151 ? -20.406 15.883 3.51 1 98.56 151 ALA B CA 1
ATOM 3696 C C . ALA B 1 151 ? -21.688 15.117 3.193 1 98.56 151 ALA B C 1
ATOM 3698 O O . ALA B 1 151 ? -22.688 15.711 2.768 1 98.56 151 ALA B O 1
ATOM 3699 N N . LEU B 1 152 ? -21.641 13.844 3.449 1 98.25 152 LEU B N 1
ATOM 3700 C CA . LEU B 1 152 ? -22.797 13.008 3.176 1 98.25 152 LEU B CA 1
ATOM 3701 C C . LEU B 1 152 ? -24 13.445 4.016 1 98.25 152 LEU B C 1
ATOM 3703 O O . LEU B 1 152 ? -25.125 13.531 3.512 1 98.25 152 LEU B O 1
ATOM 3707 N N . ALA B 1 153 ? -23.75 13.703 5.285 1 97.88 153 ALA B N 1
ATOM 3708 C CA . ALA B 1 153 ? -24.812 14.148 6.188 1 97.88 153 ALA B CA 1
ATOM 3709 C C . ALA B 1 153 ? -25.375 15.492 5.738 1 97.88 153 ALA B C 1
ATOM 3711 O O . ALA B 1 153 ? -26.562 15.781 5.977 1 97.88 153 ALA B O 1
ATOM 3712 N N . ALA B 1 154 ? -24.594 16.297 5.117 1 97.5 154 ALA B N 1
ATOM 3713 C CA . ALA B 1 154 ? -25.016 17.609 4.621 1 97.5 154 ALA B CA 1
ATOM 3714 C C . ALA B 1 154 ? -25.719 17.484 3.277 1 97.5 154 ALA B C 1
ATOM 3716 O O . ALA B 1 154 ? -26.141 18.484 2.693 1 97.5 154 ALA B O 1
ATOM 3717 N N . GLY B 1 155 ? -25.766 16.297 2.732 1 96.38 155 GLY B N 1
ATOM 3718 C CA . GLY B 1 155 ? -26.438 16.062 1.465 1 96.38 155 GLY B CA 1
ATOM 3719 C C . GLY B 1 155 ? -25.547 16.312 0.262 1 96.38 155 GLY B C 1
ATOM 3720 O O . GLY B 1 155 ? -26.031 16.516 -0.85 1 96.38 155 GLY B O 1
ATOM 3721 N N . LEU B 1 156 ? -24.281 16.391 0.453 1 96.75 156 LEU B N 1
ATOM 3722 C CA . LEU B 1 156 ? -23.328 16.625 -0.634 1 96.75 156 LEU B CA 1
ATOM 3723 C C . LEU B 1 156 ? -22.766 15.297 -1.146 1 96.75 156 LEU B C 1
ATOM 3725 O O . LEU B 1 156 ? -22.375 14.438 -0.355 1 96.75 156 LEU B O 1
ATOM 3729 N N . PRO B 1 157 ? -22.734 15.133 -2.428 1 95.69 157 PRO B N 1
ATOM 3730 C CA . PRO B 1 157 ? -22.156 13.891 -2.963 1 95.69 157 PRO B CA 1
ATOM 3731 C C . PRO B 1 157 ? -20.641 13.852 -2.873 1 95.69 157 PRO B C 1
ATOM 3733 O O . PRO B 1 157 ? -19.984 14.875 -3.066 1 95.69 157 PRO B O 1
ATOM 3736 N N . LEU B 1 158 ? -20.047 12.742 -2.543 1 96.44 158 LEU B N 1
ATOM 3737 C CA . LEU B 1 158 ? -18.609 12.523 -2.561 1 96.44 158 LEU B CA 1
ATOM 3738 C C . LEU B 1 158 ? -18.125 12.195 -3.971 1 96.44 158 LEU B C 1
ATOM 3740 O O . LEU B 1 158 ? -17.859 11.031 -4.289 1 96.44 158 LEU B O 1
ATOM 3744 N N . GLU B 1 159 ? -17.984 13.234 -4.746 1 96.44 159 GLU B N 1
ATOM 3745 C CA . GLU B 1 159 ? -17.609 13.016 -6.137 1 96.44 159 GLU B CA 1
ATOM 3746 C C . GLU B 1 159 ? -16.422 13.906 -6.535 1 96.44 159 GLU B C 1
ATOM 3748 O O . GLU B 1 159 ? -16.172 14.93 -5.898 1 96.44 159 GLU B O 1
ATOM 3753 N N . ASN B 1 160 ? -15.688 13.469 -7.445 1 94.56 160 ASN B N 1
ATOM 3754 C CA . ASN B 1 160 ? -14.609 14.211 -8.102 1 94.56 160 ASN B CA 1
ATOM 3755 C C . ASN B 1 160 ? -13.625 14.789 -7.086 1 94.56 160 ASN B C 1
ATOM 3757 O O . ASN B 1 160 ? -12.984 14.039 -6.344 1 94.56 160 ASN B O 1
ATOM 3761 N N . GLU B 1 161 ? -13.586 16.125 -6.992 1 96 161 GLU B N 1
ATOM 3762 C CA . GLU B 1 161 ? -12.562 16.75 -6.152 1 96 161 GLU B CA 1
ATOM 3763 C C . GLU B 1 161 ? -12.758 16.375 -4.688 1 96 161 GLU B C 1
ATOM 3765 O O . GLU B 1 161 ? -11.789 16.047 -3.994 1 96 161 GLU B O 1
ATOM 3770 N N . LEU B 1 162 ? -14.031 16.438 -4.262 1 97.69 162 LEU B N 1
ATOM 3771 C CA . LEU B 1 162 ? -14.312 16.109 -2.869 1 97.69 162 LEU B CA 1
ATOM 3772 C C . LEU B 1 162 ? -13.945 14.656 -2.57 1 97.69 162 LEU B C 1
ATOM 3774 O O . LEU B 1 162 ? -13.406 14.352 -1.506 1 97.69 162 LEU B O 1
ATOM 3778 N N . ALA B 1 163 ? -14.219 13.789 -3.523 1 98.06 163 ALA B N 1
ATOM 3779 C CA . ALA B 1 163 ? -13.844 12.391 -3.379 1 98.06 163 ALA B CA 1
ATOM 3780 C C . ALA B 1 163 ? -12.328 12.234 -3.279 1 98.06 163 ALA B C 1
ATOM 3782 O O . ALA B 1 163 ? -11.828 11.469 -2.445 1 98.06 163 ALA B O 1
ATOM 3783 N N . CYS B 1 164 ? -11.609 12.969 -4.039 1 97.94 164 CYS B N 1
ATOM 3784 C CA . CYS B 1 164 ? -10.156 12.898 -4.059 1 97.94 164 CYS B CA 1
ATOM 3785 C C . CYS B 1 164 ? -9.57 13.461 -2.768 1 97.94 164 CYS B C 1
ATOM 3787 O O . CYS B 1 164 ? -8.555 12.961 -2.271 1 97.94 164 CYS B O 1
ATOM 3789 N N . ASP B 1 165 ? -10.203 14.508 -2.256 1 98.38 165 ASP B N 1
ATOM 3790 C CA . ASP B 1 165 ? -9.773 15.078 -0.984 1 98.38 165 ASP B CA 1
ATOM 3791 C C . ASP B 1 165 ? -9.812 14.031 0.129 1 98.38 165 ASP B C 1
ATOM 3793 O O . ASP B 1 165 ? -8.836 13.875 0.868 1 98.38 165 ASP B O 1
ATOM 3797 N N . VAL B 1 166 ? -10.914 13.359 0.156 1 98.56 166 VAL B N 1
ATOM 3798 C CA . VAL B 1 166 ? -11.125 12.336 1.171 1 98.56 166 VAL B CA 1
ATOM 3799 C C . VAL B 1 166 ? -10.117 11.195 0.975 1 98.56 166 VAL B C 1
ATOM 3801 O O . VAL B 1 166 ? -9.492 10.742 1.935 1 98.56 166 VAL B O 1
ATOM 3804 N N . ALA B 1 167 ? -9.914 10.836 -0.236 1 98.38 167 ALA B N 1
ATOM 3805 C CA . ALA B 1 167 ? -9 9.742 -0.561 1 98.38 167 ALA B CA 1
ATOM 3806 C C . ALA B 1 167 ? -7.582 10.07 -0.106 1 98.38 167 ALA B C 1
ATOM 3808 O O . ALA B 1 167 ? -6.871 9.195 0.404 1 98.38 167 ALA B O 1
ATOM 3809 N N . LEU B 1 168 ? -7.141 11.289 -0.273 1 98.19 168 LEU B N 1
ATOM 3810 C CA . LEU B 1 168 ? -5.797 11.695 0.127 1 98.19 168 LEU B CA 1
ATOM 3811 C C . LEU B 1 168 ? -5.562 11.422 1.609 1 98.19 168 LEU B C 1
ATOM 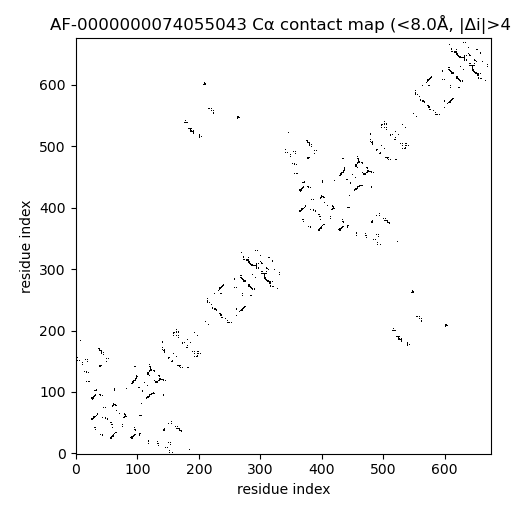3813 O O . LEU B 1 168 ? -4.543 10.844 1.984 1 98.19 168 LEU B O 1
ATOM 3817 N N . GLY B 1 169 ? -6.531 11.797 2.398 1 98.19 169 GLY B N 1
ATOM 3818 C CA . GLY B 1 169 ? -6.402 11.578 3.83 1 98.19 169 GLY B CA 1
ATOM 3819 C C . GLY B 1 169 ? -6.414 10.109 4.211 1 98.19 169 GLY B C 1
ATOM 3820 O O . GLY B 1 169 ? -5.594 9.664 5.016 1 98.19 169 GLY B O 1
ATOM 3821 N N . ILE B 1 170 ? -7.309 9.352 3.6 1 97.81 170 ILE B N 1
ATOM 3822 C CA . ILE B 1 170 ? -7.449 7.938 3.906 1 97.81 170 ILE B CA 1
ATOM 3823 C C . ILE B 1 170 ? -6.164 7.199 3.537 1 97.81 170 ILE B C 1
ATOM 3825 O O . ILE B 1 170 ? -5.629 6.43 4.34 1 97.81 170 ILE B O 1
ATOM 3829 N N . ILE B 1 171 ? -5.656 7.445 2.371 1 96.38 171 ILE B N 1
ATOM 3830 C CA . ILE B 1 171 ? -4.484 6.734 1.877 1 96.38 171 ILE B CA 1
ATOM 3831 C C . ILE B 1 171 ? -3.287 7.016 2.783 1 96.38 171 ILE B C 1
ATOM 3833 O O . ILE B 1 171 ? -2.57 6.094 3.18 1 96.38 171 ILE B O 1
ATOM 3837 N N . THR B 1 172 ? -3.086 8.258 3.152 1 94.5 172 THR B N 1
ATOM 3838 C CA . THR B 1 172 ? -1.898 8.625 3.914 1 94.5 172 THR B CA 1
ATOM 3839 C C . THR B 1 172 ? -1.992 8.102 5.348 1 94.5 172 THR B C 1
ATOM 3841 O O . THR B 1 172 ? -1.054 7.48 5.848 1 94.5 172 THR B O 1
ATOM 3844 N N . ASP B 1 173 ? -3.15 8.188 5.949 1 94.12 173 ASP B N 1
ATOM 3845 C CA . ASP B 1 173 ? -3.266 7.824 7.359 1 94.12 173 ASP B CA 1
ATOM 3846 C C . ASP B 1 173 ? -3.365 6.312 7.531 1 94.12 173 ASP B C 1
ATOM 3848 O O . ASP B 1 173 ? -3.145 5.789 8.625 1 94.12 173 ASP B O 1
ATOM 3852 N N . THR B 1 174 ? -3.768 5.621 6.496 1 93.62 174 THR B N 1
ATOM 3853 C CA . THR B 1 174 ? -3.812 4.168 6.582 1 93.62 174 THR B CA 1
ATOM 3854 C C . THR B 1 174 ? -2.518 3.555 6.059 1 93.62 174 THR B C 1
ATOM 3856 O O . THR B 1 174 ? -2.395 2.33 5.969 1 93.62 174 THR B O 1
ATOM 3859 N N . GLY B 1 175 ? -1.606 4.41 5.66 1 89.75 175 GLY B N 1
ATOM 3860 C CA . GLY B 1 175 ? -0.385 3.893 5.066 1 89.75 175 GLY B CA 1
ATOM 3861 C C . GLY B 1 175 ? -0.629 3.084 3.805 1 89.75 175 GLY B C 1
ATOM 3862 O O . GLY B 1 175 ? -0.013 2.035 3.605 1 89.75 175 GLY B O 1
ATOM 3863 N N . GLY B 1 176 ? -1.612 3.561 3.027 1 92.25 176 GLY B N 1
ATOM 3864 C CA . GLY B 1 176 ? -1.985 2.764 1.87 1 92.25 176 GLY B CA 1
ATOM 3865 C C . GLY B 1 176 ? -2.676 1.463 2.238 1 92.25 176 GLY B C 1
ATOM 3866 O O . GLY B 1 176 ? -2.387 0.414 1.658 1 92.25 176 GLY B O 1
ATOM 3867 N N . PHE B 1 177 ? -3.424 1.456 3.283 1 93.75 177 PHE B N 1
ATOM 3868 C CA . PHE B 1 177 ? -4.258 0.361 3.764 1 93.75 177 PHE B CA 1
ATOM 3869 C C . PHE B 1 177 ? -3.41 -0.709 4.441 1 93.75 177 PHE B C 1
ATOM 3871 O O . PHE B 1 177 ? -3.791 -1.882 4.473 1 93.75 177 PHE B O 1
ATOM 3878 N N . CYS B 1 178 ? -2.281 -0.324 4.961 1 87.81 178 CYS B N 1
ATOM 3879 C CA . CYS B 1 178 ? -1.388 -1.271 5.621 1 87.81 178 CYS B CA 1
ATOM 3880 C C . CYS B 1 178 ? -1.597 -1.255 7.129 1 87.81 178 CYS B C 1
ATOM 3882 O O . CYS B 1 178 ? -1.275 -2.227 7.816 1 87.81 178 CYS B O 1
ATOM 3884 N N . HIS B 1 179 ? -2.029 -0.179 7.605 1 85.56 179 HIS B N 1
ATOM 3885 C CA . HIS B 1 179 ? -2.104 -0.009 9.055 1 85.56 179 HIS B CA 1
ATOM 3886 C C . HIS B 1 179 ? -3.383 -0.621 9.617 1 85.56 179 HIS B C 1
ATOM 3888 O O . HIS B 1 179 ? -4.367 -0.783 8.891 1 85.56 179 HIS B O 1
ATOM 3894 N N . GLY B 1 180 ? -3.418 -0.866 10.836 1 85.88 180 GLY B N 1
ATOM 3895 C CA . GLY B 1 180 ? -4.5 -1.55 11.531 1 85.88 180 GLY B CA 1
ATOM 3896 C C . GLY B 1 180 ? -5.789 -0.75 11.555 1 85.88 180 GLY B C 1
ATOM 3897 O O . GLY B 1 180 ? -6.859 -1.299 11.82 1 85.88 180 GLY B O 1
ATOM 3898 N N . ASN B 1 181 ? -5.723 0.494 11.258 1 90.06 181 ASN B N 1
ATOM 3899 C CA . ASN B 1 181 ? -6.918 1.33 11.273 1 90.06 181 ASN B CA 1
ATOM 3900 C C . ASN B 1 181 ? -7.695 1.212 9.961 1 90.06 181 ASN B C 1
ATOM 3902 O O . ASN B 1 181 ? -8.688 1.916 9.758 1 90.06 181 ASN B O 1
ATOM 3906 N N . THR B 1 182 ? -7.242 0.35 9.039 1 94.75 182 THR B N 1
ATOM 3907 C CA . THR B 1 182 ? -7.969 0.083 7.805 1 94.75 182 THR B CA 1
ATOM 3908 C C . THR B 1 182 ? -9.141 -0.854 8.055 1 94.75 182 THR B C 1
ATOM 3910 O O . THR B 1 182 ? -8.992 -2.076 8 1 94.75 182 THR B O 1
ATOM 3913 N N . SER B 1 183 ? -10.273 -0.327 8.234 1 95.81 183 SER B N 1
ATOM 3914 C CA . SER B 1 183 ? -11.477 -1.094 8.555 1 95.81 183 SER B CA 1
ATOM 3915 C C . SER B 1 183 ? -12.289 -1.398 7.309 1 95.81 183 SER B C 1
ATOM 3917 O O . SER B 1 183 ? -11.984 -0.898 6.223 1 95.81 183 SER B O 1
ATOM 3919 N N . ALA B 1 184 ? -13.359 -2.24 7.516 1 97 184 ALA B N 1
ATOM 3920 C CA . ALA B 1 184 ? -14.305 -2.516 6.438 1 97 184 ALA B CA 1
ATOM 3921 C C . ALA B 1 184 ? -14.969 -1.23 5.953 1 97 184 ALA B C 1
ATOM 3923 O O . ALA B 1 184 ? -15.211 -1.062 4.754 1 97 184 ALA B O 1
ATOM 3924 N N . ASP B 1 185 ? -15.219 -0.327 6.855 1 97.31 185 ASP B N 1
ATOM 3925 C CA . ASP B 1 185 ? -15.844 0.947 6.52 1 97.31 185 ASP B CA 1
ATOM 3926 C C . ASP B 1 185 ? -14.938 1.788 5.625 1 97.31 185 ASP B C 1
ATOM 3928 O O . ASP B 1 185 ? -15.414 2.486 4.73 1 97.31 185 ASP B O 1
ATOM 3932 N N . VAL B 1 186 ? -13.664 1.744 5.898 1 97.75 186 VAL B N 1
ATOM 3933 C CA . VAL B 1 186 ? -12.688 2.459 5.082 1 97.75 186 VAL B CA 1
ATOM 3934 C C . VAL B 1 186 ? -12.711 1.921 3.652 1 97.75 186 VAL B C 1
ATOM 3936 O O . VAL B 1 186 ? -12.797 2.693 2.693 1 97.75 186 VAL B O 1
ATOM 3939 N N . PHE B 1 187 ? -12.711 0.594 3.523 1 97.81 187 PHE B N 1
ATOM 3940 C CA . PHE B 1 187 ? -12.758 -0.011 2.197 1 97.81 187 PHE B CA 1
ATOM 3941 C C . PHE B 1 187 ? -14.062 0.332 1.492 1 97.81 187 PHE B C 1
ATOM 3943 O O . PHE B 1 187 ? -14.07 0.622 0.294 1 97.81 187 PHE B O 1
ATOM 3950 N N . SER B 1 188 ? -15.18 0.267 2.207 1 97.62 188 SER B N 1
ATOM 3951 C CA . SER B 1 188 ? -16.469 0.628 1.638 1 97.62 188 SER B CA 1
ATOM 3952 C C . SER B 1 188 ? -16.469 2.07 1.142 1 97.62 188 SER B C 1
ATOM 3954 O O . SER B 1 188 ? -16.984 2.357 0.059 1 97.62 188 SER B O 1
ATOM 3956 N N . LEU B 1 189 ? -15.938 2.918 1.96 1 98 189 LEU B N 1
ATOM 3957 C CA . LEU B 1 189 ? -15.852 4.32 1.575 1 98 189 LEU B CA 1
ATOM 3958 C C . LEU B 1 189 ? -15.008 4.492 0.316 1 98 189 LEU B C 1
ATOM 3960 O O . LEU B 1 189 ? -15.406 5.199 -0.612 1 98 189 LEU B O 1
ATOM 3964 N N . CYS B 1 190 ? -13.883 3.807 0.258 1 97.94 190 CYS B N 1
ATOM 3965 C CA . CYS B 1 190 ? -13 3.896 -0.903 1 97.94 190 CYS B CA 1
ATOM 3966 C C . CYS B 1 190 ? -13.703 3.379 -2.156 1 97.94 190 CYS B C 1
ATOM 3968 O O . CYS B 1 190 ? -13.523 3.934 -3.242 1 97.94 190 CYS B O 1
ATOM 3970 N N . ALA B 1 191 ? -14.5 2.301 -1.986 1 97.44 191 ALA B N 1
ATOM 3971 C CA . ALA B 1 191 ? -15.289 1.815 -3.119 1 97.44 191 ALA B CA 1
ATOM 3972 C C . ALA B 1 191 ? -16.188 2.916 -3.676 1 97.44 191 ALA B C 1
ATOM 3974 O O . ALA B 1 191 ? -16.25 3.117 -4.891 1 97.44 191 ALA B O 1
ATOM 3975 N N . HIS B 1 192 ? -16.812 3.598 -2.768 1 97.75 192 HIS B N 1
ATOM 3976 C CA . HIS B 1 192 ? -17.703 4.676 -3.168 1 97.75 192 HIS B CA 1
ATOM 3977 C C . HIS B 1 192 ? -16.938 5.805 -3.846 1 97.75 192 HIS B C 1
ATOM 3979 O O . HIS B 1 192 ? -17.375 6.324 -4.879 1 97.75 192 HIS B O 1
ATOM 3985 N N . LEU B 1 193 ? -15.828 6.191 -3.271 1 98.06 193 LEU B N 1
ATOM 3986 C CA . LEU B 1 193 ? -15.023 7.273 -3.83 1 98.06 193 LEU B CA 1
ATOM 3987 C C . LEU B 1 193 ? -14.586 6.949 -5.254 1 98.06 193 LEU B C 1
ATOM 3989 O O . LEU B 1 193 ? -14.719 7.781 -6.152 1 98.06 193 LEU B O 1
ATOM 3993 N N . VAL B 1 194 ? -14.125 5.754 -5.445 1 97.12 194 VAL B N 1
ATOM 3994 C CA . VAL B 1 194 ? -13.625 5.336 -6.75 1 97.12 194 VAL B CA 1
ATOM 3995 C C . VAL B 1 194 ? -14.781 5.27 -7.75 1 97.12 194 VAL B C 1
ATOM 3997 O O . VAL B 1 194 ? -14.656 5.723 -8.891 1 97.12 194 VAL B O 1
ATOM 4000 N N . ARG B 1 195 ? -15.953 4.773 -7.34 1 95.75 195 ARG B N 1
ATOM 4001 C CA . ARG B 1 195 ? -17.125 4.711 -8.203 1 95.75 195 ARG B CA 1
ATOM 4002 C C . ARG B 1 195 ? -17.562 6.105 -8.648 1 95.75 195 ARG B C 1
ATOM 4004 O O . ARG B 1 195 ? -18.188 6.262 -9.695 1 95.75 195 ARG B O 1
ATOM 4011 N N . ASN B 1 196 ? -17.188 7.059 -7.824 1 96.12 196 ASN B N 1
ATOM 4012 C CA . ASN B 1 196 ? -17.688 8.398 -8.078 1 96.12 196 ASN B CA 1
ATOM 4013 C C . ASN B 1 196 ? -16.578 9.336 -8.547 1 96.12 196 ASN B C 1
ATOM 4015 O O . ASN B 1 196 ? -16.594 10.531 -8.242 1 96.12 196 ASN B O 1
ATOM 4019 N N . GLY B 1 197 ? -15.578 8.805 -9.172 1 95.5 197 GLY B N 1
ATOM 4020 C CA . GLY B 1 197 ? -14.688 9.633 -9.969 1 95.5 197 GLY B CA 1
ATOM 4021 C C . GLY B 1 197 ? -13.32 9.805 -9.336 1 95.5 197 GLY B C 1
ATOM 4022 O O . GLY B 1 197 ? -12.445 10.445 -9.922 1 95.5 197 GLY B O 1
ATOM 4023 N N . CYS B 1 198 ? -13.07 9.227 -8.195 1 96.5 198 CYS B N 1
ATOM 4024 C CA . CYS B 1 198 ? -11.758 9.352 -7.578 1 96.5 198 CYS B CA 1
ATOM 4025 C C . CYS B 1 198 ? -10.758 8.406 -8.234 1 96.5 198 CYS B C 1
ATOM 4027 O O . CYS B 1 198 ? -10.938 7.184 -8.203 1 96.5 198 CYS B O 1
ATOM 4029 N N . ASP B 1 199 ? -9.773 8.961 -8.828 1 94.31 199 ASP B N 1
ATOM 4030 C CA . ASP B 1 199 ? -8.656 8.164 -9.336 1 94.31 199 ASP B CA 1
ATOM 4031 C C . ASP B 1 199 ? -7.652 7.855 -8.227 1 94.31 199 ASP B C 1
ATOM 4033 O O . ASP B 1 199 ? -6.566 8.438 -8.188 1 94.31 199 ASP B O 1
ATOM 4037 N N . LEU B 1 200 ? -8.047 6.918 -7.457 1 94.62 200 LEU B N 1
ATOM 4038 C CA . LEU B 1 200 ? -7.27 6.605 -6.262 1 94.62 200 LEU B CA 1
ATOM 4039 C C . LEU B 1 200 ? -5.883 6.098 -6.637 1 94.62 200 LEU B C 1
ATOM 4041 O O . LEU B 1 200 ? -4.895 6.449 -5.984 1 94.62 200 LEU B O 1
ATOM 4045 N N . THR B 1 201 ? -5.766 5.324 -7.637 1 89.75 201 THR B N 1
ATOM 4046 C CA . THR B 1 201 ? -4.484 4.781 -8.062 1 89.75 201 THR B CA 1
ATOM 4047 C C . THR B 1 201 ? -3.572 5.887 -8.586 1 89.75 201 THR B C 1
ATOM 4049 O O . THR B 1 201 ? -2.371 5.895 -8.305 1 89.75 201 THR B O 1
ATOM 4052 N N . GLY B 1 202 ? -4.156 6.777 -9.398 1 90.69 202 GLY B N 1
ATOM 4053 C CA . GLY B 1 202 ? -3.389 7.93 -9.844 1 90.69 202 GLY B CA 1
ATOM 4054 C C . GLY B 1 202 ? -2.891 8.789 -8.695 1 90.69 202 GLY B C 1
ATOM 4055 O O . GLY B 1 202 ? -1.756 9.273 -8.719 1 90.69 202 GLY B O 1
ATOM 4056 N N . LEU B 1 203 ? -3.734 8.984 -7.73 1 94.12 203 LEU B N 1
ATOM 4057 C CA . LEU B 1 203 ? -3.357 9.742 -6.543 1 94.12 203 LEU B CA 1
ATOM 4058 C C . LEU B 1 203 ? -2.191 9.078 -5.82 1 94.12 203 LEU B C 1
ATOM 4060 O O . LEU B 1 203 ? -1.232 9.75 -5.434 1 94.12 203 LEU B O 1
ATOM 4064 N N . ARG B 1 204 ? -2.258 7.809 -5.648 1 91.75 204 ARG B N 1
ATOM 4065 C CA . ARG B 1 204 ? -1.198 7.059 -4.984 1 91.75 204 ARG B CA 1
ATOM 4066 C C . ARG B 1 204 ? 0.115 7.164 -5.75 1 91.75 204 ARG B C 1
ATOM 4068 O O . ARG B 1 204 ? 1.181 7.316 -5.152 1 91.75 204 ARG B O 1
ATOM 4075 N N . GLU B 1 205 ? -0.006 7.027 -7.012 1 89 205 GLU B N 1
ATOM 4076 C CA . GLU B 1 205 ? 1.173 7.145 -7.863 1 89 205 GLU B CA 1
ATOM 4077 C C . GLU B 1 205 ? 1.88 8.477 -7.648 1 89 205 GLU B C 1
ATOM 4079 O O . GLU B 1 205 ? 3.107 8.523 -7.539 1 89 205 GLU B O 1
ATOM 4084 N N . ARG B 1 206 ? 1.145 9.484 -7.594 1 90.31 206 ARG B N 1
ATOM 4085 C CA . ARG B 1 206 ? 1.717 10.812 -7.41 1 90.31 206 ARG B CA 1
ATOM 4086 C C . ARG B 1 206 ? 2.299 10.977 -6.008 1 90.31 206 ARG B C 1
ATOM 4088 O O . ARG B 1 206 ? 3.328 11.625 -5.828 1 90.31 206 ARG B O 1
ATOM 4095 N N . LEU B 1 207 ? 1.623 10.398 -5.012 1 92 207 LEU B N 1
ATOM 4096 C CA . LEU B 1 207 ? 2.074 10.477 -3.627 1 92 207 LEU B CA 1
ATOM 4097 C C . LEU B 1 207 ? 3.389 9.727 -3.438 1 92 207 LEU B C 1
ATOM 4099 O O . LEU B 1 207 ? 4.254 10.164 -2.676 1 92 207 LEU B O 1
ATOM 4103 N N . GLU B 1 208 ? 3.523 8.625 -4.145 1 89.88 208 GLU B N 1
ATOM 4104 C CA . GLU B 1 208 ? 4.605 7.691 -3.85 1 89.88 208 GLU B CA 1
ATOM 4105 C C . GLU B 1 208 ? 5.832 7.98 -4.711 1 89.88 208 GLU B C 1
ATOM 4107 O O . GLU B 1 208 ? 6.934 7.516 -4.41 1 89.88 208 GLU B O 1
ATOM 4112 N N . ASN B 1 209 ? 5.652 8.656 -5.809 1 90.5 209 ASN B N 1
ATOM 4113 C CA . ASN B 1 209 ? 6.746 8.844 -6.754 1 90.5 209 ASN B CA 1
ATOM 4114 C C . ASN B 1 209 ? 7.262 10.281 -6.734 1 90.5 209 ASN B C 1
ATOM 4116 O O . ASN B 1 209 ? 7.316 10.945 -7.773 1 90.5 209 ASN B O 1
ATOM 4120 N N . THR B 1 210 ? 7.703 10.688 -5.551 1 90.12 210 THR B N 1
ATOM 4121 C CA . THR B 1 210 ? 8.164 12.055 -5.348 1 90.12 210 THR B CA 1
ATOM 4122 C C . THR B 1 210 ? 9.562 12.07 -4.734 1 90.12 210 THR B C 1
ATOM 4124 O O . THR B 1 210 ? 10.031 13.109 -4.266 1 90.12 210 THR B O 1
ATOM 4127 N N . TRP B 1 211 ? 10.227 10.906 -4.738 1 93.12 211 TRP B N 1
ATOM 4128 C CA . TRP B 1 211 ? 11.508 10.828 -4.039 1 93.12 211 TRP B CA 1
ATOM 4129 C C . TRP B 1 211 ? 12.562 11.68 -4.742 1 93.12 211 TRP B C 1
ATOM 4131 O O . TRP B 1 211 ? 12.625 11.711 -5.973 1 93.12 211 TRP B O 1
ATOM 4141 N N . SER B 1 212 ? 13.359 12.32 -3.949 1 93.19 212 SER B N 1
ATOM 4142 C CA . SER B 1 212 ? 14.578 12.953 -4.461 1 93.19 212 SER B CA 1
ATOM 4143 C C . SER B 1 212 ? 15.711 11.938 -4.598 1 93.19 212 SER B C 1
ATOM 4145 O O . SER B 1 212 ? 15.664 10.867 -3.992 1 93.19 212 SER B O 1
ATOM 4147 N N . MET B 1 213 ? 16.672 12.312 -5.414 1 95.12 213 MET B N 1
ATOM 4148 C CA . MET B 1 213 ? 17.859 11.477 -5.496 1 95.12 213 MET B CA 1
ATOM 4149 C C . MET B 1 213 ? 18.562 11.391 -4.145 1 95.12 213 MET B C 1
ATOM 4151 O O . MET B 1 213 ? 19.141 10.359 -3.797 1 95.12 213 MET B O 1
ATOM 4155 N N . GLY B 1 214 ? 18.531 12.523 -3.443 1 96.31 214 GLY B N 1
ATOM 4156 C CA . GLY B 1 214 ? 19.078 12.523 -2.1 1 96.31 214 GLY B CA 1
ATOM 4157 C C . GLY B 1 214 ? 18.453 11.484 -1.191 1 96.31 214 GLY B C 1
ATOM 4158 O O . GLY B 1 214 ? 19.156 10.766 -0.481 1 96.31 214 GLY B O 1
ATOM 4159 N N . ARG B 1 215 ? 17.156 11.375 -1.205 1 95.88 215 ARG B N 1
ATOM 4160 C CA . ARG B 1 215 ? 16.453 10.359 -0.426 1 95.88 215 ARG B CA 1
ATOM 4161 C C . ARG B 1 215 ? 16.859 8.953 -0.858 1 95.88 215 ARG B C 1
ATOM 4163 O O . ARG B 1 215 ? 17.141 8.102 -0.018 1 95.88 215 ARG B O 1
ATOM 4170 N N . MET B 1 216 ? 16.906 8.742 -2.15 1 97.5 216 MET B N 1
ATOM 4171 C CA . MET B 1 216 ? 17.281 7.441 -2.697 1 97.5 216 MET B CA 1
ATOM 4172 C C . MET B 1 216 ? 18.672 7.027 -2.205 1 97.5 216 MET B C 1
ATOM 4174 O O . MET B 1 216 ? 18.859 5.906 -1.727 1 97.5 216 MET B O 1
ATOM 4178 N N . ARG B 1 217 ? 19.578 7.918 -2.256 1 97.69 217 ARG B N 1
ATOM 4179 C CA . ARG B 1 217 ? 20.953 7.633 -1.851 1 97.69 217 ARG B CA 1
ATOM 4180 C C . ARG B 1 217 ? 21.047 7.43 -0.342 1 97.69 217 ARG B C 1
ATOM 4182 O O . ARG B 1 217 ? 21.766 6.535 0.126 1 97.69 217 ARG B O 1
ATOM 4189 N N . LEU B 1 218 ? 20.391 8.297 0.354 1 97.75 218 LEU B N 1
ATOM 4190 C CA . LEU B 1 218 ? 20.391 8.172 1.809 1 97.75 218 LEU B CA 1
ATOM 4191 C C . LEU B 1 218 ? 19.844 6.816 2.244 1 97.75 218 LEU B C 1
ATOM 4193 O O . LEU B 1 218 ? 20.469 6.125 3.051 1 97.75 218 LEU B O 1
ATOM 4197 N N . TRP B 1 219 ? 18.688 6.414 1.711 1 98.25 219 TRP B N 1
ATOM 4198 C CA . TRP B 1 219 ? 18.094 5.121 2.057 1 98.25 219 TRP B CA 1
ATOM 4199 C C . TRP B 1 219 ? 19.031 3.982 1.67 1 98.25 219 TRP B C 1
ATOM 4201 O O . TRP B 1 219 ? 19.188 3.012 2.418 1 98.25 219 TRP B O 1
ATOM 4211 N N . GLY B 1 220 ? 19.641 4.133 0.455 1 98 220 GLY B N 1
ATOM 4212 C CA . GLY B 1 220 ? 20.609 3.129 0.056 1 98 220 GLY B CA 1
ATOM 4213 C C . GLY B 1 220 ? 21.734 2.947 1.063 1 98 220 GLY B C 1
ATOM 4214 O O . GLY B 1 220 ? 22.031 1.822 1.471 1 98 220 GLY B O 1
ATOM 4215 N N . ARG B 1 221 ? 22.281 3.996 1.484 1 97.19 221 ARG B N 1
ATOM 4216 C CA . ARG B 1 221 ? 23.375 3.986 2.463 1 97.19 221 ARG B CA 1
ATOM 4217 C C . ARG B 1 221 ? 22.906 3.371 3.779 1 97.19 221 ARG B C 1
ATOM 4219 O O . ARG B 1 221 ? 23.609 2.535 4.355 1 97.19 221 ARG B O 1
ATOM 4226 N N . LEU B 1 222 ? 21.781 3.758 4.215 1 98 222 LEU B N 1
ATOM 4227 C CA . LEU B 1 222 ? 21.266 3.299 5.5 1 98 222 LEU B CA 1
ATOM 4228 C C . LEU B 1 222 ? 20.891 1.82 5.441 1 98 222 LEU B C 1
ATOM 4230 O O . LEU B 1 222 ? 21.094 1.084 6.406 1 98 222 LEU B O 1
ATOM 4234 N N . MET B 1 223 ? 20.328 1.415 4.336 1 98 223 MET B N 1
ATOM 4235 C CA . MET B 1 223 ? 19.984 0.005 4.168 1 98 223 MET B CA 1
ATOM 4236 C C . MET B 1 223 ? 21.234 -0.864 4.172 1 98 223 MET B C 1
ATOM 4238 O O . MET B 1 223 ? 21.219 -1.977 4.703 1 98 223 MET B O 1
ATOM 4242 N N . ASP B 1 224 ? 22.266 -0.33 3.625 1 93.5 224 ASP B N 1
ATOM 4243 C CA . ASP B 1 224 ? 23.531 -1.054 3.604 1 93.5 224 ASP B CA 1
ATOM 4244 C C . ASP B 1 224 ? 24.109 -1.184 5.012 1 93.5 224 ASP B C 1
ATOM 4246 O O . ASP B 1 224 ? 24.766 -2.174 5.328 1 93.5 224 ASP B O 1
ATOM 4250 N N . ARG B 1 225 ? 23.812 -0.248 5.816 1 94.12 225 ARG B N 1
ATOM 4251 C CA . ARG B 1 225 ? 24.406 -0.196 7.145 1 94.12 225 ARG B CA 1
ATOM 4252 C C . ARG B 1 225 ? 23.484 -0.805 8.195 1 94.12 225 ARG B C 1
ATOM 4254 O O . ARG B 1 225 ? 23.891 -1.054 9.328 1 94.12 225 ARG B O 1
ATOM 4261 N N . ALA B 1 226 ? 22.281 -1.038 7.844 1 97.19 226 ALA B N 1
ATOM 4262 C CA . ALA B 1 226 ? 21.312 -1.605 8.781 1 97.19 226 ALA B CA 1
ATOM 4263 C C . ALA B 1 226 ? 21.828 -2.912 9.375 1 97.19 226 ALA B C 1
ATOM 4265 O O . ALA B 1 226 ? 22.531 -3.672 8.711 1 97.19 226 ALA B O 1
ATOM 4266 N N . ARG B 1 227 ? 21.531 -3.146 10.586 1 96.5 227 ARG B N 1
ATOM 4267 C CA . ARG B 1 227 ? 22 -4.391 11.188 1 96.5 227 ARG B CA 1
ATOM 4268 C C . ARG B 1 227 ? 20.922 -5.008 12.07 1 96.5 227 ARG B C 1
ATOM 4270 O O . ARG B 1 227 ? 19.969 -4.336 12.445 1 96.5 227 ARG B O 1
ATOM 4277 N N . LEU B 1 228 ? 21.094 -6.246 12.32 1 97.56 228 LEU B N 1
ATOM 4278 C CA . LEU B 1 228 ? 20.188 -7.012 13.188 1 97.56 228 LEU B CA 1
ATOM 4279 C C . LEU B 1 228 ? 20.812 -7.223 14.562 1 97.56 228 LEU B C 1
ATOM 4281 O O . LEU B 1 228 ? 22.016 -7.453 14.672 1 97.56 228 LEU B O 1
ATOM 4285 N N . GLU B 1 229 ? 19.953 -6.98 15.531 1 97.19 229 GLU B N 1
ATOM 4286 C CA . GLU B 1 229 ? 20.344 -7.199 16.922 1 97.19 229 GLU B CA 1
ATOM 4287 C C . GLU B 1 229 ? 19.453 -8.258 17.578 1 97.19 229 GLU B C 1
ATOM 4289 O O . GLU B 1 229 ? 18.422 -8.633 17.031 1 97.19 229 GLU B O 1
ATOM 4294 N N . ARG B 1 230 ? 19.969 -8.773 18.781 1 96.38 230 ARG B N 1
ATOM 4295 C CA . ARG B 1 230 ? 19.203 -9.734 19.562 1 96.38 230 ARG B CA 1
ATOM 4296 C C . ARG B 1 230 ? 18.766 -10.914 18.719 1 96.38 230 ARG B C 1
ATOM 4298 O O . ARG B 1 230 ? 17.578 -11.227 18.641 1 96.38 230 ARG B O 1
ATOM 4305 N N . ASN B 1 231 ? 19.688 -11.547 18.016 1 94.94 231 ASN B N 1
ATOM 4306 C CA . ASN B 1 231 ? 19.453 -12.734 17.203 1 94.94 231 ASN B CA 1
ATOM 4307 C C . ASN B 1 231 ? 18.406 -12.484 16.125 1 94.94 231 ASN B C 1
ATOM 4309 O O . ASN B 1 231 ? 17.547 -13.336 15.867 1 94.94 231 ASN B O 1
ATOM 4313 N N . GLY B 1 232 ? 18.344 -11.25 15.648 1 96 232 GLY B N 1
ATOM 4314 C CA . GLY B 1 232 ? 17.531 -10.93 14.492 1 96 232 GLY B CA 1
ATOM 4315 C C . GLY B 1 232 ? 16.188 -10.32 14.859 1 96 232 GLY B C 1
ATOM 4316 O O . GLY B 1 232 ? 15.391 -9.992 13.984 1 96 232 GLY B O 1
ATOM 4317 N N . GLU B 1 233 ? 15.906 -10.078 16.094 1 97.06 233 GLU B N 1
ATOM 4318 C CA . GLU B 1 233 ? 14.594 -9.617 16.547 1 97.06 233 GLU B CA 1
ATOM 4319 C C . GLU B 1 233 ? 14.5 -8.094 16.516 1 97.06 233 GLU B C 1
ATOM 4321 O O . GLU B 1 233 ? 13.406 -7.535 16.578 1 97.06 233 GLU B O 1
ATOM 4326 N N . ILE B 1 234 ? 15.695 -7.523 16.5 1 98.31 234 ILE B N 1
ATOM 4327 C CA . ILE B 1 234 ? 15.727 -6.066 16.453 1 98.31 234 ILE B CA 1
ATOM 4328 C C . ILE B 1 234 ? 16.484 -5.617 15.195 1 98.31 234 ILE B C 1
ATOM 4330 O O . ILE B 1 234 ? 17.609 -6.051 14.953 1 98.31 234 ILE B O 1
ATOM 4334 N N . ALA B 1 235 ? 15.836 -4.848 14.367 1 98.62 235 ALA B N 1
ATOM 4335 C CA . ALA B 1 235 ? 16.516 -4.152 13.281 1 98.62 235 ALA B CA 1
ATOM 4336 C C . ALA B 1 235 ? 16.891 -2.732 13.695 1 98.62 235 ALA B C 1
ATOM 4338 O O . ALA B 1 235 ? 16.062 -1.989 14.219 1 98.62 235 ALA B O 1
ATOM 4339 N N . PHE B 1 236 ? 18.125 -2.445 13.5 1 98.5 236 PHE B N 1
ATOM 4340 C CA . PHE B 1 236 ? 18.609 -1.166 14 1 98.5 236 PHE B CA 1
ATOM 4341 C C . PHE B 1 236 ? 19.438 -0.452 12.945 1 98.5 236 PHE B C 1
ATOM 4343 O O . PHE B 1 236 ? 20.156 -1.093 12.18 1 98.5 236 PHE B O 1
ATOM 4350 N N . CYS B 1 237 ? 19.266 0.871 12.898 1 98.44 237 CYS B N 1
ATOM 4351 C CA . CYS B 1 237 ? 20.109 1.712 12.047 1 98.44 237 CYS B CA 1
ATOM 4352 C C . CYS B 1 237 ? 20.312 3.086 12.672 1 98.44 237 CYS B C 1
ATOM 4354 O O . CYS B 1 237 ? 19.391 3.631 13.297 1 98.44 237 CYS B O 1
ATOM 4356 N N . ARG B 1 238 ? 21.531 3.584 12.578 1 97.69 238 ARG B N 1
ATOM 4357 C CA . ARG B 1 238 ? 21.844 4.938 13.016 1 97.69 238 ARG B CA 1
ATOM 4358 C C . ARG B 1 238 ? 22.047 5.867 11.82 1 97.69 238 ARG B C 1
ATOM 4360 O O . ARG B 1 238 ? 22.625 5.473 10.812 1 97.69 238 ARG B O 1
ATOM 4367 N N . VAL B 1 239 ? 21.531 7 11.93 1 98.12 239 VAL B N 1
ATOM 4368 C CA . VAL B 1 239 ? 21.688 8.039 10.914 1 98.12 239 VAL B CA 1
ATOM 4369 C C . VAL B 1 239 ? 22.5 9.195 11.484 1 98.12 239 VAL B C 1
ATOM 4371 O O . VAL B 1 239 ? 22.125 9.797 12.492 1 98.12 239 VAL B O 1
ATOM 4374 N N . LEU B 1 240 ? 23.609 9.484 10.859 1 97 240 LEU B N 1
ATOM 4375 C CA . LEU B 1 240 ? 24.453 10.586 11.289 1 97 240 LEU B CA 1
ATOM 4376 C C . LEU B 1 240 ? 24.219 11.828 10.438 1 97 240 LEU B C 1
ATOM 4378 O O . LEU B 1 240 ? 23.75 11.719 9.297 1 97 240 LEU B O 1
ATOM 4382 N N . LEU B 1 241 ? 24.516 12.938 11.016 1 96.31 241 LEU B N 1
ATOM 4383 C CA . LEU B 1 241 ? 24.406 14.188 10.273 1 96.31 241 LEU B CA 1
ATOM 4384 C C . LEU B 1 241 ? 25.234 14.133 8.984 1 96.31 241 LEU B C 1
ATOM 4386 O O . LEU B 1 241 ? 24.828 14.68 7.961 1 96.31 241 LEU B O 1
ATOM 4390 N N . GLU B 1 242 ? 26.328 13.492 9.055 1 96.31 242 GLU B N 1
ATOM 4391 C CA . GLU B 1 242 ? 27.219 13.359 7.898 1 96.31 242 GLU B CA 1
ATOM 4392 C C . GLU B 1 242 ? 26.547 12.578 6.773 1 96.31 242 GLU B C 1
ATOM 4394 O O . GLU B 1 242 ? 26.781 12.852 5.594 1 96.31 242 GLU B O 1
ATOM 4399 N N . ASP B 1 243 ? 25.734 11.602 7.098 1 96.69 243 ASP B N 1
ATOM 4400 C CA . ASP B 1 243 ? 25 10.844 6.094 1 96.69 243 ASP B CA 1
ATOM 4401 C C . ASP B 1 243 ? 24.094 11.75 5.27 1 96.69 243 ASP B C 1
ATOM 4403 O O . ASP B 1 243 ? 24.062 11.656 4.039 1 96.69 243 ASP B O 1
ATOM 4407 N N . LEU B 1 244 ? 23.328 12.617 5.965 1 96.88 244 LEU B N 1
ATOM 4408 C CA . LEU B 1 244 ? 22.422 13.547 5.305 1 96.88 244 LEU B CA 1
ATOM 4409 C C . LEU B 1 244 ? 23.188 14.492 4.387 1 96.88 244 LEU B C 1
ATOM 4411 O O . LEU B 1 244 ? 22.781 14.719 3.246 1 96.88 244 LEU B O 1
ATOM 4415 N N . ARG B 1 245 ? 24.281 14.977 4.945 1 96.62 245 ARG B N 1
ATOM 4416 C CA . ARG B 1 245 ? 25.094 15.906 4.184 1 96.62 245 ARG B CA 1
ATOM 4417 C C . ARG B 1 245 ? 25.672 15.242 2.932 1 96.62 245 ARG B C 1
ATOM 4419 O O . ARG B 1 245 ? 25.562 15.789 1.832 1 96.62 245 ARG B O 1
ATOM 4426 N N . GLN B 1 246 ? 26.25 14.094 3.029 1 96.38 246 GLN B N 1
ATOM 4427 C CA . GLN B 1 246 ? 26.891 13.398 1.92 1 96.38 246 GLN B CA 1
ATOM 4428 C C . GLN B 1 246 ? 25.875 13.023 0.841 1 96.38 246 GLN B C 1
ATOM 4430 O O . GLN B 1 246 ? 26.203 13.023 -0.349 1 96.38 246 GLN B O 1
ATOM 4435 N N . CYS B 1 247 ? 24.672 12.766 1.245 1 96.38 247 CYS B N 1
ATOM 4436 C CA . CYS B 1 247 ? 23.656 12.336 0.298 1 96.38 247 CYS B CA 1
ATOM 4437 C C . CYS B 1 247 ? 22.828 13.523 -0.189 1 96.38 247 CYS B C 1
ATOM 4439 O O . CYS B 1 247 ? 21.938 13.359 -1.025 1 96.38 247 CYS B O 1
ATOM 4441 N N . ARG B 1 248 ? 23.109 14.742 0.325 1 95.81 248 ARG B N 1
ATOM 4442 C CA . ARG B 1 248 ? 22.312 15.922 0.023 1 95.81 248 ARG B CA 1
ATOM 4443 C C . ARG B 1 248 ? 20.828 15.664 0.288 1 95.81 248 ARG B C 1
ATOM 4445 O O . ARG B 1 248 ? 19.984 15.938 -0.565 1 95.81 248 ARG B O 1
ATOM 4452 N N . ALA B 1 249 ? 20.594 15.047 1.415 1 95.25 249 ALA B N 1
ATOM 4453 C CA . ALA B 1 249 ? 19.25 14.688 1.841 1 95.25 249 ALA B CA 1
ATOM 4454 C C . ALA B 1 249 ? 18.812 15.523 3.037 1 95.25 249 ALA B C 1
ATOM 4456 O O . ALA B 1 249 ? 19.641 16.156 3.703 1 95.25 249 ALA B O 1
ATOM 4457 N N . LEU B 1 250 ? 17.5 15.609 3.229 1 91.12 250 LEU B N 1
ATOM 4458 C CA . LEU B 1 250 ? 16.891 16.297 4.363 1 91.12 250 LEU B CA 1
ATOM 4459 C C . LEU B 1 250 ? 16.406 15.305 5.406 1 91.12 250 LEU B C 1
ATOM 4461 O O . LEU B 1 250 ? 16.281 14.109 5.117 1 91.12 250 LEU B O 1
ATOM 4465 N N . LYS B 1 251 ? 16.172 15.812 6.609 1 89.56 251 LYS B N 1
ATOM 4466 C CA . LYS B 1 251 ? 15.641 14.969 7.68 1 89.56 251 LYS B CA 1
ATOM 4467 C C . LYS B 1 251 ? 14.32 14.328 7.273 1 89.56 251 LYS B C 1
ATOM 4469 O O . LYS B 1 251 ? 14.047 13.172 7.617 1 89.56 251 LYS B O 1
ATOM 4474 N N . GLU B 1 252 ? 13.508 15.023 6.531 1 86.19 252 GLU B N 1
ATOM 4475 C CA . GLU B 1 252 ? 12.211 14.539 6.07 1 86.19 252 GLU B CA 1
ATOM 4476 C C . GLU B 1 252 ? 12.367 13.32 5.164 1 86.19 252 GLU B C 1
ATOM 4478 O O . GLU B 1 252 ? 11.445 12.516 5.027 1 86.19 252 GLU B O 1
ATOM 4483 N N . ASP B 1 253 ? 13.562 13.188 4.59 1 92.19 253 ASP B N 1
ATOM 4484 C CA . ASP B 1 253 ? 13.828 12.07 3.688 1 92.19 253 ASP B CA 1
ATOM 4485 C C . ASP B 1 253 ? 13.93 10.75 4.457 1 92.19 253 ASP B C 1
ATOM 4487 O O . ASP B 1 253 ? 13.938 9.68 3.855 1 92.19 253 ASP B O 1
ATOM 4491 N N . LEU B 1 254 ? 13.898 10.883 5.781 1 93.75 254 LEU B N 1
ATOM 4492 C CA . LEU B 1 254 ? 14 9.68 6.605 1 93.75 254 LEU B CA 1
ATOM 4493 C C . LEU B 1 254 ? 12.625 9.109 6.91 1 93.75 254 LEU B C 1
ATOM 4495 O O . LEU B 1 254 ? 12.508 8.008 7.445 1 93.75 254 LEU B O 1
ATOM 4499 N N . GLU B 1 255 ? 11.664 9.891 6.523 1 87.44 255 GLU B N 1
ATOM 4500 C CA . GLU B 1 255 ? 10.305 9.445 6.789 1 87.44 255 GLU B CA 1
ATOM 4501 C C . GLU B 1 255 ? 10.039 8.078 6.16 1 87.44 255 GLU B C 1
ATOM 4503 O O . GLU B 1 255 ? 10.273 7.883 4.969 1 87.44 255 GLU B O 1
ATOM 4508 N N . GLY B 1 256 ? 9.586 7.145 6.98 1 90.31 256 GLY B N 1
ATOM 4509 C CA . GLY B 1 256 ? 9.227 5.82 6.496 1 90.31 256 GLY B CA 1
ATOM 4510 C C . GLY B 1 256 ? 10.367 4.828 6.562 1 90.31 256 GLY B C 1
ATOM 4511 O O . GLY B 1 256 ? 10.172 3.631 6.348 1 90.31 256 GLY B O 1
ATOM 4512 N N . PHE B 1 257 ? 11.586 5.32 6.949 1 96 257 PHE B N 1
ATOM 4513 C CA . PHE B 1 257 ? 12.734 4.426 6.883 1 96 257 PHE B CA 1
ATOM 4514 C C . PHE B 1 257 ? 12.656 3.367 7.977 1 96 257 PHE B C 1
ATOM 4516 O O . PHE B 1 257 ? 13.07 2.223 7.77 1 96 257 PHE B O 1
ATOM 4523 N N . VAL B 1 258 ? 12.203 3.762 9.164 1 96.25 258 VAL B N 1
ATOM 4524 C CA . VAL B 1 258 ? 12.109 2.785 10.242 1 96.25 258 VAL B CA 1
ATOM 4525 C C . VAL B 1 258 ? 11.18 1.646 9.828 1 96.25 258 VAL B C 1
ATOM 4527 O O . VAL B 1 258 ? 11.406 0.489 10.188 1 96.25 258 VAL B O 1
ATOM 4530 N N . GLU B 1 259 ? 10.172 1.909 9.062 1 93 259 GLU B N 1
ATOM 4531 C CA . GLU B 1 259 ? 9.297 0.875 8.516 1 93 259 GLU B CA 1
ATOM 4532 C C . GLU B 1 259 ? 10.055 -0.019 7.535 1 93 259 GLU B C 1
ATOM 4534 O O . GLU B 1 259 ? 9.781 -1.218 7.445 1 93 259 GLU B O 1
ATOM 4539 N N . GLN B 1 260 ? 10.914 0.629 6.77 1 96 260 GLN B N 1
ATOM 4540 C CA . GLN B 1 260 ? 11.75 -0.148 5.859 1 96 260 GLN B CA 1
ATOM 4541 C C . GLN B 1 260 ? 12.578 -1.181 6.613 1 96 260 GLN B C 1
ATOM 4543 O O . GLN B 1 260 ? 12.734 -2.314 6.16 1 96 260 GLN B O 1
ATOM 4548 N N . LEU B 1 261 ? 13.094 -0.784 7.781 1 97.25 261 LEU B N 1
ATOM 4549 C CA . LEU B 1 261 ? 13.852 -1.711 8.609 1 97.25 261 LEU B CA 1
ATOM 4550 C C . LEU B 1 261 ? 12.977 -2.875 9.062 1 97.25 261 LEU B C 1
ATOM 4552 O O . LEU B 1 261 ? 13.445 -4.016 9.141 1 97.25 261 LEU B O 1
ATOM 4556 N N . ARG B 1 262 ? 11.828 -2.576 9.273 1 94.56 262 ARG B N 1
ATOM 4557 C CA . ARG B 1 262 ? 10.891 -3.562 9.789 1 94.56 262 ARG B CA 1
ATOM 4558 C C . ARG B 1 262 ? 10.586 -4.633 8.742 1 94.56 262 ARG B C 1
ATOM 4560 O O . ARG B 1 262 ? 10.07 -5.703 9.078 1 94.56 262 ARG B O 1
ATOM 4567 N N . ARG B 1 263 ? 10.883 -4.426 7.504 1 94.31 263 ARG B N 1
ATOM 4568 C CA . ARG B 1 263 ? 10.617 -5.383 6.438 1 94.31 263 ARG B CA 1
ATOM 4569 C C . ARG B 1 263 ? 11.469 -6.633 6.594 1 94.31 263 ARG B C 1
ATOM 4571 O O . ARG B 1 263 ? 11.172 -7.672 6 1 94.31 263 ARG B O 1
ATOM 4578 N N . LEU B 1 264 ? 12.547 -6.484 7.371 1 95.31 264 LEU B N 1
ATOM 4579 C CA . LEU B 1 264 ? 13.43 -7.629 7.586 1 95.31 264 LEU B CA 1
ATOM 4580 C C . LEU B 1 264 ? 12.695 -8.75 8.32 1 95.31 264 LEU B C 1
ATOM 4582 O O . LEU B 1 264 ? 12.07 -8.508 9.359 1 95.31 264 LEU B O 1
ATOM 4586 N N . GLY B 1 265 ? 12.805 -9.938 7.742 1 92.44 265 GLY B N 1
ATOM 4587 C CA . GLY B 1 265 ? 12.141 -11.086 8.344 1 92.44 265 GLY B CA 1
ATOM 4588 C C . GLY B 1 265 ? 12.617 -11.375 9.75 1 92.44 265 GLY B C 1
ATOM 4589 O O . GLY B 1 265 ? 13.812 -11.305 10.039 1 92.44 265 GLY B O 1
ATOM 4590 N N . GLY B 1 266 ? 11.617 -11.703 10.648 1 91.44 266 GLY B N 1
ATOM 4591 C CA . GLY B 1 266 ? 11.953 -12.102 12.008 1 91.44 266 GLY B CA 1
ATOM 4592 C C . GLY B 1 266 ? 12.047 -10.93 12.969 1 91.44 266 GLY B C 1
ATOM 4593 O O . GLY B 1 266 ? 12.086 -11.125 14.18 1 91.44 266 GLY B O 1
ATOM 4594 N N . VAL B 1 267 ? 12.062 -9.742 12.477 1 95.81 267 VAL B N 1
ATOM 4595 C CA . VAL B 1 267 ? 12.219 -8.547 13.305 1 95.81 267 VAL B CA 1
ATOM 4596 C C . VAL B 1 267 ? 10.93 -8.281 14.07 1 95.81 267 VAL B C 1
ATOM 4598 O O . VAL B 1 267 ? 9.844 -8.234 13.477 1 95.81 267 VAL B O 1
ATOM 4601 N N . ARG B 1 268 ? 11.055 -8.125 15.359 1 95.31 268 ARG B N 1
ATOM 4602 C CA . ARG B 1 268 ? 9.93 -7.789 16.219 1 95.31 268 ARG B CA 1
ATOM 4603 C C . ARG B 1 268 ? 9.844 -6.281 16.453 1 95.31 268 ARG B C 1
ATOM 4605 O O . ARG B 1 268 ? 8.75 -5.738 16.625 1 95.31 268 ARG B O 1
ATOM 4612 N N . ALA B 1 269 ? 10.977 -5.676 16.438 1 97.75 269 ALA B N 1
ATOM 4613 C CA . ALA B 1 269 ? 11.039 -4.23 16.641 1 97.75 269 ALA B CA 1
ATOM 4614 C C . ALA B 1 269 ? 12.125 -3.605 15.766 1 97.75 269 ALA B C 1
ATOM 4616 O O . ALA B 1 269 ? 13.227 -4.152 15.648 1 97.75 269 ALA B O 1
ATOM 4617 N N . ALA B 1 270 ? 11.797 -2.529 15.117 1 98.31 270 ALA B N 1
ATOM 4618 C CA . ALA B 1 270 ? 12.766 -1.72 14.375 1 98.31 270 ALA B CA 1
ATOM 4619 C C . ALA B 1 270 ? 13.078 -0.424 15.117 1 98.31 270 ALA B C 1
ATOM 4621 O O . ALA B 1 270 ? 12.188 0.188 15.711 1 98.31 270 ALA B O 1
ATOM 4622 N N . ALA B 1 271 ? 14.305 -0.052 15.094 1 98.62 271 ALA B N 1
ATOM 4623 C CA . ALA B 1 271 ? 14.758 1.145 15.797 1 98.62 271 ALA B CA 1
ATOM 4624 C C . ALA B 1 271 ? 15.648 2.002 14.898 1 98.62 271 ALA B C 1
ATOM 4626 O O . ALA B 1 271 ? 16.609 1.501 14.297 1 98.62 271 ALA B O 1
ATOM 4627 N N . LEU B 1 272 ? 15.336 3.195 14.789 1 98.5 272 LEU B N 1
ATOM 4628 C CA . LEU B 1 272 ? 16.109 4.191 14.055 1 98.5 272 LEU B CA 1
ATOM 4629 C C . LEU B 1 272 ? 16.609 5.289 14.992 1 98.5 272 LEU B C 1
ATOM 4631 O O . LEU B 1 272 ? 15.82 5.848 15.766 1 98.5 272 LEU B O 1
ATOM 4635 N N . LEU B 1 273 ? 17.891 5.52 14.992 1 98.5 273 LEU B N 1
ATOM 4636 C CA . LEU B 1 273 ? 18.516 6.582 15.773 1 98.5 273 LEU B CA 1
ATOM 4637 C C . LEU B 1 273 ? 19.109 7.648 14.867 1 98.5 273 LEU B C 1
ATOM 4639 O O . LEU B 1 273 ? 20.047 7.371 14.109 1 98.5 273 LEU B O 1
ATOM 4643 N N . ARG B 1 274 ? 18.578 8.82 14.969 1 98.12 274 ARG B N 1
ATOM 4644 C CA . ARG B 1 274 ? 19.047 9.914 14.125 1 98.12 274 ARG B CA 1
ATOM 4645 C C . ARG B 1 274 ? 19.781 10.969 14.953 1 98.12 274 ARG B C 1
ATOM 4647 O O . ARG B 1 274 ? 19.25 11.461 15.953 1 98.12 274 ARG B O 1
ATOM 4654 N N . GLU B 1 275 ? 20.969 11.32 14.516 1 97.44 275 GLU B N 1
ATOM 4655 C CA . GLU B 1 275 ? 21.719 12.43 15.102 1 97.44 275 GLU B CA 1
ATOM 4656 C C . GLU B 1 275 ? 21.141 13.773 14.664 1 97.44 275 GLU B C 1
ATOM 4658 O O . GLU B 1 275 ? 21.062 14.055 13.469 1 97.44 275 GLU B O 1
ATOM 4663 N N . ASP B 1 276 ? 20.672 14.578 15.602 1 95.31 276 ASP B N 1
ATOM 4664 C CA . ASP B 1 276 ? 20.188 15.922 15.281 1 95.31 276 ASP B CA 1
ATOM 4665 C C . ASP B 1 276 ? 21.266 16.969 15.562 1 95.31 276 ASP B C 1
ATOM 4667 O O . ASP B 1 276 ? 21.297 18.016 14.914 1 95.31 276 ASP B O 1
ATOM 4671 N N . SER B 1 277 ? 22.078 16.75 16.562 1 94.25 277 SER B N 1
ATOM 4672 C CA . SER B 1 277 ? 23.297 17.469 16.922 1 94.25 277 SER B CA 1
ATOM 4673 C C . SER B 1 277 ? 24.25 16.578 17.688 1 94.25 277 SER B C 1
ATOM 4675 O O . SER B 1 277 ? 23.922 15.43 18.016 1 94.25 277 SER B O 1
ATOM 4677 N N . PRO B 1 278 ? 25.422 16.953 17.906 1 92.19 278 PRO B N 1
ATOM 4678 C CA . PRO B 1 278 ? 26.406 16.094 18.547 1 92.19 278 PRO B CA 1
ATOM 4679 C C . PRO B 1 278 ? 25.922 15.516 19.875 1 92.19 278 PRO B C 1
ATOM 4681 O O . PRO B 1 278 ? 26.359 14.438 20.281 1 92.19 278 PRO B O 1
ATOM 4684 N N . GLU B 1 279 ? 25.031 16.219 20.562 1 95.62 279 GLU B N 1
ATOM 4685 C CA . GLU B 1 279 ? 24.578 15.734 21.859 1 95.62 279 GLU B CA 1
ATOM 4686 C C . GLU B 1 279 ? 23.062 15.57 21.891 1 95.62 279 GLU B C 1
ATOM 4688 O O . GLU B 1 279 ? 22.453 15.641 22.953 1 95.62 279 GLU B O 1
ATOM 4693 N N . LEU B 1 280 ? 22.547 15.461 20.828 1 97.44 280 LEU B N 1
ATOM 4694 C CA . LEU B 1 280 ? 21.094 15.328 20.719 1 97.44 280 LEU B CA 1
ATOM 4695 C C . LEU B 1 280 ? 20.734 14.32 19.625 1 97.44 280 LEU B C 1
ATOM 4697 O O . LEU B 1 280 ? 21.141 14.469 18.469 1 97.44 280 LEU B O 1
ATOM 4701 N N . CYS B 1 28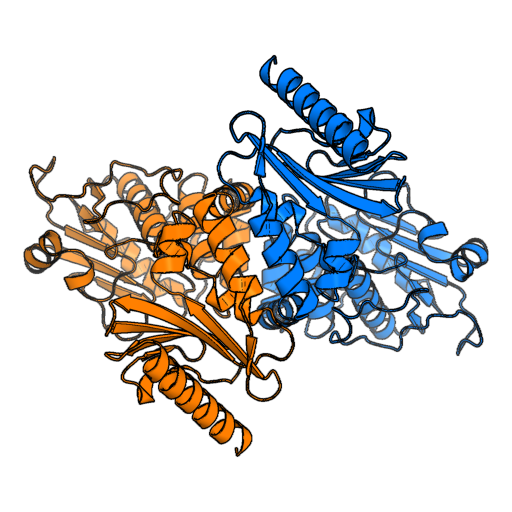1 ? 20 13.289 20.047 1 97.81 281 CYS B N 1
ATOM 4702 C CA . CYS B 1 281 ? 19.547 12.258 19.125 1 97.81 281 CYS B CA 1
ATOM 4703 C C . CYS B 1 281 ? 18.047 12.055 19.203 1 97.81 281 CYS B C 1
ATOM 4705 O O . CYS B 1 281 ? 17.453 12.18 20.281 1 97.81 281 CYS B O 1
ATOM 4707 N N . LYS B 1 282 ? 17.453 11.773 18.125 1 97.69 282 LYS B N 1
ATOM 4708 C CA . LYS B 1 282 ? 16.062 11.352 18.062 1 97.69 282 LYS B CA 1
ATOM 4709 C C . LYS B 1 282 ? 15.953 9.867 17.703 1 97.69 282 LYS B C 1
ATOM 4711 O O . LYS B 1 282 ? 16.719 9.367 16.875 1 97.69 282 LYS B O 1
ATOM 4716 N N . PHE B 1 283 ? 15.07 9.219 18.391 1 98.19 283 PHE B N 1
ATOM 4717 C CA . PHE B 1 283 ? 14.898 7.812 18.062 1 98.19 283 PHE B CA 1
ATOM 4718 C C . PHE B 1 283 ? 13.453 7.531 17.656 1 98.19 283 PHE B C 1
ATOM 4720 O O . PHE B 1 283 ? 12.539 8.25 18.047 1 98.19 283 PHE B O 1
ATOM 4727 N N . SER B 1 284 ? 13.25 6.578 16.797 1 97.31 284 SER B N 1
ATOM 4728 C CA . SER B 1 284 ? 11.953 6.074 16.344 1 97.31 284 SER B CA 1
ATOM 4729 C C . SER B 1 284 ? 11.891 4.555 16.453 1 97.31 284 SER B C 1
ATOM 4731 O O . SER B 1 284 ? 12.859 3.861 16.141 1 97.31 284 SER B O 1
ATOM 4733 N N . LEU B 1 285 ? 10.844 4.109 16.953 1 97.69 285 LEU B N 1
ATOM 4734 C CA . LEU B 1 285 ? 10.609 2.678 17.109 1 97.69 285 LEU B CA 1
ATOM 4735 C C . LEU B 1 285 ? 9.352 2.236 16.375 1 97.69 285 LEU B C 1
ATOM 4737 O O . LEU B 1 285 ? 8.359 2.961 16.359 1 97.69 285 LEU B O 1
ATOM 4741 N N . ARG B 1 286 ? 9.406 1.114 15.742 1 95.12 286 ARG B N 1
ATOM 4742 C CA . ARG B 1 286 ? 8.258 0.49 15.094 1 95.12 286 ARG B CA 1
ATOM 4743 C C . ARG B 1 286 ? 8.188 -0.998 15.422 1 95.12 286 ARG B C 1
ATOM 4745 O O . ARG B 1 286 ? 9.219 -1.667 15.523 1 95.12 286 ARG B O 1
ATOM 4752 N N . SER B 1 287 ? 7.066 -1.462 15.617 1 94.19 287 SER B N 1
ATOM 4753 C CA . SER B 1 287 ? 6.801 -2.883 15.812 1 94.19 287 SER B CA 1
ATOM 4754 C C . SER B 1 287 ? 5.465 -3.285 15.203 1 94.19 287 SER B C 1
ATOM 4756 O O . SER B 1 287 ? 4.832 -2.49 14.5 1 94.19 287 SER B O 1
ATOM 4758 N N . TYR B 1 288 ? 5.137 -4.539 15.367 1 86.56 288 TYR B N 1
ATOM 4759 C CA . TYR B 1 288 ? 3.842 -5.023 14.906 1 86.56 288 TYR B CA 1
ATOM 4760 C C . TYR B 1 288 ? 3.23 -5.992 15.906 1 86.56 288 TYR B C 1
ATOM 4762 O O . TYR B 1 288 ? 3.932 -6.527 16.766 1 86.56 288 TYR B O 1
ATOM 4770 N N . GLY B 1 289 ? 1.912 -6.125 15.789 1 83.5 289 GLY B N 1
ATOM 4771 C CA . GLY B 1 289 ? 1.229 -7.066 16.656 1 83.5 289 GLY B CA 1
ATOM 4772 C C . GLY B 1 289 ? 1.219 -6.629 18.109 1 83.5 289 GLY B C 1
ATOM 4773 O O . GLY B 1 289 ? 0.855 -5.492 18.422 1 83.5 289 GLY B O 1
ATOM 4774 N N . ALA B 1 290 ? 1.651 -7.535 18.969 1 87.88 290 ALA B N 1
ATOM 4775 C CA . ALA B 1 290 ? 1.507 -7.312 20.406 1 87.88 290 ALA B CA 1
ATOM 4776 C C . ALA B 1 290 ? 2.762 -6.672 20.984 1 87.88 290 ALA B C 1
ATOM 4778 O O . ALA B 1 290 ? 2.785 -6.297 22.172 1 87.88 290 ALA B O 1
ATOM 4779 N N . THR B 1 291 ? 3.789 -6.465 20.172 1 93 291 THR B N 1
ATOM 4780 C CA . THR B 1 291 ? 5.035 -5.902 20.688 1 93 291 THR B CA 1
ATOM 4781 C C . THR B 1 291 ? 4.867 -4.426 21.016 1 93 291 THR B C 1
ATOM 4783 O O . THR B 1 291 ? 4.602 -3.609 20.125 1 93 291 THR B O 1
ATOM 4786 N N . ASP B 1 292 ? 5.102 -4.047 22.219 1 94.38 292 ASP B N 1
ATOM 4787 C CA . ASP B 1 292 ? 4.84 -2.701 22.719 1 94.38 292 ASP B CA 1
ATOM 4788 C C . ASP B 1 292 ? 6.117 -1.864 22.734 1 94.38 292 ASP B C 1
ATOM 4790 O O . ASP B 1 292 ? 6.789 -1.767 23.75 1 94.38 292 ASP B O 1
ATOM 4794 N N . VAL B 1 293 ? 6.355 -1.11 21.719 1 96.88 293 VAL B N 1
ATOM 4795 C CA . VAL B 1 293 ? 7.566 -0.301 21.672 1 96.88 293 VAL B CA 1
ATOM 4796 C C . VAL B 1 293 ? 7.348 1.018 22.406 1 96.88 293 VAL B C 1
ATOM 4798 O O . VAL B 1 293 ? 8.305 1.737 22.703 1 96.88 293 VAL B O 1
ATOM 4801 N N . ARG B 1 294 ? 6.098 1.357 22.688 1 93.94 294 ARG B N 1
ATOM 4802 C CA . ARG B 1 294 ? 5.789 2.537 23.484 1 93.94 294 ARG B CA 1
ATOM 4803 C C . ARG B 1 294 ? 6.43 2.447 24.859 1 93.94 294 ARG B C 1
ATOM 4805 O O . ARG B 1 294 ? 6.945 3.441 25.391 1 93.94 294 ARG B O 1
ATOM 4812 N N . ALA B 1 295 ? 6.363 1.325 25.438 1 96.12 295 ALA B N 1
ATOM 4813 C CA . ALA B 1 295 ? 6.945 1.109 26.766 1 96.12 295 ALA B CA 1
ATOM 4814 C C . ALA B 1 295 ? 8.453 1.346 26.734 1 96.12 295 ALA B C 1
ATOM 4816 O O . ALA B 1 295 ? 9.008 1.931 27.672 1 96.12 295 ALA B O 1
ATOM 4817 N N . ALA B 1 296 ? 9.125 0.873 25.734 1 97.5 296 ALA B N 1
ATOM 4818 C CA . ALA B 1 296 ? 10.555 1.108 25.578 1 97.5 296 ALA B CA 1
ATOM 4819 C C . ALA B 1 296 ? 10.859 2.598 25.438 1 97.5 296 ALA B C 1
ATOM 4821 O O . ALA B 1 296 ? 11.797 3.109 26.047 1 97.5 296 ALA B O 1
ATOM 4822 N N . ALA B 1 297 ? 10.078 3.23 24.625 1 97.69 297 ALA B N 1
ATOM 4823 C CA . ALA B 1 297 ? 10.258 4.664 24.422 1 97.69 297 ALA B CA 1
ATOM 4824 C C . ALA B 1 297 ? 10.047 5.434 25.719 1 97.69 297 ALA B C 1
ATOM 4826 O O . ALA B 1 297 ? 10.789 6.367 26.031 1 97.69 297 ALA B O 1
ATOM 4827 N N . ALA B 1 298 ? 9.008 5.059 26.453 1 96.31 298 ALA B N 1
ATOM 4828 C CA . ALA B 1 298 ? 8.68 5.715 27.719 1 96.31 298 ALA B CA 1
ATOM 4829 C C . ALA B 1 298 ? 9.844 5.617 28.703 1 96.31 298 ALA B C 1
ATOM 4831 O O . ALA B 1 298 ? 10.109 6.559 29.453 1 96.31 298 ALA B O 1
ATOM 4832 N N . ALA B 1 299 ? 10.492 4.559 28.719 1 96.94 299 ALA B N 1
ATOM 4833 C CA . ALA B 1 299 ? 11.641 4.352 29.609 1 96.94 299 ALA B CA 1
ATOM 4834 C C . ALA B 1 299 ? 12.758 5.348 29.297 1 96.94 299 ALA B C 1
ATOM 4836 O O . ALA B 1 299 ? 13.617 5.602 30.141 1 96.94 299 ALA B O 1
ATOM 4837 N N . LEU B 1 300 ? 12.742 5.883 28.125 1 97.75 300 LEU B N 1
ATOM 4838 C CA . LEU B 1 300 ? 13.781 6.816 27.688 1 97.75 300 LEU B CA 1
ATOM 4839 C C . LEU B 1 300 ? 13.234 8.242 27.625 1 97.75 300 LEU B C 1
ATOM 4841 O O . LEU B 1 300 ? 13.859 9.125 27.047 1 97.75 300 LEU B O 1
ATOM 4845 N N . GLY B 1 301 ? 12.031 8.398 28.203 1 95.5 301 GLY B N 1
ATOM 4846 C CA . GLY B 1 301 ? 11.438 9.727 28.234 1 95.5 301 GLY B CA 1
ATOM 4847 C C . GLY B 1 301 ? 10.648 10.07 26.984 1 95.5 301 GLY B C 1
ATOM 4848 O O . GLY B 1 301 ? 10.258 11.219 26.797 1 95.5 301 GLY B O 1
ATOM 4849 N N . GLY B 1 302 ? 10.477 9.086 26.141 1 94.94 302 GLY B N 1
ATOM 4850 C CA . GLY B 1 302 ? 9.688 9.281 24.922 1 94.94 302 GLY B CA 1
ATOM 4851 C C . GLY B 1 302 ? 8.258 8.805 25.078 1 94.94 302 GLY B C 1
ATOM 4852 O O . GLY B 1 302 ? 7.715 8.773 26.172 1 94.94 302 GLY B O 1
ATOM 4853 N N . GLY B 1 303 ? 7.645 8.625 23.938 1 90.69 303 GLY B N 1
ATOM 4854 C CA . GLY B 1 303 ? 6.262 8.172 23.906 1 90.69 303 GLY B CA 1
ATOM 4855 C C . GLY B 1 303 ? 5.758 7.875 22.516 1 90.69 303 GLY B C 1
ATOM 4856 O O . GLY B 1 303 ? 6.539 7.797 21.562 1 90.69 303 GLY B O 1
ATOM 4857 N N . GLY B 1 304 ? 4.48 7.527 22.453 1 86.25 304 GLY B N 1
ATOM 4858 C CA . GLY B 1 304 ? 3.834 7.203 21.188 1 86.25 304 GLY B CA 1
ATOM 4859 C C . GLY B 1 304 ? 2.75 6.148 21.328 1 86.25 304 GLY B C 1
ATOM 4860 O O . GLY B 1 304 ? 2.047 6.105 22.344 1 86.25 304 GLY B O 1
ATOM 4861 N N . HIS B 1 305 ? 2.555 5.379 20.328 1 83.25 305 HIS B N 1
ATOM 4862 C CA . HIS B 1 305 ? 1.564 4.309 20.297 1 83.25 305 HIS B CA 1
ATOM 4863 C C . HIS B 1 305 ? 2.219 2.947 20.5 1 83.25 305 HIS B C 1
ATOM 4865 O O . HIS B 1 305 ? 3.447 2.846 20.547 1 83.25 305 HIS B O 1
ATOM 4871 N N . LEU B 1 306 ? 1.316 1.988 20.578 1 87.06 306 LEU B N 1
ATOM 4872 C CA . LEU B 1 306 ? 1.759 0.631 20.891 1 87.06 306 LEU B CA 1
ATOM 4873 C C . LEU B 1 306 ? 2.855 0.191 19.922 1 87.06 306 LEU B C 1
ATOM 4875 O O . LEU B 1 306 ? 3.885 -0.339 20.344 1 87.06 306 LEU B O 1
ATOM 4879 N N . ASN B 1 307 ? 2.715 0.435 18.578 1 91.62 307 ASN B N 1
ATOM 4880 C CA . ASN B 1 307 ? 3.631 -0.091 17.578 1 91.62 307 ASN B CA 1
ATOM 4881 C C . ASN B 1 307 ? 4.41 1.027 16.891 1 91.62 307 ASN B C 1
ATOM 4883 O O . ASN B 1 307 ? 5.055 0.799 15.867 1 91.62 307 ASN B O 1
ATOM 4887 N N . ALA B 1 308 ? 4.293 2.221 17.359 1 89.44 308 ALA B N 1
ATOM 4888 C CA . ALA B 1 308 ? 4.965 3.395 16.797 1 89.44 308 ALA B CA 1
ATOM 4889 C C . ALA B 1 308 ? 5.273 4.414 17.891 1 89.44 308 ALA B C 1
ATOM 4891 O O . ALA B 1 308 ? 4.375 5.098 18.391 1 89.44 308 ALA B O 1
ATOM 4892 N N . ALA B 1 309 ? 6.523 4.496 18.219 1 93.44 309 ALA B N 1
ATOM 4893 C CA . ALA B 1 309 ? 6.918 5.371 19.328 1 93.44 309 ALA B CA 1
ATOM 4894 C C . ALA B 1 309 ? 8.281 6.012 19.047 1 93.44 309 ALA B C 1
ATOM 4896 O O . ALA B 1 309 ? 8.945 5.668 18.078 1 93.44 309 ALA B O 1
ATOM 4897 N N . GLY B 1 310 ? 8.625 7.012 19.766 1 95.88 310 GLY B N 1
ATOM 4898 C CA . GLY B 1 310 ? 9.891 7.703 19.625 1 95.88 310 GLY B CA 1
ATOM 4899 C C . GLY B 1 310 ? 10.172 8.695 20.734 1 95.88 310 GLY B C 1
ATOM 4900 O O . GLY B 1 310 ? 9.5 8.68 21.766 1 95.88 310 GLY B O 1
ATOM 4901 N N . GLY B 1 311 ? 11.25 9.352 20.562 1 95.56 311 GLY B N 1
ATOM 4902 C CA . GLY B 1 311 ? 11.672 10.336 21.547 1 95.56 311 GLY B CA 1
ATOM 4903 C C . GLY B 1 311 ? 13.023 10.953 21.234 1 95.56 311 GLY B C 1
ATOM 4904 O O . GLY B 1 311 ? 13.555 10.773 20.141 1 95.56 311 GLY B O 1
ATOM 4905 N N . THR B 1 312 ? 13.406 11.758 22.188 1 97.38 312 THR B N 1
ATOM 4906 C CA . THR B 1 312 ? 14.664 12.484 22.078 1 97.38 312 THR B CA 1
ATOM 4907 C C . THR B 1 312 ? 15.617 12.094 23.203 1 97.38 312 THR B C 1
ATOM 4909 O O . THR B 1 312 ? 15.203 11.945 24.344 1 97.38 312 THR B O 1
ATOM 4912 N N . LEU B 1 313 ? 16.797 11.836 22.797 1 97.69 313 LEU B N 1
ATOM 4913 C CA . LEU B 1 313 ? 17.859 11.531 23.75 1 97.69 313 LEU B CA 1
ATOM 4914 C C . LEU B 1 313 ? 18.938 12.602 23.734 1 97.69 313 LEU B C 1
ATOM 4916 O O . LEU B 1 313 ? 19.547 12.859 22.688 1 97.69 313 LEU B O 1
ATOM 4920 N N . ARG B 1 314 ? 19.109 13.203 24.859 1 97.31 314 ARG B N 1
ATOM 4921 C CA . ARG B 1 314 ? 20.141 14.234 24.984 1 97.31 314 ARG B CA 1
ATOM 4922 C C . ARG B 1 314 ? 21.484 13.609 25.344 1 97.31 314 ARG B C 1
ATOM 4924 O O . ARG B 1 314 ? 22.016 13.836 26.438 1 97.31 314 ARG B O 1
ATOM 4931 N N . MET B 1 315 ? 22.094 12.977 24.484 1 96.31 315 MET B N 1
ATOM 4932 C CA . MET B 1 315 ? 23.375 12.305 24.609 1 96.31 315 MET B CA 1
ATOM 4933 C C . MET B 1 315 ? 24.016 12.07 23.234 1 96.31 315 MET B C 1
ATOM 4935 O O . MET B 1 315 ? 23.391 12.359 22.219 1 96.31 315 MET B O 1
ATOM 4939 N N . THR B 1 316 ? 25.312 11.633 23.25 1 96.56 316 THR B N 1
ATOM 4940 C CA . THR B 1 316 ? 26.016 11.352 22 1 96.56 316 THR B CA 1
ATOM 4941 C C . THR B 1 316 ? 25.422 10.133 21.297 1 96.56 316 THR B C 1
ATOM 4943 O O . THR B 1 316 ? 24.797 9.289 21.938 1 96.56 316 THR B O 1
ATOM 4946 N N . PRO B 1 317 ? 25.656 10.031 19.984 1 97.25 317 PRO B N 1
ATOM 4947 C CA . PRO B 1 317 ? 25.094 8.906 19.234 1 97.25 317 PRO B CA 1
ATOM 4948 C C . PRO B 1 317 ? 25.5 7.547 19.812 1 97.25 317 PRO B C 1
ATOM 4950 O O . PRO B 1 317 ? 24.672 6.637 19.891 1 97.25 317 PRO B O 1
ATOM 4953 N N . ASP B 1 318 ? 26.688 7.391 20.203 1 97.56 318 ASP B N 1
ATOM 4954 C CA . ASP B 1 318 ? 27.156 6.121 20.766 1 97.56 318 ASP B CA 1
ATOM 4955 C C . ASP B 1 318 ? 26.391 5.766 22.031 1 97.56 318 ASP B C 1
ATOM 4957 O O . ASP B 1 318 ? 25.922 4.633 22.188 1 97.56 318 ASP B O 1
ATOM 4961 N N . ARG B 1 319 ? 26.266 6.719 22.859 1 97.94 319 ARG B N 1
ATOM 4962 C CA . ARG B 1 319 ? 25.547 6.504 24.125 1 97.94 319 ARG B CA 1
ATOM 4963 C C . ARG B 1 319 ? 24.062 6.289 23.875 1 97.94 319 ARG B C 1
ATOM 4965 O O . ARG B 1 319 ? 23.438 5.465 24.531 1 97.94 319 ARG B O 1
ATOM 4972 N N . ALA B 1 320 ? 23.531 7.07 22.984 1 98.25 320 ALA B N 1
ATOM 4973 C CA . ALA B 1 320 ? 22.125 6.961 22.641 1 98.25 320 ALA B CA 1
ATOM 4974 C C . ALA B 1 320 ? 21.797 5.574 22.094 1 98.25 320 ALA B C 1
ATOM 4976 O O . ALA B 1 320 ? 20.75 5.004 22.406 1 98.25 320 ALA B O 1
ATOM 4977 N N . GLU B 1 321 ? 22.734 5.109 21.25 1 98.06 321 GLU B N 1
ATOM 4978 C CA . GLU B 1 321 ? 22.562 3.768 20.703 1 98.06 321 GLU B CA 1
ATOM 4979 C C . GLU B 1 321 ? 22.5 2.717 21.797 1 98.06 321 GLU B C 1
ATOM 4981 O O . GLU B 1 321 ? 21.625 1.856 21.797 1 98.06 321 GLU B O 1
ATOM 4986 N N . GLU B 1 322 ? 23.375 2.771 22.688 1 98.12 322 GLU B N 1
ATOM 4987 C CA . GLU B 1 322 ? 23.422 1.822 23.797 1 98.12 322 GLU B CA 1
ATOM 4988 C C . GLU B 1 322 ? 22.141 1.889 24.641 1 98.12 322 GLU B C 1
ATOM 4990 O O . GLU B 1 322 ? 21.562 0.855 24.969 1 98.12 322 GLU B O 1
ATOM 4995 N N . ALA B 1 323 ? 21.766 3.078 24.969 1 98.25 323 ALA B N 1
ATOM 4996 C CA . ALA B 1 323 ? 20.562 3.277 25.781 1 98.25 323 ALA B CA 1
ATOM 4997 C C . ALA B 1 323 ? 19.328 2.764 25.062 1 98.25 323 ALA B C 1
ATOM 4999 O O . ALA B 1 323 ? 18.484 2.084 25.672 1 98.25 323 ALA B O 1
ATOM 5000 N N . LEU B 1 324 ? 19.219 3.092 23.781 1 98.44 324 LEU B N 1
ATOM 5001 C CA . LEU B 1 324 ? 18.062 2.723 22.984 1 98.44 324 LEU B CA 1
ATOM 5002 C C . LEU B 1 324 ? 17.938 1.207 22.875 1 98.44 324 LEU B C 1
ATOM 5004 O O . LEU B 1 324 ? 16.875 0.642 23.109 1 98.44 324 LEU B O 1
ATOM 5008 N N . LEU B 1 325 ? 19.031 0.582 22.516 1 98.31 325 LEU B N 1
ATOM 5009 C CA . LEU B 1 325 ? 19.016 -0.865 22.328 1 98.31 325 LEU B CA 1
ATOM 5010 C C . LEU B 1 325 ? 18.75 -1.576 23.656 1 98.31 325 LEU B C 1
ATOM 5012 O O . LEU B 1 325 ? 18.078 -2.605 23.688 1 98.31 325 LEU B O 1
ATOM 5016 N N . ALA B 1 326 ? 19.281 -1.005 24.734 1 98.25 326 ALA B N 1
ATOM 5017 C CA . ALA B 1 326 ? 19.031 -1.575 26.047 1 98.25 326 ALA B CA 1
ATOM 5018 C C . ALA B 1 326 ? 17.547 -1.518 26.406 1 98.25 326 ALA B C 1
ATOM 5020 O O . ALA B 1 326 ? 17 -2.475 26.953 1 98.25 326 ALA B O 1
ATOM 5021 N N . ALA B 1 327 ? 16.969 -0.42 26.109 1 98.12 327 ALA B N 1
ATOM 5022 C CA . ALA B 1 327 ? 15.555 -0.24 26.422 1 98.12 327 ALA B CA 1
ATOM 5023 C C . ALA B 1 327 ? 14.688 -1.192 25.594 1 98.12 327 ALA B C 1
ATOM 5025 O O . ALA B 1 327 ? 13.75 -1.795 26.125 1 98.12 327 ALA B O 1
ATOM 5026 N N . VAL B 1 328 ? 14.969 -1.364 24.312 1 98.19 328 VAL B N 1
ATOM 5027 C CA . VAL B 1 328 ? 14.195 -2.24 23.438 1 98.19 328 VAL B CA 1
ATOM 5028 C C . VAL B 1 328 ? 14.383 -3.693 23.859 1 98.19 328 VAL B C 1
ATOM 5030 O O . VAL B 1 328 ? 13.422 -4.461 23.922 1 98.19 328 VAL B O 1
ATOM 5033 N N . ASN B 1 329 ? 15.641 -4.012 24.172 1 97.5 329 ASN B N 1
ATOM 5034 C CA . ASN B 1 329 ? 15.938 -5.355 24.656 1 97.5 329 ASN B CA 1
ATOM 5035 C C . ASN B 1 329 ? 15.148 -5.68 25.938 1 97.5 329 ASN B C 1
ATOM 5037 O O . ASN B 1 329 ? 14.578 -6.762 26.062 1 97.5 329 ASN B O 1
ATOM 5041 N N . ALA B 1 330 ? 15.148 -4.75 26.828 1 97.19 330 ALA B N 1
ATOM 5042 C CA . ALA B 1 330 ? 14.453 -4.941 28.094 1 97.19 330 ALA B CA 1
ATOM 5043 C C . ALA B 1 330 ? 12.961 -5.172 27.875 1 97.19 330 ALA B C 1
ATOM 5045 O O . ALA B 1 330 ? 12.359 -6.016 28.531 1 97.19 330 ALA B O 1
ATOM 5046 N N . GLN B 1 331 ? 12.398 -4.406 27.016 1 96.19 331 GLN B N 1
ATOM 5047 C CA . GLN B 1 331 ? 10.977 -4.551 26.734 1 96.19 331 GLN B CA 1
ATOM 5048 C C . GLN B 1 331 ? 10.68 -5.91 26.109 1 96.19 331 GLN B C 1
ATOM 5050 O O . GLN B 1 331 ? 9.688 -6.555 26.453 1 96.19 331 GLN B O 1
ATOM 5055 N N . LEU B 1 332 ? 11.516 -6.352 25.141 1 96.12 332 LEU B N 1
ATOM 5056 C CA . LEU B 1 332 ? 11.312 -7.645 24.484 1 96.12 332 LEU B CA 1
ATOM 5057 C C . LEU B 1 332 ? 11.5 -8.789 25.484 1 96.12 332 LEU B C 1
ATOM 5059 O O . LEU B 1 332 ? 10.797 -9.797 25.406 1 96.12 332 LEU B O 1
ATOM 5063 N N . ASP B 1 333 ? 12.406 -8.586 26.422 1 95.38 333 ASP B N 1
ATOM 5064 C CA . ASP B 1 333 ? 12.602 -9.578 27.484 1 95.38 333 ASP B CA 1
ATOM 5065 C C . ASP B 1 333 ? 11.352 -9.711 28.344 1 95.38 333 ASP B C 1
ATOM 5067 O O . ASP B 1 333 ? 10.953 -10.82 28.703 1 95.38 333 ASP B O 1
ATOM 5071 N N . ARG B 1 334 ? 10.773 -8.617 28.656 1 93 334 ARG B N 1
ATOM 5072 C CA . ARG B 1 334 ? 9.562 -8.609 29.469 1 93 334 ARG B CA 1
ATOM 5073 C C . ARG B 1 334 ? 8.422 -9.328 28.766 1 93 334 ARG B C 1
ATOM 5075 O O . ARG B 1 334 ? 7.648 -10.055 29.406 1 93 334 ARG B O 1
ATOM 5082 N N . GLU B 1 335 ? 8.312 -9.133 27.5 1 89.81 335 GLU B N 1
ATOM 5083 C CA . GLU B 1 335 ? 7.242 -9.758 26.719 1 89.81 335 GLU B CA 1
ATOM 5084 C C . GLU B 1 335 ? 7.453 -11.258 26.594 1 89.81 335 GLU B C 1
ATOM 5086 O O . GLU B 1 335 ? 6.488 -12.023 26.531 1 89.81 335 GLU B O 1
ATOM 5091 N N . ASP B 1 336 ? 8.711 -11.602 26.484 1 89.19 336 ASP B N 1
ATOM 5092 C CA . ASP B 1 336 ? 9.023 -13.023 26.359 1 89.19 336 ASP B CA 1
ATOM 5093 C C . ASP B 1 336 ? 8.734 -13.766 27.672 1 89.19 336 ASP B C 1
ATOM 5095 O O . ASP B 1 336 ? 8.492 -14.977 27.656 1 89.19 336 ASP B O 1
ATOM 5099 N N . ASN B 1 337 ? 8.836 -13.023 28.719 1 86.31 337 ASN B N 1
ATOM 5100 C CA . ASN B 1 337 ? 8.656 -13.641 30.031 1 86.31 337 ASN B CA 1
ATOM 5101 C C . ASN B 1 337 ? 7.188 -13.656 30.438 1 86.31 337 ASN B C 1
ATOM 5103 O O . ASN B 1 337 ? 6.848 -14.148 31.516 1 86.31 337 ASN B O 1
ATOM 5107 N N . ILE B 1 338 ? 6.266 -13.219 29.734 1 73.44 338 ILE B N 1
ATOM 5108 C CA . ILE B 1 338 ? 4.84 -13.328 30.016 1 73.44 338 ILE B CA 1
ATOM 5109 C C . ILE B 1 338 ? 4.25 -14.523 29.266 1 73.44 338 ILE B C 1
ATOM 5111 O O . ILE B 1 338 ? 4.637 -14.797 28.141 1 73.44 338 ILE B O 1
#

Radius of gyration: 26.58 Å; Cα contacts (8 Å, |Δi|>4): 1470; chains: 2; bounding box: 59×83×60 Å

pLDDT: mean 94.94, std 5.53, range [47.59, 98.88]

Organism: NCBI:txid44742

Sequence (676 aa):
MPQTELIPAFFRDGAQRMAQALRGVDRVLVSGHVNPDGDAVGSLAAAGHILRAMGKEFILYSSTGLPQYLKFFPLPGTVRTSLRHLPFTPRSALLLDCGEPHRLGSELADRLPRLTSVNIDHHLGGNGMGSLANWVEPQAAATAQLMAYVALAAGLPLENELACDVALGIITDTGGFCHGNTSADVFSLCAHLVRNGCDLTGLRERLENTWSMGRMRLWGRLMDRARLERNGEIAFCRVLLEDLRQCRALKEDLEGFVEQLRRLGGVRAAALLREDSPELCKFSLRSYGATDVRAAAAALGGGGHLNAAGGTLRMTPDRAEEALLAAVNAQLDREDNIMPQTELIPAFFRDGAQRMAQALRGVDRVLVSGHVNPDGDAVGSLAAAGHILRAMGKEFILYSSTGLPQYLKFFPLPGTVRTSLRHLPFTPRSALLLDCGEPHRLGSELADRLPRLTSVNIDHHLGGNGMGSLANWVEPQAAATAQLMAYVALAAGLPLENELACDVALGIITDTGGFCHGNTSADVFSLCAHLVRNGCDLTGLRERLENTWSMGRMRLWGRLMDRARLERNGEIAFCRVLLEDLRQCRALKEDLEGFVEQLRRLGGVRAAALLREDSPELCKFSLRSYGATDVRAAAAALGGGGHLNAAGGTLRMTPDRAEEALLAAVNAQLDREDNI